Protein AF-A0A7C1HJD6-F1 (afdb_monomer)

Mean predicted aligned error: 21.08 Å

pLDDT: mean 79.39, std 14.2, range [34.56, 97.81]

Radius of gyration: 34.9 Å; Cα contacts (8 Å, |Δi|>4): 931; chains: 1; bounding box: 86×104×74 Å

Foldseek 3Di:
DDDPPPPDDDPVNVVVVVVVVVVVVVVVVVVVVVVVLVVQVVQLV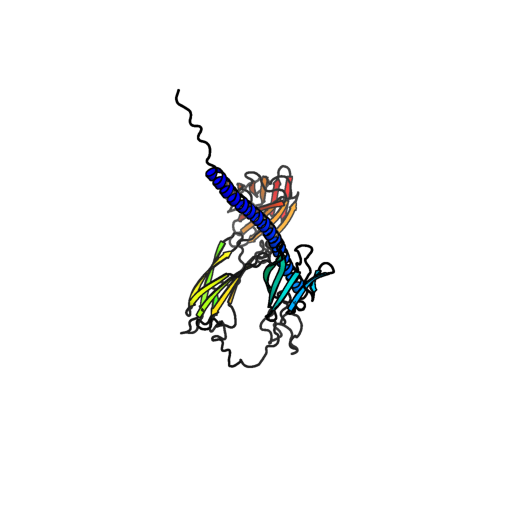VLQVVQQVVVVVLVVQVCLVPVVQLPFDKFAWDQDPNHIHTHPDWADPCVRANRKTKMWGWDDPDPFKIKIKIKMWHAGPVRDIDIDMDIDMGGNPPPFQAQQQPQDPPVPPPFGHPPRQPLDPHSRHNTSNRPDDDDDPPDPLVDADVVAWNKAKPDAAEEDLFQAKDKDKTKIWIAHPPPDKWWKKKWKWKCWAPVDIDDIDIDTPGIDDHGDMDIDTDIDHGDDPPHQKIKMKMWIFTARPVPRHTSYPDIDIYMHMHHCVRSPLAPQWDWDDFQQKTKIWGWDQDQWIKIKMKIWHQAPFFWFKKWKAFQPPWWFPPDDAQDWDDKPPFIWGWHIADCVVHGTIMTGTDDTHDHNGDMIMDMTITGHPRPPDFAWMWMWIDGDPGITIDTHTRD

Sequence (443 aa):
MAKKIKNGFSVIEILLVVFIFLIIFVGFSYLLADNVQSSFDNQERIKAEFLVQEGLEAVKAIGANNWQALAPGQYGLILADNKWQLAAEPENIEQFLKQGYRLITIEEIDDNLRQIKSEVVWQSLVNKNKISSALTYLSSWQHFVAQCSDGIDNDGDGLIDYPDDPGCESALDNNEAGAGLPPDPDDEYICDSLADCGIVFTDYDLPLCVYEPKIITVNGQVILPEEIQADLLLSYYIVYPEDKRTVIEYFNQGLVDNAAEFSLAVFWPGIRPADQKVEIHIGGRLLDPKTSRPLMSRETSLVYYWQPWVCLPPDNYAEDSDNGFDIIVIENESEVDELIVVVKNNNSKALSHVAISLPVGVAALSPQDKSTYLGNHNLFKVENPTNKPFYAIKFETIGEGIKNGESEVFKITLPAGSLADGQPIIVQAKGGTIEGQVIIDFQ

Structure (mmCIF, N/CA/C/O backbone):
data_AF-A0A7C1HJD6-F1
#
_entry.id   AF-A0A7C1HJD6-F1
#
loop_
_atom_site.group_PDB
_atom_site.id
_atom_site.type_symbol
_atom_site.label_atom_id
_atom_site.label_alt_id
_atom_site.label_comp_id
_atom_site.label_asym_id
_atom_site.label_entity_id
_atom_site.label_seq_id
_atom_site.pdbx_PDB_ins_code
_atom_site.Cartn_x
_atom_site.Cartn_y
_atom_site.Cartn_z
_atom_site.occupancy
_atom_site.B_iso_or_equiv
_atom_site.auth_seq_id
_atom_site.auth_comp_id
_atom_site.auth_asym_id
_atom_site.auth_atom_id
_atom_site.pdbx_PDB_model_num
ATOM 1 N N . MET A 1 1 ? 60.481 72.302 21.998 1.00 44.56 1 MET A N 1
ATOM 2 C CA . MET A 1 1 ? 59.234 72.156 21.213 1.00 44.56 1 MET A CA 1
ATOM 3 C C . MET A 1 1 ? 59.489 71.179 20.073 1.00 44.56 1 MET A C 1
ATOM 5 O O . MET A 1 1 ? 60.103 71.560 19.087 1.00 44.56 1 MET A O 1
ATOM 9 N N . ALA A 1 2 ? 59.101 69.911 20.225 1.00 49.47 2 ALA A N 1
ATOM 10 C CA . ALA A 1 2 ? 59.208 68.933 19.144 1.00 49.47 2 ALA A CA 1
ATOM 11 C C . ALA A 1 2 ? 58.106 69.208 18.107 1.00 49.47 2 ALA A C 1
ATOM 13 O O . ALA A 1 2 ? 56.920 69.242 18.435 1.00 49.47 2 ALA A O 1
ATOM 14 N N . LYS A 1 3 ? 58.516 69.471 16.865 1.00 53.28 3 LYS A N 1
ATOM 15 C CA . LYS A 1 3 ? 57.639 69.746 15.724 1.00 53.28 3 LYS A CA 1
ATOM 16 C C . LYS A 1 3 ? 56.819 68.484 15.432 1.00 53.28 3 LYS A C 1
ATOM 18 O O . LYS A 1 3 ? 57.372 67.504 14.945 1.00 53.28 3 LYS A O 1
ATOM 23 N N . LYS A 1 4 ? 55.515 68.494 15.742 1.00 56.19 4 LYS A N 1
ATOM 24 C CA . LYS A 1 4 ? 54.568 67.459 15.287 1.00 56.19 4 LYS A CA 1
ATOM 25 C C . LYS A 1 4 ? 54.606 67.431 13.756 1.00 56.19 4 LYS A C 1
ATOM 27 O O . LYS A 1 4 ? 54.055 68.324 13.114 1.00 56.19 4 LYS A O 1
ATOM 32 N N . ILE A 1 5 ? 55.266 66.432 13.177 1.00 60.53 5 ILE A N 1
ATOM 33 C CA . ILE A 1 5 ? 55.122 66.108 11.759 1.00 60.53 5 ILE A CA 1
ATOM 34 C C . ILE A 1 5 ? 53.698 65.573 11.621 1.00 60.53 5 ILE A C 1
ATOM 36 O O . ILE A 1 5 ? 53.373 64.502 12.126 1.00 60.53 5 ILE A O 1
ATOM 40 N N . LYS A 1 6 ? 52.805 66.373 11.033 1.00 61.44 6 LYS A N 1
ATOM 41 C CA . LYS A 1 6 ? 51.523 65.855 10.563 1.00 61.44 6 LYS A CA 1
ATOM 42 C C . LYS A 1 6 ? 51.863 64.957 9.377 1.00 61.44 6 LYS A C 1
ATOM 44 O O . LYS A 1 6 ? 52.272 65.475 8.342 1.00 61.44 6 LYS A O 1
ATOM 49 N N . ASN A 1 7 ? 51.757 63.643 9.551 1.00 64.75 7 ASN A N 1
ATOM 50 C CA . ASN A 1 7 ? 51.870 62.689 8.453 1.00 64.75 7 ASN A CA 1
ATOM 51 C C . ASN A 1 7 ? 50.698 62.964 7.500 1.00 64.75 7 ASN A C 1
ATOM 53 O O . ASN A 1 7 ? 49.564 62.588 7.782 1.00 64.75 7 ASN A O 1
ATOM 57 N N . GLY A 1 8 ? 50.948 63.741 6.448 1.00 65.56 8 GLY A N 1
ATOM 58 C CA . GLY A 1 8 ? 49.983 63.957 5.379 1.00 65.56 8 GLY A CA 1
ATOM 59 C C . GLY A 1 8 ? 49.924 62.706 4.514 1.00 65.56 8 GLY A C 1
ATOM 60 O O . GLY A 1 8 ? 50.971 62.167 4.162 1.00 65.56 8 GLY A O 1
ATOM 61 N N . PHE A 1 9 ? 48.716 62.247 4.196 1.00 64.19 9 PHE A N 1
ATOM 62 C CA . PHE A 1 9 ? 48.518 61.138 3.268 1.00 64.19 9 PHE A CA 1
ATOM 63 C C . PHE A 1 9 ? 49.156 61.468 1.915 1.00 64.19 9 PHE A C 1
ATOM 65 O O . PHE A 1 9 ? 48.961 62.563 1.378 1.00 64.19 9 PHE A O 1
ATOM 72 N N . SER A 1 10 ? 49.932 60.532 1.371 1.00 80.06 10 SER A N 1
ATOM 73 C CA . SER A 1 10 ? 50.479 60.674 0.022 1.00 80.06 10 SER A CA 1
ATOM 74 C C . SER A 1 10 ? 49.342 60.552 -0.993 1.00 80.06 10 SER A C 1
ATOM 76 O O . SER A 1 10 ? 48.457 59.714 -0.833 1.00 80.06 10 SER A O 1
ATOM 78 N N . VAL A 1 11 ? 49.363 61.350 -2.067 1.00 81.81 11 VAL A N 1
ATOM 79 C CA . VAL A 1 11 ? 48.353 61.290 -3.147 1.00 81.81 11 VAL A CA 1
ATOM 80 C C . VAL A 1 11 ? 48.198 59.862 -3.687 1.00 81.81 11 VAL A C 1
ATOM 82 O O . VAL A 1 11 ? 47.096 59.444 -4.031 1.00 81.81 11 VAL A O 1
ATOM 85 N N . ILE A 1 12 ? 49.283 59.083 -3.690 1.00 84.12 12 ILE A N 1
ATOM 86 C CA . ILE A 1 12 ? 49.274 57.693 -4.152 1.00 84.12 12 ILE A CA 1
ATOM 87 C C . ILE A 1 12 ? 48.464 56.759 -3.243 1.00 84.12 12 ILE A C 1
ATOM 89 O O . ILE A 1 12 ? 47.851 55.815 -3.726 1.00 84.12 12 ILE A O 1
ATOM 93 N N . GLU A 1 13 ? 48.417 57.041 -1.942 1.00 84.56 13 GLU A N 1
ATOM 94 C CA . GLU A 1 13 ? 47.672 56.255 -0.956 1.00 84.56 13 GLU A CA 1
ATOM 95 C C . GLU A 1 13 ? 46.168 56.495 -1.111 1.00 84.56 13 GLU A C 1
ATOM 97 O O . GLU A 1 13 ? 45.386 55.549 -1.114 1.00 84.56 13 GLU A O 1
ATOM 102 N N . ILE A 1 14 ? 45.769 57.747 -1.368 1.00 88.44 14 ILE A N 1
ATOM 103 C CA . ILE A 1 14 ? 44.377 58.098 -1.682 1.00 88.44 14 ILE A CA 1
ATOM 104 C C . ILE A 1 14 ? 43.935 57.413 -2.983 1.00 88.44 14 ILE A C 1
ATOM 106 O O . ILE A 1 14 ? 42.854 56.831 -3.030 1.00 88.44 14 ILE A O 1
ATOM 110 N N . LEU A 1 15 ? 44.775 57.428 -4.024 1.00 89.19 15 LEU A N 1
ATOM 111 C CA . LEU A 1 15 ? 44.471 56.757 -5.293 1.00 89.19 15 LEU A CA 1
ATOM 112 C C . LEU A 1 15 ? 44.355 55.236 -5.134 1.00 89.19 15 LEU A C 1
ATOM 114 O O . LEU A 1 15 ? 43.450 54.634 -5.708 1.00 89.19 15 LEU A O 1
ATOM 118 N N . LEU A 1 16 ? 45.226 54.623 -4.331 1.00 90.62 16 LEU A N 1
ATOM 119 C CA . LEU A 1 16 ? 45.185 53.189 -4.054 1.00 90.62 16 LEU A CA 1
ATOM 120 C C . LEU A 1 16 ? 43.921 52.802 -3.274 1.00 90.62 16 LEU A C 1
ATOM 122 O O . LEU A 1 16 ? 43.272 51.819 -3.622 1.00 90.62 16 LEU A O 1
ATOM 126 N N . VAL A 1 17 ? 43.517 53.596 -2.278 1.00 93.31 17 VAL A N 1
ATOM 127 C CA . VAL A 1 17 ? 42.272 53.367 -1.525 1.00 93.31 17 VAL A CA 1
ATOM 128 C C . VAL A 1 17 ? 41.044 53.510 -2.423 1.00 93.31 17 VAL A C 1
ATOM 130 O O . VAL A 1 17 ? 40.164 52.655 -2.380 1.00 93.31 17 VAL A O 1
ATOM 133 N N . VAL A 1 18 ? 40.990 54.539 -3.276 1.00 93.25 18 VAL A N 1
ATOM 134 C CA . VAL A 1 18 ? 39.884 54.718 -4.232 1.00 93.25 18 VAL A CA 1
ATOM 135 C C . VAL A 1 18 ? 39.827 53.556 -5.225 1.00 93.25 18 VAL A C 1
ATOM 137 O O . VAL A 1 18 ? 38.747 53.037 -5.491 1.00 93.25 18 VAL A O 1
ATOM 140 N N . PHE A 1 19 ? 40.972 53.098 -5.734 1.00 94.75 19 PHE A N 1
ATOM 141 C CA . PHE A 1 19 ? 41.038 51.961 -6.651 1.00 94.75 19 PHE A CA 1
ATOM 142 C C . PHE A 1 19 ? 40.541 50.660 -6.005 1.00 94.75 19 PHE A C 1
ATOM 144 O O . PHE A 1 19 ? 39.708 49.963 -6.583 1.00 94.75 19 PHE A O 1
ATOM 151 N N . ILE A 1 20 ? 40.986 50.362 -4.781 1.00 95.06 20 ILE A N 1
ATOM 152 C CA . ILE A 1 20 ? 40.513 49.194 -4.027 1.00 95.06 20 ILE A CA 1
ATOM 153 C C . ILE A 1 20 ? 39.011 49.310 -3.742 1.00 95.06 20 ILE A C 1
ATOM 155 O O . ILE A 1 20 ? 38.280 48.337 -3.918 1.00 95.06 20 ILE A O 1
ATOM 159 N N . PHE A 1 21 ? 38.528 50.496 -3.361 1.00 95.88 21 PHE A N 1
ATOM 160 C CA . PHE A 1 21 ? 37.108 50.722 -3.104 1.00 95.88 21 PHE A CA 1
ATOM 161 C C . PHE A 1 21 ? 36.254 50.510 -4.359 1.00 95.88 21 PHE A C 1
ATOM 163 O O . PHE A 1 21 ? 35.194 49.901 -4.269 1.00 95.88 21 PHE A O 1
ATOM 170 N N . LEU A 1 22 ? 36.725 50.936 -5.536 1.00 95.62 22 LEU A N 1
ATOM 171 C CA . LEU A 1 22 ? 36.041 50.687 -6.808 1.00 95.62 22 LEU A CA 1
ATOM 172 C C . LEU A 1 22 ? 35.957 49.192 -7.133 1.00 95.62 22 LEU A C 1
ATOM 174 O O . LEU A 1 22 ? 34.890 48.723 -7.524 1.00 95.62 22 LEU A O 1
ATOM 178 N N . ILE A 1 23 ? 37.037 48.431 -6.926 1.00 95.44 23 ILE A N 1
ATOM 179 C CA . ILE A 1 23 ? 37.026 46.973 -7.138 1.00 95.44 23 ILE A CA 1
ATOM 180 C C . ILE A 1 23 ? 36.024 46.301 -6.196 1.00 95.44 23 ILE A C 1
ATOM 182 O O . ILE A 1 23 ? 35.205 45.496 -6.641 1.00 95.44 23 ILE A O 1
ATOM 186 N N . ILE A 1 24 ? 36.058 46.653 -4.908 1.00 95.31 24 ILE A N 1
ATOM 187 C CA . ILE A 1 24 ? 35.140 46.096 -3.907 1.00 95.31 24 ILE A CA 1
ATOM 188 C C . ILE A 1 24 ? 33.695 46.469 -4.243 1.00 95.31 24 ILE A C 1
ATOM 190 O O . ILE A 1 24 ? 32.818 45.615 -4.172 1.00 95.31 24 ILE A O 1
ATOM 194 N N . PHE A 1 25 ? 33.439 47.714 -4.646 1.00 95.25 25 PHE A N 1
ATOM 195 C CA . PHE A 1 25 ? 32.100 48.187 -4.982 1.00 95.25 25 PHE A CA 1
ATOM 196 C C . PHE A 1 25 ? 31.520 47.469 -6.207 1.00 95.25 25 PHE A C 1
ATOM 198 O O . PHE A 1 25 ? 30.359 47.056 -6.179 1.00 95.25 25 PHE A O 1
ATOM 205 N N . VAL A 1 26 ? 32.321 47.269 -7.260 1.00 95.44 26 VAL A N 1
ATOM 206 C CA . VAL A 1 26 ? 31.906 46.510 -8.451 1.00 95.44 26 VAL A CA 1
ATOM 207 C C . VAL A 1 26 ? 31.656 45.046 -8.093 1.00 95.44 26 VAL A C 1
ATOM 209 O O . VAL A 1 26 ? 30.614 44.505 -8.457 1.00 95.44 26 VAL A O 1
ATOM 212 N N . GLY A 1 27 ? 32.562 44.422 -7.333 1.00 92.88 27 GLY A N 1
ATOM 213 C CA . GLY A 1 27 ? 32.403 43.039 -6.881 1.00 92.88 27 GLY A CA 1
ATOM 214 C C . GLY A 1 27 ? 31.156 42.843 -6.015 1.00 92.88 27 GLY A C 1
ATOM 215 O O . GLY A 1 27 ? 30.380 41.921 -6.247 1.00 92.88 27 GLY A O 1
ATOM 216 N N . PHE A 1 28 ? 30.908 43.746 -5.066 1.00 92.88 28 PHE A N 1
ATOM 217 C CA . PHE A 1 28 ? 29.726 43.706 -4.206 1.00 92.88 28 PHE A CA 1
ATOM 218 C C . PHE A 1 28 ? 28.427 43.927 -4.991 1.00 92.88 28 PHE A C 1
ATOM 220 O O . PHE A 1 28 ? 27.462 43.190 -4.802 1.00 92.88 28 PHE A O 1
ATOM 227 N N . SER A 1 29 ? 28.410 44.891 -5.918 1.00 89.25 29 SER A N 1
ATOM 228 C CA . SER A 1 29 ? 27.249 45.144 -6.784 1.00 89.25 29 SER A CA 1
ATOM 229 C C . SER A 1 29 ? 26.930 43.941 -7.676 1.00 89.25 29 SER A C 1
ATOM 231 O O . SER A 1 29 ? 25.761 43.601 -7.851 1.00 89.25 29 SER A O 1
ATOM 233 N N . TYR A 1 30 ? 27.960 43.266 -8.196 1.00 90.12 30 TYR A N 1
ATOM 234 C CA . TYR A 1 30 ? 27.800 42.038 -8.972 1.00 90.12 30 TYR A CA 1
ATOM 235 C C . TYR A 1 30 ? 27.191 40.908 -8.131 1.00 90.12 30 TYR A C 1
ATOM 237 O O . TYR A 1 30 ? 26.219 40.294 -8.558 1.00 90.12 30 TYR A O 1
ATOM 245 N N . LEU A 1 31 ? 27.701 40.674 -6.915 1.00 89.62 31 LEU A N 1
ATOM 246 C CA . LEU A 1 31 ? 27.171 39.640 -6.016 1.00 89.62 31 LEU A CA 1
ATOM 247 C C . LEU A 1 31 ? 25.709 39.892 -5.624 1.00 89.62 31 LEU A C 1
ATOM 249 O O . LEU A 1 31 ? 24.928 38.947 -5.539 1.00 89.62 31 LEU A O 1
ATOM 253 N N . LEU A 1 32 ? 25.321 41.152 -5.402 1.00 87.44 32 LEU A N 1
ATOM 254 C CA . LEU A 1 32 ? 23.925 41.502 -5.131 1.00 87.44 32 LEU A CA 1
ATOM 255 C C . LEU A 1 32 ? 23.021 41.222 -6.337 1.00 87.44 32 LEU A C 1
ATOM 257 O O . LEU A 1 32 ? 21.947 40.649 -6.168 1.00 87.44 32 LEU A O 1
ATOM 261 N N . ALA A 1 33 ? 23.455 41.601 -7.541 1.00 82.88 33 ALA A N 1
ATOM 262 C CA . ALA A 1 33 ? 22.707 41.331 -8.765 1.00 82.88 33 ALA A CA 1
ATOM 263 C C . ALA A 1 33 ? 22.546 39.820 -9.015 1.00 82.88 33 ALA A C 1
ATOM 265 O O . ALA A 1 33 ? 21.451 39.370 -9.349 1.00 82.88 33 ALA A O 1
ATOM 266 N N . ASP A 1 34 ? 23.605 39.039 -8.790 1.00 83.19 34 ASP A N 1
ATOM 267 C CA . ASP A 1 34 ? 23.595 37.580 -8.930 1.00 83.19 34 ASP A CA 1
ATOM 268 C C . ASP A 1 34 ? 22.674 36.905 -7.901 1.00 83.19 34 ASP A C 1
ATOM 270 O O . ASP A 1 34 ? 21.884 36.031 -8.249 1.00 83.19 34 ASP A O 1
ATOM 274 N N . ASN A 1 35 ? 22.687 37.368 -6.646 1.00 81.88 35 ASN A N 1
ATOM 275 C CA . ASN A 1 35 ? 21.812 36.844 -5.595 1.00 81.88 35 ASN A CA 1
ATOM 276 C C . ASN A 1 35 ? 20.326 37.080 -5.915 1.00 81.88 35 ASN A C 1
ATOM 278 O O . ASN A 1 35 ? 19.515 36.158 -5.827 1.00 81.88 35 ASN A O 1
ATOM 282 N N . VAL A 1 36 ? 19.977 38.294 -6.352 1.00 82.38 36 VAL A N 1
ATOM 283 C CA . VAL A 1 36 ? 18.605 38.626 -6.759 1.00 82.38 36 VAL A CA 1
ATOM 284 C C . VAL A 1 36 ? 18.180 37.784 -7.963 1.00 82.38 36 VAL A C 1
ATOM 286 O O . VAL A 1 36 ? 17.104 37.190 -7.931 1.00 82.38 36 VAL A O 1
ATOM 289 N N . GLN A 1 37 ? 19.030 37.665 -8.990 1.00 81.38 37 GLN A N 1
ATOM 290 C CA . GLN A 1 37 ? 18.744 36.830 -10.160 1.00 81.38 37 GLN A CA 1
ATOM 291 C C . GLN A 1 37 ? 18.546 35.359 -9.773 1.00 81.38 37 GLN A C 1
ATOM 293 O O . GLN A 1 37 ? 17.591 34.734 -10.220 1.00 81.38 37 GLN A O 1
ATOM 298 N N . SER A 1 38 ? 19.408 34.821 -8.909 1.00 80.81 38 SER A N 1
ATOM 299 C CA . SER A 1 38 ? 19.315 33.450 -8.399 1.00 80.81 38 SER A CA 1
ATOM 300 C C . SER A 1 38 ? 18.017 33.212 -7.619 1.00 80.81 38 SER A C 1
ATOM 302 O O . SER A 1 38 ? 17.372 32.175 -7.774 1.00 80.81 38 SER A O 1
ATOM 304 N N . SER A 1 39 ? 17.574 34.196 -6.830 1.00 80.88 39 SER A N 1
ATOM 305 C CA . SER A 1 39 ? 16.298 34.131 -6.110 1.00 80.88 39 SER A CA 1
ATOM 306 C C . SER A 1 39 ? 15.097 34.053 -7.063 1.00 80.88 39 SER A C 1
ATOM 308 O O . SER A 1 39 ? 14.219 33.211 -6.862 1.00 80.88 39 SER A O 1
ATOM 310 N N . PHE A 1 40 ? 15.084 34.861 -8.131 1.00 80.12 40 PHE A N 1
ATOM 311 C CA . PHE A 1 40 ? 14.044 34.806 -9.166 1.00 80.12 40 PHE A CA 1
ATOM 312 C C . PHE A 1 40 ? 14.080 33.495 -9.962 1.00 80.12 40 PHE A C 1
ATOM 314 O O . PHE A 1 40 ? 13.043 32.846 -10.094 1.00 80.12 40 PHE A O 1
ATOM 321 N N . ASP A 1 41 ? 15.263 33.056 -10.406 1.00 80.25 41 ASP A N 1
ATOM 322 C CA . ASP A 1 41 ? 15.454 31.769 -11.091 1.00 80.25 41 ASP A CA 1
ATOM 323 C C . ASP A 1 41 ? 14.938 30.599 -10.221 1.00 80.25 41 ASP A C 1
ATOM 325 O O . ASP A 1 41 ? 14.326 29.659 -10.731 1.00 80.25 41 ASP A O 1
ATOM 329 N N . ASN A 1 42 ? 15.137 30.657 -8.898 1.00 78.50 42 ASN A N 1
ATOM 330 C CA . ASN A 1 42 ? 14.645 29.633 -7.976 1.00 78.50 42 ASN A CA 1
ATOM 331 C C . ASN A 1 42 ? 13.113 29.639 -7.841 1.00 78.50 42 ASN A C 1
ATOM 333 O O . ASN A 1 42 ? 12.502 28.573 -7.791 1.00 78.50 42 ASN A O 1
ATOM 337 N N . GLN A 1 43 ? 12.479 30.815 -7.804 1.00 82.81 43 GLN A N 1
ATOM 338 C CA . GLN A 1 43 ? 11.016 30.911 -7.789 1.00 82.81 43 GLN A CA 1
ATOM 339 C C . GLN A 1 43 ? 10.390 30.395 -9.089 1.00 82.81 43 GLN A C 1
ATOM 341 O O . GLN A 1 43 ? 9.379 29.694 -9.042 1.00 82.81 43 GLN A O 1
ATOM 346 N N . GLU A 1 44 ? 10.982 30.719 -10.242 1.00 84.19 44 GLU A N 1
ATOM 347 C CA . GLU A 1 44 ? 10.542 30.200 -11.543 1.00 84.19 44 GLU A CA 1
ATOM 348 C C . GLU A 1 44 ? 10.665 28.673 -11.605 1.00 84.19 44 GLU A C 1
ATOM 350 O O . GLU A 1 44 ? 9.727 28.000 -12.031 1.00 84.19 44 GLU A O 1
ATOM 355 N N . ARG A 1 45 ? 11.773 28.116 -11.098 1.00 80.19 45 ARG A N 1
ATOM 356 C CA . ARG A 1 45 ? 11.984 26.664 -11.037 1.00 80.19 45 ARG A CA 1
ATOM 357 C C . ARG A 1 45 ? 10.917 25.946 -10.208 1.00 80.19 45 ARG A C 1
ATOM 359 O O . ARG A 1 45 ? 10.377 24.953 -10.678 1.00 80.19 45 ARG A O 1
ATOM 366 N N . ILE A 1 46 ? 10.575 26.459 -9.024 1.00 77.31 46 ILE A N 1
ATOM 367 C CA . ILE A 1 46 ? 9.547 25.845 -8.160 1.00 77.31 46 ILE A CA 1
ATOM 368 C C . ILE A 1 46 ? 8.176 25.832 -8.858 1.00 77.31 46 ILE A C 1
ATOM 370 O O . ILE A 1 46 ? 7.457 24.836 -8.803 1.00 77.31 46 ILE A O 1
ATOM 374 N N . LYS A 1 47 ? 7.814 26.917 -9.558 1.00 84.12 47 LYS A N 1
ATOM 375 C CA . LYS A 1 47 ? 6.570 26.967 -10.347 1.00 84.12 47 LYS A CA 1
ATOM 376 C C . LYS A 1 47 ? 6.584 25.953 -11.490 1.00 84.12 47 LYS A C 1
ATOM 378 O O . LYS A 1 47 ? 5.585 25.275 -11.709 1.00 84.12 47 LYS A O 1
ATOM 383 N N . ALA A 1 48 ? 7.709 25.840 -12.198 1.00 80.56 48 ALA A N 1
ATOM 384 C CA . ALA A 1 48 ? 7.869 24.873 -13.276 1.00 80.56 48 ALA A CA 1
ATOM 385 C C . ALA A 1 48 ? 7.747 23.427 -12.770 1.00 80.56 48 ALA A C 1
ATOM 387 O O . ALA A 1 48 ? 7.072 22.627 -13.402 1.00 80.56 48 ALA A O 1
ATOM 388 N N . GLU A 1 49 ? 8.335 23.096 -11.615 1.00 80.31 49 GLU A N 1
ATOM 389 C CA . GLU A 1 49 ? 8.202 21.771 -10.990 1.00 80.31 49 GLU A CA 1
ATOM 390 C C . GLU A 1 49 ? 6.745 21.433 -10.653 1.00 80.31 49 GLU A C 1
ATOM 392 O O . GLU A 1 49 ? 6.293 20.330 -10.954 1.00 80.31 49 GLU A O 1
ATOM 397 N N . PHE A 1 50 ? 5.983 22.382 -10.101 1.00 76.94 50 PHE A N 1
ATOM 398 C CA . PHE A 1 50 ? 4.564 22.163 -9.809 1.00 76.94 50 PHE A CA 1
ATOM 399 C C . PHE A 1 50 ? 3.745 21.905 -11.084 1.00 76.94 50 PHE A C 1
ATOM 401 O O . PHE A 1 50 ? 2.957 20.964 -11.129 1.00 76.94 50 PHE A O 1
ATOM 408 N N . LEU A 1 51 ? 3.981 22.684 -12.145 1.00 83.56 51 LEU A N 1
ATOM 409 C CA . LEU A 1 51 ? 3.320 22.507 -13.445 1.00 83.56 51 LEU A CA 1
ATOM 410 C C . LEU A 1 51 ? 3.708 21.188 -14.130 1.00 83.56 51 LEU A C 1
ATOM 412 O O . LEU A 1 51 ? 2.882 20.575 -14.806 1.00 83.56 51 LEU A O 1
ATOM 416 N N . VAL A 1 52 ? 4.950 20.732 -13.955 1.00 86.12 52 VAL A N 1
ATOM 417 C CA . VAL A 1 52 ? 5.402 19.427 -14.447 1.00 86.12 52 VAL A CA 1
ATOM 418 C C . VAL A 1 52 ? 4.629 18.300 -13.757 1.00 86.12 52 VAL A C 1
ATOM 420 O O . VAL A 1 52 ? 4.101 17.429 -14.450 1.00 86.12 52 VAL A O 1
ATOM 423 N N . GLN A 1 53 ? 4.518 18.340 -12.423 1.00 81.56 53 GLN A N 1
ATOM 424 C CA . GLN A 1 53 ? 3.790 17.334 -11.639 1.00 81.56 53 GLN A CA 1
ATOM 425 C C . GLN A 1 53 ? 2.290 17.342 -11.941 1.00 81.56 53 GLN A C 1
ATOM 427 O O . GLN A 1 53 ? 1.712 16.287 -12.180 1.00 81.56 53 GLN A O 1
ATOM 432 N N . GLU A 1 54 ? 1.674 18.523 -12.026 1.00 88.50 54 GLU A N 1
ATOM 433 C CA . GLU A 1 54 ? 0.281 18.664 -12.462 1.00 88.50 54 GLU A CA 1
ATOM 434 C C . GLU A 1 54 ? 0.063 18.036 -13.846 1.00 88.50 54 GLU A C 1
ATOM 436 O O . GLU A 1 54 ? -0.937 17.357 -14.057 1.00 88.50 54 GLU A O 1
ATOM 441 N N . GLY A 1 55 ? 1.019 18.194 -14.768 1.00 85.31 55 GLY A N 1
ATOM 442 C CA . GLY A 1 55 ? 0.950 17.565 -16.086 1.00 85.31 55 GLY A CA 1
ATOM 443 C C . GLY A 1 55 ? 0.940 16.035 -16.016 1.00 85.31 55 GLY A C 1
ATOM 444 O O . GLY A 1 55 ? 0.180 15.398 -16.737 1.00 85.31 55 GLY A O 1
ATOM 445 N N . LEU A 1 56 ? 1.728 15.433 -15.118 1.00 86.81 56 LEU A N 1
ATOM 446 C CA . LEU A 1 56 ? 1.713 13.980 -14.915 1.00 86.81 56 LEU A CA 1
ATOM 447 C C . LEU A 1 56 ? 0.398 13.498 -14.283 1.00 86.81 56 LEU A C 1
ATOM 449 O O . LEU A 1 56 ? -0.151 12.489 -14.721 1.00 86.81 56 LEU A O 1
ATOM 453 N N . GLU A 1 57 ? -0.138 14.226 -13.300 1.00 83.38 57 GLU A N 1
ATOM 454 C CA . GLU A 1 57 ? -1.430 13.907 -12.672 1.00 83.38 57 GLU A CA 1
ATOM 455 C C . GLU A 1 57 ? -2.614 14.081 -13.638 1.00 83.38 57 GLU A C 1
ATOM 457 O O . GLU A 1 57 ? -3.545 13.275 -13.640 1.00 83.38 57 GLU A O 1
ATOM 462 N N . ALA A 1 58 ? -2.561 15.076 -14.524 1.00 87.25 58 ALA A N 1
ATOM 463 C CA . ALA A 1 58 ? -3.545 15.253 -15.587 1.00 87.25 58 ALA A CA 1
ATOM 464 C C . ALA A 1 58 ? -3.570 14.046 -16.537 1.00 87.25 58 ALA A C 1
ATOM 466 O O . ALA A 1 58 ? -4.641 13.530 -16.856 1.00 87.25 58 ALA A O 1
ATOM 467 N N . VAL A 1 59 ? -2.398 13.550 -16.947 1.00 91.25 59 VAL A N 1
ATOM 468 C CA . VAL A 1 59 ? -2.292 12.382 -17.835 1.00 91.25 59 VAL A CA 1
ATOM 469 C C . VAL A 1 59 ? -2.727 11.096 -17.128 1.00 91.25 59 VAL A C 1
ATOM 471 O O . VAL A 1 59 ? -3.418 10.284 -17.741 1.00 91.25 59 VAL A O 1
ATOM 474 N N . LYS A 1 60 ? -2.429 10.942 -15.828 1.00 84.94 60 LYS A N 1
ATOM 475 C CA . LYS A 1 60 ? -2.991 9.863 -14.992 1.00 84.94 60 LYS A CA 1
ATOM 476 C C . LYS A 1 60 ? -4.517 9.875 -15.008 1.00 84.94 60 LYS A C 1
ATOM 478 O O . LYS A 1 60 ? -5.133 8.843 -15.257 1.00 84.94 60 LYS A O 1
ATOM 483 N N . ALA A 1 61 ? -5.129 11.040 -14.795 1.00 80.38 61 ALA A N 1
ATOM 484 C CA . ALA A 1 61 ? -6.581 11.182 -14.801 1.00 80.38 61 ALA A CA 1
ATOM 485 C C . ALA A 1 61 ? -7.196 10.892 -16.182 1.00 80.38 61 ALA A C 1
ATOM 487 O O . ALA A 1 61 ? -8.264 10.289 -16.260 1.00 80.38 61 ALA A O 1
ATOM 488 N N . ILE A 1 62 ? -6.535 11.288 -17.276 1.00 86.62 62 ILE A N 1
ATOM 489 C CA . ILE A 1 62 ? -6.972 10.949 -18.641 1.00 86.62 62 ILE A CA 1
ATOM 490 C C . ILE A 1 62 ? -6.916 9.430 -18.850 1.00 86.62 62 ILE A C 1
ATOM 492 O O . ILE A 1 62 ? -7.911 8.846 -19.277 1.00 86.62 62 ILE A O 1
ATOM 496 N N . GLY A 1 63 ? -5.799 8.792 -18.485 1.00 79.81 63 GLY A N 1
ATOM 497 C CA . GLY A 1 63 ? -5.603 7.346 -18.614 1.00 79.81 63 GLY A CA 1
ATOM 498 C C . GLY A 1 63 ? -6.599 6.513 -17.812 1.00 79.81 63 GLY A C 1
ATOM 499 O O . GLY A 1 63 ? -7.118 5.536 -18.338 1.00 79.81 63 GLY A O 1
ATOM 500 N N . ALA A 1 64 ? -6.925 6.938 -16.588 1.00 72.06 64 ALA A N 1
ATOM 501 C CA . ALA A 1 64 ? -7.927 6.281 -15.744 1.00 72.06 64 ALA A CA 1
ATOM 502 C C . ALA A 1 64 ? -9.352 6.349 -16.330 1.00 72.06 64 ALA A C 1
ATOM 504 O O . ALA A 1 64 ? -10.171 5.471 -16.093 1.00 72.06 64 ALA A O 1
ATOM 505 N N . ASN A 1 65 ? -9.671 7.392 -17.105 1.00 76.25 65 ASN A N 1
ATOM 506 C CA . ASN A 1 65 ? -10.982 7.511 -17.751 1.00 76.25 65 ASN A CA 1
ATOM 507 C C . ASN A 1 65 ? -11.042 6.796 -19.109 1.00 76.25 65 ASN A C 1
ATOM 509 O O . ASN A 1 65 ? -12.089 6.269 -19.476 1.00 76.25 65 ASN A O 1
ATOM 513 N N . ASN A 1 66 ? -9.964 6.852 -19.894 1.00 80.50 66 ASN A N 1
ATOM 514 C CA . ASN A 1 66 ? -9.883 6.224 -21.207 1.00 80.50 66 ASN A CA 1
ATOM 515 C C . ASN A 1 66 ? -8.419 5.947 -21.579 1.00 80.50 66 ASN A C 1
ATOM 517 O O . ASN A 1 66 ? -7.724 6.824 -22.095 1.00 80.50 66 ASN A O 1
ATOM 521 N N . TRP A 1 67 ? -7.970 4.707 -21.380 1.00 81.62 67 TRP A N 1
ATOM 522 C CA . TRP A 1 67 ? -6.606 4.288 -21.712 1.00 81.62 67 TRP A CA 1
ATOM 523 C C . TRP A 1 67 ? -6.254 4.482 -23.193 1.00 81.62 67 TRP A C 1
ATOM 525 O O . TRP A 1 67 ? -5.132 4.868 -23.524 1.00 81.62 67 TRP A O 1
ATOM 535 N N . GLN A 1 68 ? -7.222 4.275 -24.091 1.00 82.81 68 GLN A N 1
ATOM 536 C CA . GLN A 1 68 ? -7.031 4.427 -25.537 1.00 82.81 68 GLN A CA 1
ATOM 537 C C . GLN A 1 68 ? -6.805 5.890 -25.941 1.00 82.81 68 GLN A C 1
ATOM 539 O O . GLN A 1 68 ? -6.240 6.157 -26.999 1.00 82.81 68 GLN A O 1
ATOM 544 N N . ALA A 1 69 ? -7.205 6.852 -25.099 1.00 84.75 69 ALA A N 1
ATOM 545 C CA . ALA A 1 69 ? -6.932 8.265 -25.341 1.00 84.75 69 ALA A CA 1
ATOM 546 C C . ALA A 1 69 ? -5.440 8.609 -25.204 1.00 84.75 69 ALA A C 1
ATOM 548 O O . ALA A 1 69 ? -5.008 9.623 -25.746 1.00 84.75 69 ALA A O 1
ATOM 549 N N . LEU A 1 70 ? -4.642 7.782 -24.519 1.00 90.25 70 LEU A N 1
ATOM 550 C CA . LEU A 1 70 ? -3.208 8.001 -24.321 1.00 90.25 70 LEU A CA 1
ATOM 551 C C . LEU A 1 70 ? -2.356 7.483 -25.490 1.00 90.25 70 LEU A C 1
ATOM 553 O O . LEU A 1 70 ? -1.303 6.897 -25.267 1.00 90.25 70 LEU A O 1
ATOM 557 N N . ALA A 1 71 ? -2.783 7.684 -26.736 1.00 91.31 71 ALA A N 1
ATOM 558 C CA . ALA A 1 71 ? -2.023 7.229 -27.899 1.00 91.31 71 ALA A CA 1
ATOM 559 C C . ALA A 1 71 ? -0.599 7.835 -27.928 1.00 91.31 71 ALA A C 1
ATOM 561 O O . ALA A 1 71 ? -0.429 8.996 -27.539 1.00 91.31 71 ALA A O 1
ATOM 562 N N . PRO A 1 72 ? 0.425 7.107 -28.412 1.00 94.06 72 PRO A N 1
ATOM 563 C CA . PRO A 1 72 ? 1.796 7.613 -28.457 1.00 94.06 72 PRO A CA 1
ATOM 564 C C . PRO A 1 72 ? 1.898 8.903 -29.270 1.00 94.06 72 PRO A C 1
ATOM 566 O O . PRO A 1 72 ? 1.291 9.029 -30.335 1.00 94.06 72 PRO A O 1
ATOM 569 N N . GLY A 1 73 ? 2.656 9.877 -28.772 1.00 95.25 73 GLY A N 1
ATOM 570 C CA . GLY A 1 73 ? 2.760 11.183 -29.412 1.00 95.25 73 GLY A CA 1
ATOM 571 C C . GLY A 1 73 ? 3.084 12.325 -28.459 1.00 95.25 73 GLY A C 1
ATOM 572 O O . GLY A 1 73 ? 3.422 12.128 -27.291 1.00 95.25 73 GLY A O 1
ATOM 573 N N . GLN A 1 74 ? 2.992 13.541 -28.993 1.00 97.25 74 GLN A N 1
ATOM 574 C CA . GLN A 1 74 ? 3.222 14.780 -28.261 1.00 97.25 74 GLN A CA 1
ATOM 575 C C . GLN A 1 74 ? 1.941 15.598 -28.181 1.00 97.25 74 GLN A C 1
ATOM 577 O O . GLN A 1 74 ? 1.252 15.771 -29.184 1.00 97.25 74 GLN A O 1
ATOM 582 N N . TYR A 1 75 ? 1.653 16.112 -26.988 1.00 97.38 75 TYR A N 1
ATOM 583 C CA . TYR A 1 75 ? 0.389 16.765 -26.681 1.00 97.38 75 TYR A CA 1
ATOM 584 C C . TYR A 1 75 ? 0.580 17.955 -25.741 1.00 97.38 75 TYR A C 1
ATOM 586 O O . TYR A 1 75 ? 1.472 17.962 -24.892 1.00 97.38 75 TYR A O 1
ATOM 594 N N . GLY A 1 76 ? -0.296 18.948 -25.844 1.00 95.62 76 GLY A N 1
ATOM 595 C CA . GLY A 1 76 ? -0.597 19.850 -24.734 1.00 95.62 76 GLY A CA 1
ATOM 596 C C . GLY A 1 76 ? -1.733 19.313 -23.868 1.00 95.62 76 GLY A C 1
ATOM 597 O O . GLY A 1 76 ? -2.305 18.254 -24.135 1.00 95.62 76 GLY A O 1
ATOM 598 N N . LEU A 1 77 ? -2.082 20.071 -22.834 1.00 95.31 77 LEU A N 1
ATOM 599 C CA . LEU A 1 77 ? -3.207 19.786 -21.952 1.00 95.31 77 LEU A CA 1
ATOM 600 C C . LEU A 1 77 ? -4.223 20.923 -22.015 1.00 95.31 77 LEU A C 1
ATOM 602 O O . LEU A 1 77 ? -3.863 22.099 -22.057 1.00 95.31 77 LEU A O 1
ATOM 606 N N . ILE A 1 78 ? -5.502 20.562 -22.001 1.00 92.62 78 ILE A N 1
ATOM 607 C CA . ILE A 1 78 ? -6.614 21.498 -21.842 1.00 92.62 78 ILE A CA 1
ATOM 608 C C . ILE A 1 78 ? -7.555 20.999 -20.750 1.00 92.62 78 ILE A C 1
ATOM 610 O O . ILE A 1 78 ? -7.714 19.794 -20.548 1.00 92.62 78 ILE A O 1
ATOM 614 N N . LEU A 1 79 ? -8.199 21.937 -20.060 1.00 86.81 79 LEU A N 1
ATOM 615 C CA . LEU A 1 79 ? -9.248 21.645 -19.091 1.00 86.81 79 LEU A CA 1
ATOM 616 C C . LEU A 1 79 ? -10.602 22.013 -19.710 1.00 86.81 79 LEU A C 1
ATOM 618 O O . LEU A 1 79 ? -10.919 23.194 -19.861 1.00 86.81 79 LEU A O 1
ATOM 622 N N . ALA A 1 80 ? -11.392 21.006 -20.075 1.00 85.19 80 ALA A N 1
ATOM 623 C CA . ALA A 1 80 ? -12.730 21.162 -20.642 1.00 85.19 80 ALA A CA 1
ATOM 624 C C . ALA A 1 80 ? -13.731 20.370 -19.793 1.00 85.19 80 ALA A C 1
ATOM 626 O O . ALA A 1 80 ? -13.444 19.252 -19.375 1.00 85.19 80 ALA A O 1
ATOM 627 N N . ASP A 1 81 ? -14.885 20.966 -19.479 1.00 84.44 81 ASP A N 1
ATOM 628 C CA . ASP A 1 81 ? -15.925 20.344 -18.641 1.00 84.44 81 ASP A CA 1
ATOM 629 C C . ASP A 1 81 ? -15.402 19.795 -17.300 1.00 84.44 81 ASP A C 1
ATOM 631 O O . ASP A 1 81 ? -15.825 18.746 -16.814 1.00 84.44 81 ASP A O 1
ATOM 635 N N . ASN A 1 82 ? -14.458 20.525 -16.693 1.00 81.00 82 ASN A N 1
ATOM 636 C CA . ASN A 1 82 ? -13.796 20.161 -15.439 1.00 81.00 82 ASN A CA 1
ATOM 637 C C . ASN A 1 82 ? -13.005 18.834 -15.503 1.00 81.00 82 ASN A C 1
ATOM 639 O O . ASN A 1 82 ? -12.787 18.191 -14.476 1.00 81.00 82 ASN A O 1
ATOM 643 N N . LYS A 1 83 ? -12.574 18.423 -16.704 1.00 82.94 83 LYS A N 1
ATOM 644 C CA . LYS A 1 83 ? -11.727 17.250 -16.947 1.00 82.94 83 LYS A CA 1
ATOM 645 C C . LYS A 1 83 ? -10.528 17.617 -17.815 1.00 82.94 83 LYS A C 1
ATOM 647 O O . LYS A 1 83 ? -10.629 18.439 -18.726 1.00 82.94 83 LYS A O 1
ATOM 652 N N . TRP A 1 84 ? -9.392 16.992 -17.527 1.00 90.31 84 TRP A N 1
ATOM 653 C CA . TRP A 1 84 ? -8.201 17.105 -18.361 1.00 90.31 84 TRP A CA 1
ATOM 654 C C . TRP A 1 84 ? -8.394 16.346 -19.672 1.00 90.31 84 TRP A C 1
ATOM 656 O O . TRP A 1 84 ? -8.987 15.268 -19.686 1.00 90.31 84 TRP A O 1
ATOM 666 N N . GLN A 1 85 ? -7.899 16.916 -20.768 1.00 92.06 85 GLN A N 1
ATOM 667 C CA . GLN A 1 85 ? -7.875 16.297 -22.092 1.00 92.06 85 GLN A CA 1
ATOM 668 C C . GLN A 1 85 ? -6.549 16.619 -22.792 1.00 92.06 85 GLN A C 1
ATOM 670 O O . GLN A 1 85 ? -5.961 17.681 -22.562 1.00 92.06 85 GLN A O 1
ATOM 675 N N . LEU A 1 86 ? -6.093 15.710 -23.657 1.00 95.44 86 LEU A N 1
ATOM 676 C CA . LEU A 1 86 ? -4.944 15.952 -24.528 1.00 95.44 86 LEU A CA 1
ATOM 677 C C . LEU A 1 86 ? -5.334 16.904 -25.666 1.00 95.44 86 LEU A C 1
ATOM 679 O O . LEU A 1 86 ? -6.418 16.794 -26.241 1.00 95.44 86 LEU A O 1
ATOM 683 N N . ALA A 1 87 ? -4.432 17.816 -26.014 1.00 94.69 87 ALA A N 1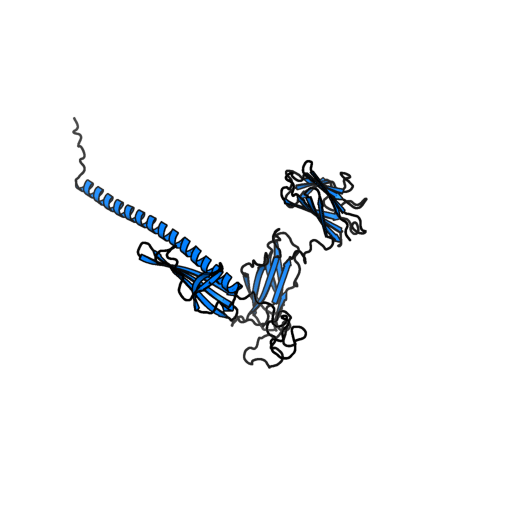
ATOM 684 C CA . ALA A 1 87 ? -4.566 18.734 -27.140 1.00 94.69 87 ALA A CA 1
ATOM 685 C C . ALA A 1 87 ? -3.387 18.584 -28.107 1.00 94.69 87 ALA A C 1
ATOM 687 O O . ALA A 1 87 ? -2.292 18.205 -27.705 1.00 94.69 87 ALA A O 1
ATOM 688 N N . ALA A 1 88 ? -3.602 18.896 -29.387 1.00 92.38 88 ALA A N 1
ATOM 689 C CA . ALA A 1 88 ? -2.569 18.756 -30.418 1.00 92.38 88 ALA A CA 1
ATOM 690 C C . ALA A 1 88 ? -1.430 19.784 -30.287 1.00 92.38 88 ALA A C 1
ATOM 692 O O . ALA A 1 88 ? -0.294 19.498 -30.649 1.00 92.38 88 ALA A O 1
ATOM 693 N N . GLU A 1 89 ? -1.731 20.974 -29.768 1.00 94.06 89 GLU A N 1
ATOM 694 C CA . GLU A 1 89 ? -0.748 22.041 -29.567 1.00 94.06 89 GLU A CA 1
ATOM 695 C C . GLU A 1 89 ? -0.254 22.055 -28.115 1.00 94.06 89 GLU A C 1
ATOM 697 O O . GLU A 1 89 ? -1.061 21.785 -27.219 1.00 94.06 89 GLU A O 1
ATOM 702 N N . PRO A 1 90 ? 1.020 22.414 -27.852 1.00 95.50 90 PRO A N 1
ATOM 703 C CA . PRO A 1 90 ? 1.533 22.587 -26.496 1.00 95.50 90 PRO A CA 1
ATOM 704 C C . PRO A 1 90 ? 0.685 23.576 -25.694 1.00 95.50 90 PRO A C 1
ATOM 706 O O . PRO A 1 90 ? 0.214 24.592 -26.210 1.00 95.50 90 PRO A O 1
ATOM 709 N N . GLU A 1 91 ? 0.524 23.313 -24.402 1.00 96.19 91 GLU A N 1
ATOM 710 C CA . GLU A 1 91 ? -0.258 24.193 -23.542 1.00 96.19 91 GLU A CA 1
ATOM 711 C C . GLU A 1 91 ? 0.505 25.487 -23.271 1.00 96.19 91 GLU A C 1
ATOM 713 O O . GLU A 1 91 ? 1.644 25.467 -22.799 1.00 96.19 91 GLU A O 1
ATOM 718 N N . ASN A 1 92 ? -0.136 26.626 -23.524 1.00 95.00 92 ASN A N 1
ATOM 719 C CA . ASN A 1 92 ? 0.416 27.927 -23.179 1.00 95.00 92 ASN A CA 1
ATOM 720 C C . ASN A 1 92 ? 0.274 28.183 -21.668 1.00 95.00 92 ASN A C 1
ATOM 722 O O . ASN A 1 92 ? -0.835 28.276 -21.146 1.00 95.00 92 ASN A O 1
ATOM 726 N N . ILE A 1 93 ? 1.405 28.360 -20.984 1.00 94.06 93 ILE A N 1
ATOM 727 C CA . ILE A 1 93 ? 1.482 28.641 -19.540 1.00 94.06 93 ILE A CA 1
ATOM 728 C C . ILE A 1 93 ? 2.124 30.010 -19.268 1.00 94.06 93 ILE A C 1
ATOM 730 O O . ILE A 1 93 ? 2.700 30.239 -18.199 1.00 94.06 93 ILE A O 1
ATOM 734 N N . GLU A 1 94 ? 2.022 30.945 -20.220 1.00 93.00 94 GLU A N 1
ATOM 735 C CA . GLU A 1 94 ? 2.660 32.266 -20.147 1.00 93.00 94 GLU A CA 1
ATOM 736 C C . GLU A 1 94 ? 2.188 33.095 -18.940 1.00 93.00 94 GLU A C 1
ATOM 738 O O . GLU A 1 94 ? 2.924 33.931 -18.414 1.00 93.00 94 GLU A O 1
ATOM 743 N N . GLN A 1 95 ? 0.988 32.798 -18.432 1.00 89.00 95 GLN A N 1
ATOM 744 C CA . GLN A 1 95 ? 0.455 33.371 -17.195 1.00 89.00 95 GLN A CA 1
ATOM 745 C C . GLN A 1 95 ? 1.289 33.039 -15.943 1.00 89.00 95 GLN A C 1
ATOM 747 O O . GLN A 1 95 ? 1.248 33.782 -14.961 1.00 89.00 95 GLN A O 1
ATOM 752 N N . PHE A 1 96 ? 2.047 31.938 -15.961 1.00 89.25 96 PHE A N 1
ATOM 753 C CA . PHE A 1 96 ? 2.868 31.484 -14.836 1.00 89.25 96 PHE A CA 1
ATOM 754 C C . PHE A 1 96 ? 4.357 31.743 -15.055 1.00 89.25 96 PHE A C 1
ATOM 756 O O . PHE A 1 96 ? 5.060 32.126 -14.112 1.00 89.25 96 PHE A O 1
ATOM 763 N N . LEU A 1 97 ? 4.830 31.521 -16.284 1.00 91.44 97 LEU A N 1
ATOM 764 C CA . LEU A 1 97 ? 6.233 31.600 -16.678 1.00 91.44 97 LEU A CA 1
ATOM 765 C C . LEU A 1 97 ? 6.352 32.308 -18.031 1.00 91.44 97 LEU A C 1
ATOM 767 O O . LEU A 1 97 ? 5.685 31.935 -18.987 1.00 91.44 97 LEU A O 1
ATOM 771 N N . LYS A 1 98 ? 7.225 33.313 -18.138 1.00 91.94 98 LYS A N 1
ATOM 772 C CA . LYS A 1 98 ? 7.400 34.120 -19.358 1.00 91.94 98 LYS A CA 1
ATOM 773 C C . LYS A 1 98 ? 7.739 33.239 -20.572 1.00 91.94 98 LYS A C 1
ATOM 775 O O . LYS A 1 98 ? 8.714 32.487 -20.527 1.00 91.94 98 LYS A O 1
ATOM 780 N N . GLN A 1 99 ? 6.971 33.388 -21.661 1.00 92.56 99 GLN A N 1
ATOM 781 C CA . GLN A 1 99 ? 7.070 32.558 -22.877 1.00 92.56 99 GLN A CA 1
ATOM 782 C C . GLN A 1 99 ? 7.053 31.048 -22.574 1.00 92.56 99 GLN A C 1
ATOM 784 O O . GLN A 1 99 ? 7.760 30.266 -23.210 1.00 92.56 99 GLN A O 1
ATOM 789 N N . GLY A 1 100 ? 6.301 30.654 -21.543 1.00 94.12 100 GLY A N 1
ATOM 790 C CA . GLY A 1 100 ? 6.244 29.283 -21.072 1.00 94.12 100 GLY A CA 1
ATOM 791 C C . GLY A 1 100 ? 5.250 28.427 -21.850 1.00 94.12 100 GLY A C 1
ATOM 792 O O . GLY A 1 100 ? 4.130 28.867 -22.120 1.00 94.12 100 GLY A O 1
ATOM 793 N N . TYR A 1 101 ? 5.622 27.180 -22.129 1.00 96.25 101 TYR A N 1
ATOM 794 C CA . TYR A 1 101 ? 4.695 26.144 -22.592 1.00 96.25 101 TYR A CA 1
ATOM 795 C C . TYR A 1 101 ? 4.952 24.804 -21.889 1.00 96.25 101 TYR A C 1
ATOM 797 O O . TYR A 1 101 ? 6.072 24.532 -21.441 1.00 96.25 101 TYR A O 1
ATOM 805 N N . ARG A 1 102 ? 3.903 23.979 -21.787 1.00 96.81 102 ARG A N 1
ATOM 806 C CA . ARG A 1 102 ? 3.956 22.600 -21.282 1.00 96.81 102 ARG A CA 1
ATOM 807 C C . ARG A 1 102 ? 3.700 21.615 -22.420 1.00 96.81 102 ARG A C 1
ATOM 809 O O . ARG A 1 102 ? 2.768 21.790 -23.205 1.00 96.81 102 ARG A O 1
ATOM 816 N N . LEU A 1 103 ? 4.537 20.588 -22.490 1.00 97.12 103 LEU A N 1
ATOM 817 C CA . LEU A 1 103 ? 4.483 19.515 -23.473 1.00 97.12 103 LEU A CA 1
ATOM 818 C C . LEU A 1 103 ? 4.464 18.166 -22.753 1.00 97.12 103 LEU A C 1
ATOM 820 O O . LEU A 1 103 ? 5.321 17.886 -21.916 1.00 97.12 103 LEU A O 1
ATOM 824 N N . ILE A 1 104 ? 3.505 17.323 -23.110 1.00 97.81 104 ILE A N 1
ATOM 825 C CA . ILE A 1 104 ? 3.418 15.931 -22.689 1.00 97.81 104 ILE A CA 1
ATOM 826 C C . ILE A 1 104 ? 3.910 15.063 -23.841 1.00 97.81 104 ILE A C 1
ATOM 828 O O . ILE A 1 104 ? 3.440 15.196 -24.966 1.00 97.81 104 ILE A O 1
ATOM 832 N N . THR A 1 105 ? 4.855 14.172 -23.567 1.00 96.94 105 THR A N 1
ATOM 833 C CA . THR A 1 105 ? 5.277 13.119 -24.495 1.00 96.94 105 THR A CA 1
ATOM 834 C C . THR A 1 105 ? 4.833 11.776 -23.941 1.00 96.94 105 THR A C 1
ATOM 836 O O . THR A 1 105 ? 5.102 11.472 -22.779 1.00 96.94 105 THR A O 1
ATOM 839 N N . ILE A 1 106 ? 4.146 11.002 -24.773 1.00 96.81 106 ILE A N 1
ATOM 840 C CA . ILE A 1 106 ? 3.671 9.657 -24.470 1.00 96.81 106 ILE A CA 1
ATOM 841 C C . ILE A 1 106 ? 4.402 8.690 -25.394 1.00 96.81 106 ILE A C 1
ATOM 843 O O . ILE A 1 106 ? 4.312 8.814 -26.616 1.00 96.81 106 ILE A O 1
ATOM 847 N N . GLU A 1 107 ? 5.113 7.737 -24.807 1.00 91.50 107 GLU A N 1
ATOM 848 C CA . GLU A 1 107 ? 5.789 6.649 -25.512 1.00 91.50 107 GLU A CA 1
ATOM 849 C C . GLU A 1 107 ? 5.144 5.319 -25.113 1.00 91.50 107 GLU A C 1
ATOM 851 O O . GLU A 1 107 ? 4.833 5.099 -23.941 1.00 91.50 107 GLU A O 1
ATOM 856 N N . GLU A 1 108 ? 4.920 4.445 -26.092 1.00 87.81 108 GLU A N 1
ATOM 857 C CA . GLU A 1 108 ? 4.473 3.073 -25.847 1.00 87.81 108 GLU A CA 1
ATOM 858 C C . GLU A 1 108 ? 5.682 2.214 -25.505 1.00 87.81 108 GLU A C 1
ATOM 860 O O . GLU A 1 108 ? 6.660 2.204 -26.255 1.00 87.81 108 GLU A O 1
ATOM 865 N N . ILE A 1 109 ? 5.620 1.535 -24.363 1.00 72.75 109 ILE A N 1
ATOM 866 C CA . ILE A 1 109 ? 6.615 0.531 -23.985 1.00 72.75 109 ILE A CA 1
ATOM 867 C C . ILE A 1 109 ? 6.072 -0.858 -24.328 1.00 72.75 109 ILE A C 1
ATOM 869 O O . ILE A 1 109 ? 6.788 -1.657 -24.927 1.00 72.75 109 ILE A O 1
ATOM 873 N N . ASP A 1 110 ? 4.800 -1.100 -24.005 1.00 63.16 110 ASP A N 1
ATOM 874 C CA . ASP A 1 110 ? 4.005 -2.259 -24.411 1.00 63.16 110 ASP A CA 1
ATOM 875 C C . ASP A 1 110 ? 2.507 -1.877 -24.469 1.00 63.16 110 ASP A C 1
ATOM 877 O O . ASP A 1 110 ? 2.141 -0.738 -24.155 1.00 63.16 110 ASP A O 1
ATOM 881 N N .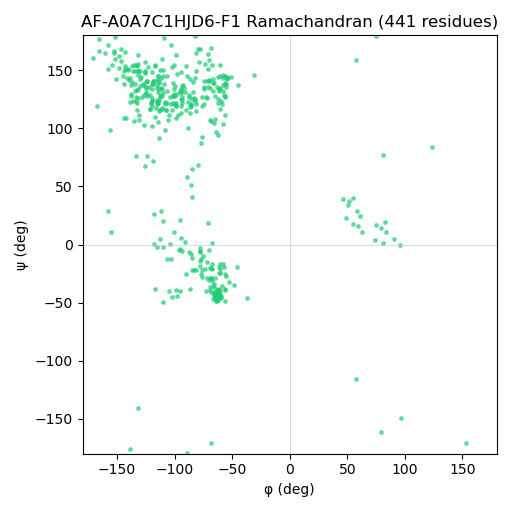 ASP A 1 111 ? 1.637 -2.818 -24.854 1.00 64.50 111 ASP A N 1
ATOM 882 C CA . ASP A 1 111 ? 0.188 -2.597 -25.021 1.00 64.50 111 ASP A CA 1
ATOM 883 C C . ASP A 1 111 ? -0.500 -2.024 -23.760 1.00 64.50 111 ASP A C 1
ATOM 885 O O . ASP A 1 111 ? -1.502 -1.298 -23.840 1.00 64.50 111 ASP A O 1
ATOM 889 N N . ASN A 1 112 ? 0.060 -2.298 -22.579 1.00 61.12 112 ASN A N 1
ATOM 890 C CA . ASN A 1 112 ? -0.501 -1.958 -21.276 1.00 61.12 112 ASN A CA 1
ATOM 891 C C . ASN A 1 112 ? 0.368 -0.993 -20.461 1.00 61.12 112 ASN A C 1
ATOM 893 O O . ASN A 1 112 ? -0.049 -0.609 -19.366 1.00 61.12 112 ASN A O 1
ATOM 897 N N . LEU A 1 113 ? 1.515 -0.551 -20.981 1.00 66.94 113 LEU A N 1
ATOM 898 C CA . LEU A 1 113 ? 2.487 0.307 -20.310 1.00 66.94 113 LEU A CA 1
ATOM 899 C C . LEU A 1 113 ? 2.907 1.465 -21.218 1.00 66.94 113 LEU A C 1
ATOM 901 O O . LEU A 1 113 ? 3.482 1.301 -22.296 1.00 66.94 113 LEU A O 1
ATOM 905 N N . ARG A 1 114 ? 2.689 2.682 -20.724 1.00 80.12 114 ARG A N 1
ATOM 906 C CA . ARG A 1 114 ? 3.077 3.924 -21.393 1.00 80.12 114 ARG A CA 1
ATOM 907 C C . ARG A 1 114 ? 4.048 4.706 -20.523 1.00 80.12 114 ARG A C 1
ATOM 909 O O . ARG A 1 114 ? 3.801 4.929 -19.337 1.00 80.12 114 ARG A O 1
ATOM 916 N N . GLN A 1 115 ? 5.129 5.189 -21.118 1.00 89.12 115 GLN A N 1
ATOM 917 C CA . GLN A 1 115 ? 6.020 6.153 -20.485 1.00 89.12 115 GLN A CA 1
ATOM 918 C C . GLN A 1 115 ? 5.508 7.565 -20.767 1.00 89.12 115 GLN A C 1
ATOM 920 O O . GLN A 1 115 ? 5.308 7.954 -21.916 1.00 89.12 115 GLN A O 1
ATOM 925 N N . ILE A 1 116 ? 5.320 8.350 -19.710 1.00 95.25 116 ILE A N 1
ATOM 926 C CA . ILE A 1 116 ? 4.817 9.719 -19.789 1.00 95.25 116 ILE A CA 1
ATOM 927 C C . ILE A 1 116 ? 5.900 10.674 -19.312 1.00 95.25 116 ILE A C 1
ATOM 929 O O . ILE A 1 116 ? 6.358 10.603 -18.170 1.00 95.25 116 ILE A O 1
ATOM 933 N N . LYS A 1 117 ? 6.273 11.615 -20.173 1.00 94.12 117 LYS A N 1
ATOM 934 C CA . LYS A 1 117 ? 7.174 12.715 -19.841 1.00 94.12 117 LYS A CA 1
ATOM 935 C C . LYS A 1 117 ? 6.420 14.037 -19.915 1.00 94.12 117 LYS A C 1
ATOM 937 O O . LYS A 1 117 ? 5.908 14.399 -20.969 1.00 94.12 117 LYS A O 1
ATOM 942 N N . SER A 1 118 ? 6.391 14.772 -18.808 1.00 96.75 118 SER A N 1
ATOM 943 C CA . SER A 1 118 ? 5.880 16.144 -18.738 1.00 96.75 118 SER A CA 1
ATOM 944 C C . SER A 1 118 ? 7.062 17.104 -18.738 1.00 96.75 118 SER A C 1
ATOM 946 O O . SER A 1 118 ? 7.948 16.993 -17.888 1.00 96.75 118 SER A O 1
ATOM 948 N N . GLU A 1 119 ? 7.107 18.015 -19.705 1.00 97.31 119 GLU A N 1
ATOM 949 C CA . GLU A 1 119 ? 8.186 18.983 -19.879 1.00 97.31 119 GLU A CA 1
ATOM 950 C C . GLU A 1 119 ? 7.629 20.408 -19.912 1.00 97.31 119 GLU A C 1
ATOM 952 O O . GLU A 1 119 ? 6.697 20.722 -20.650 1.00 97.31 119 GLU A O 1
ATOM 957 N N . VAL A 1 120 ? 8.215 21.281 -19.095 1.00 96.38 120 VAL A N 1
ATOM 958 C CA . VAL A 1 120 ? 7.897 22.705 -19.020 1.00 96.38 120 VAL A CA 1
ATOM 959 C C . VAL A 1 120 ? 9.116 23.492 -19.468 1.00 96.38 120 VAL A C 1
ATOM 961 O O . VAL A 1 120 ? 10.188 23.402 -18.864 1.00 96.38 120 VAL A O 1
ATOM 964 N N . VAL A 1 121 ? 8.938 24.291 -20.515 1.00 95.25 121 VAL A N 1
ATOM 965 C CA . VAL A 1 121 ? 9.975 25.155 -21.084 1.00 95.25 121 VAL A CA 1
ATOM 966 C C . VAL A 1 121 ? 9.569 26.601 -20.863 1.00 95.25 121 VAL A C 1
ATOM 968 O O . VAL A 1 121 ? 8.425 26.957 -21.123 1.00 95.25 121 VAL A O 1
ATOM 971 N N . TRP A 1 122 ? 10.488 27.445 -20.393 1.00 95.56 122 TRP A N 1
ATOM 972 C CA . TRP A 1 122 ? 10.246 28.881 -20.226 1.00 95.56 122 TRP A CA 1
ATOM 973 C C . TRP A 1 122 ? 11.502 29.710 -20.468 1.00 95.56 122 TRP A C 1
ATOM 975 O O . TRP A 1 122 ? 12.616 29.187 -20.536 1.00 95.56 122 TRP A O 1
ATOM 985 N N . GLN A 1 123 ? 11.332 31.025 -20.577 1.00 92.38 123 GLN A N 1
ATOM 986 C CA . GLN A 1 123 ? 12.435 31.960 -20.732 1.00 92.38 123 GLN A CA 1
ATOM 987 C C . GLN A 1 123 ? 12.663 32.754 -19.440 1.00 92.38 123 GLN A C 1
ATOM 989 O O . GLN A 1 123 ? 11.777 33.477 -18.985 1.00 92.38 123 GLN A O 1
ATOM 994 N N . SER A 1 124 ? 13.872 32.676 -18.877 1.00 84.56 124 SER A N 1
ATOM 995 C CA . SER A 1 124 ? 14.234 33.442 -17.680 1.00 84.56 124 SER A CA 1
ATOM 996 C C . SER A 1 124 ? 14.323 34.948 -17.959 1.00 84.56 124 SER A C 1
ATOM 998 O O . SER A 1 124 ? 14.362 35.403 -19.110 1.00 84.56 124 SER A O 1
ATOM 1000 N N . LEU A 1 125 ? 14.430 35.750 -16.897 1.00 77.69 125 LEU A N 1
ATOM 1001 C CA . LEU A 1 125 ? 14.533 37.215 -16.984 1.00 77.69 125 LEU A CA 1
ATOM 1002 C C . LEU A 1 125 ? 15.698 37.717 -17.859 1.00 77.69 125 LEU A C 1
ATOM 1004 O O . LEU A 1 125 ? 15.606 38.796 -18.443 1.00 77.69 125 LEU A O 1
ATOM 1008 N N . VAL A 1 126 ? 16.758 36.919 -18.014 1.00 82.69 126 VAL A N 1
ATOM 1009 C CA . VAL A 1 126 ? 17.919 37.211 -18.878 1.00 82.69 126 VAL A CA 1
ATOM 1010 C C . VAL A 1 126 ? 17.811 36.587 -20.277 1.00 82.69 126 VAL A C 1
ATOM 1012 O O . VAL A 1 126 ? 18.817 36.400 -20.958 1.00 82.69 126 VAL A O 1
ATOM 1015 N N . ASN A 1 127 ? 16.594 36.258 -20.714 1.00 83.94 127 ASN A N 1
ATOM 1016 C CA . ASN A 1 127 ? 16.275 35.664 -22.015 1.00 83.94 127 ASN A CA 1
ATOM 1017 C C . ASN A 1 127 ? 16.978 34.321 -22.294 1.00 83.94 127 ASN A C 1
ATOM 1019 O O . ASN A 1 127 ? 17.239 33.978 -23.446 1.00 83.94 127 ASN A O 1
ATOM 1023 N N . LYS A 1 128 ? 17.290 33.552 -21.242 1.00 85.75 128 LYS A N 1
ATOM 1024 C CA . LYS A 1 128 ? 17.810 32.185 -21.370 1.00 85.75 128 LYS A CA 1
ATOM 1025 C C . LYS A 1 128 ? 16.664 31.191 -21.257 1.00 85.75 128 LYS A C 1
ATOM 1027 O O . LYS A 1 128 ? 15.883 31.275 -20.314 1.00 85.75 128 LYS A O 1
ATOM 1032 N N . ASN A 1 129 ? 16.606 30.232 -22.171 1.00 89.06 129 ASN A N 1
ATOM 1033 C CA . ASN A 1 129 ? 15.633 29.150 -22.081 1.00 89.06 129 ASN A CA 1
ATOM 1034 C C . ASN A 1 129 ? 16.014 28.207 -20.932 1.00 89.06 129 ASN A C 1
ATOM 1036 O O . ASN A 1 129 ? 17.187 27.866 -20.752 1.00 89.06 129 ASN A O 1
ATOM 1040 N N . LYS A 1 130 ? 15.018 27.818 -20.146 1.00 90.50 130 LYS A N 1
ATOM 1041 C CA . LYS A 1 130 ? 15.098 26.895 -19.017 1.00 90.50 130 LYS A CA 1
ATOM 1042 C C . LYS A 1 130 ? 14.079 25.786 -19.246 1.00 90.50 130 LYS A C 1
ATOM 1044 O O . LYS A 1 130 ? 13.050 26.013 -19.880 1.00 90.50 130 LYS A O 1
ATOM 1049 N N . ILE A 1 131 ? 14.397 24.596 -18.752 1.00 93.00 131 ILE A N 1
ATOM 1050 C CA . ILE A 1 131 ? 13.571 23.402 -18.911 1.00 93.00 131 ILE A CA 1
ATOM 1051 C C . ILE A 1 131 ? 13.490 22.703 -17.559 1.00 93.00 131 ILE A C 1
ATOM 1053 O O . ILE A 1 131 ? 14.492 22.607 -16.847 1.00 93.00 131 ILE A O 1
ATOM 1057 N N . SER A 1 132 ? 12.298 22.230 -17.219 1.00 89.19 132 SER A N 1
ATOM 1058 C CA . SER A 1 132 ? 12.047 21.298 -16.126 1.00 89.19 132 SER A CA 1
ATOM 1059 C C . SER A 1 132 ? 11.243 20.135 -16.685 1.00 89.19 132 SER A C 1
ATOM 1061 O O . SER A 1 132 ? 10.336 20.348 -17.486 1.00 89.19 132 SER A O 1
ATOM 1063 N N . SER A 1 133 ? 11.576 18.910 -16.295 1.00 89.38 133 SER A N 1
ATOM 1064 C CA . SER A 1 133 ? 10.889 17.721 -16.792 1.00 89.38 133 SER A CA 1
ATOM 1065 C C . SER A 1 133 ? 10.785 16.659 -15.714 1.00 89.38 133 SER A C 1
ATOM 1067 O O . SER A 1 133 ? 11.730 16.474 -14.946 1.00 89.38 133 SER A O 1
ATOM 1069 N N . ALA A 1 134 ? 9.687 15.914 -15.718 1.00 73.81 134 ALA A N 1
ATOM 1070 C CA . ALA A 1 134 ? 9.532 14.701 -14.931 1.00 73.81 134 ALA A CA 1
ATOM 1071 C C . ALA A 1 134 ? 8.975 13.580 -15.803 1.00 73.81 134 ALA A C 1
ATOM 1073 O O . ALA A 1 134 ? 8.293 13.821 -16.801 1.00 73.81 134 ALA A O 1
ATOM 1074 N N . LEU A 1 135 ? 9.296 12.357 -15.402 1.00 90.19 135 LEU A N 1
ATOM 1075 C CA . LEU A 1 135 ? 8.932 11.133 -16.090 1.00 90.19 135 LEU A CA 1
ATOM 1076 C C . LEU A 1 135 ? 8.179 10.228 -15.119 1.00 90.19 135 LEU A C 1
ATOM 1078 O O . LEU A 1 135 ? 8.527 10.143 -13.940 1.00 90.19 135 LEU A O 1
ATOM 1082 N N . THR A 1 136 ? 7.156 9.554 -15.621 1.00 65.25 136 THR A N 1
ATOM 1083 C CA . THR A 1 136 ? 6.446 8.491 -14.915 1.00 65.25 136 THR A CA 1
ATOM 1084 C C . THR A 1 136 ? 6.046 7.399 -15.900 1.00 65.25 136 THR A C 1
ATOM 1086 O O . THR A 1 136 ? 6.079 7.608 -17.111 1.00 65.25 136 THR A O 1
ATOM 1089 N N . TYR A 1 137 ? 5.668 6.241 -15.377 1.00 76.31 137 TYR A N 1
ATOM 1090 C CA . TYR A 1 137 ? 5.114 5.147 -16.161 1.00 76.31 137 TYR A CA 1
ATOM 1091 C C . TYR A 1 137 ? 3.670 4.956 -15.724 1.00 76.31 137 TYR A C 1
ATOM 1093 O O . TYR A 1 137 ? 3.385 4.924 -14.525 1.00 76.31 137 TYR A O 1
ATOM 1101 N N . LEU A 1 138 ? 2.767 4.880 -16.693 1.00 73.75 138 LEU A N 1
ATOM 1102 C CA . LEU A 1 138 ? 1.370 4.545 -16.474 1.00 73.75 138 LEU A CA 1
ATOM 1103 C C . LEU A 1 138 ? 1.114 3.173 -17.046 1.00 73.75 138 LEU A C 1
ATOM 1105 O O . LEU A 1 138 ? 1.644 2.845 -18.103 1.00 73.75 138 LEU A O 1
ATOM 1109 N N . SER A 1 139 ? 0.251 2.419 -16.387 1.00 71.69 139 SER A N 1
ATOM 1110 C CA . SER A 1 139 ? -0.236 1.157 -16.915 1.00 71.69 139 SER A CA 1
ATOM 1111 C C . SER A 1 139 ? -1.735 1.014 -16.707 1.00 71.69 139 SER A C 1
ATOM 1113 O O . SER A 1 139 ? -2.305 1.572 -15.764 1.00 71.69 139 SER A O 1
ATOM 1115 N N . SER A 1 140 ? -2.374 0.299 -17.629 1.00 60.78 140 SER A N 1
ATOM 1116 C CA . SER A 1 140 ? -3.828 0.132 -17.697 1.00 60.78 140 SER A CA 1
ATOM 1117 C C . SER A 1 140 ? -4.339 -0.912 -16.699 1.00 60.78 140 SER A C 1
ATOM 1119 O O . SER A 1 140 ? -4.807 -1.973 -17.091 1.00 60.78 140 SER A O 1
ATOM 1121 N N . TRP A 1 141 ? -4.274 -0.637 -15.394 1.00 48.88 141 TRP A N 1
ATOM 1122 C CA . TRP A 1 141 ? -4.760 -1.580 -14.366 1.00 48.88 141 TRP A CA 1
ATOM 1123 C C . TRP A 1 141 ? -6.293 -1.597 -14.187 1.00 48.88 141 TRP A C 1
ATOM 1125 O O . TRP A 1 141 ? -6.799 -2.350 -13.365 1.00 48.88 141 TRP A O 1
ATOM 1135 N N . GLN A 1 142 ? -7.045 -0.751 -14.905 1.00 41.91 142 GLN A N 1
ATOM 1136 C CA . GLN A 1 142 ? -8.489 -0.535 -14.688 1.00 41.91 142 GLN A CA 1
ATOM 1137 C C . GLN A 1 142 ? -9.418 -1.268 -15.673 1.00 41.91 142 GLN A C 1
ATOM 1139 O O . GLN A 1 142 ? -10.623 -1.030 -15.668 1.00 41.91 142 GLN A O 1
ATOM 1144 N N . HIS A 1 143 ? -8.890 -2.187 -16.481 1.00 46.38 143 HIS A N 1
ATOM 1145 C CA . HIS A 1 143 ? -9.689 -3.139 -17.255 1.00 46.38 143 HIS A CA 1
ATOM 1146 C C . HIS A 1 143 ? -9.220 -4.548 -16.886 1.00 46.38 143 HIS A C 1
ATOM 1148 O O . HIS A 1 143 ? -8.425 -5.158 -17.589 1.00 46.38 143 HIS A O 1
ATOM 1154 N N . PHE A 1 144 ? -9.632 -5.001 -15.703 1.00 47.31 144 PHE A N 1
ATOM 1155 C CA . PHE A 1 144 ? -9.341 -6.342 -15.203 1.00 47.31 144 PHE A CA 1
ATOM 1156 C C . PHE A 1 144 ? -10.663 -7.016 -14.822 1.00 47.31 144 PHE A C 1
ATOM 1158 O O . PHE A 1 144 ? -10.975 -7.210 -13.652 1.00 47.31 144 PHE A O 1
ATOM 1165 N N . VAL A 1 145 ? -11.486 -7.295 -15.830 1.00 51.19 145 VAL A N 1
ATOM 1166 C CA . VAL A 1 145 ? -12.193 -8.575 -15.839 1.00 51.19 145 VAL A CA 1
ATOM 1167 C C . VAL A 1 145 ? -11.434 -9.353 -16.892 1.00 51.19 145 VAL A C 1
ATOM 1169 O O . VAL A 1 145 ? -11.332 -8.891 -18.028 1.00 51.19 145 VAL A O 1
ATOM 1172 N N . ALA A 1 146 ? -10.718 -10.377 -16.450 1.00 66.75 146 ALA A N 1
ATOM 1173 C CA . ALA A 1 146 ? -9.889 -11.146 -17.353 1.00 66.75 146 ALA A CA 1
ATOM 1174 C C . ALA A 1 146 ? -10.827 -11.872 -18.322 1.00 66.75 146 ALA A C 1
ATOM 1176 O O . ALA A 1 146 ? -11.877 -12.311 -17.855 1.00 66.75 146 ALA A O 1
ATOM 1177 N N . GLN A 1 147 ? -10.486 -11.934 -19.615 1.00 74.62 147 GLN A N 1
ATOM 1178 C CA . GLN A 1 147 ? -11.307 -12.561 -20.668 1.00 74.62 147 GLN A CA 1
ATOM 1179 C C . GLN A 1 147 ? -12.019 -13.825 -20.175 1.00 74.62 147 GLN A C 1
ATOM 1181 O O . GLN A 1 147 ? -13.232 -13.899 -20.222 1.00 74.62 147 GLN A O 1
ATOM 1186 N N . CYS A 1 148 ? -11.282 -14.690 -19.483 1.00 80.31 148 CYS A N 1
ATOM 1187 C CA . CYS A 1 148 ? -11.758 -15.936 -18.892 1.00 80.31 148 CYS A CA 1
ATOM 1188 C C . CYS A 1 148 ? -12.687 -15.821 -17.668 1.00 80.31 148 CYS A C 1
ATOM 1190 O O . CYS A 1 148 ? -12.787 -16.759 -16.868 1.00 80.31 148 CYS A O 1
ATOM 1192 N N . SER A 1 149 ? -13.294 -14.664 -17.439 1.00 79.88 149 SER A N 1
ATOM 1193 C CA . SER A 1 149 ? -14.207 -14.378 -16.327 1.00 79.88 149 SER A CA 1
ATOM 1194 C C . SER A 1 149 ? -15.187 -13.244 -16.624 1.00 79.88 149 SER A C 1
ATOM 1196 O O . SER A 1 149 ? -15.819 -12.718 -15.696 1.00 79.88 149 SER A O 1
ATOM 1198 N N . ASP A 1 150 ? -15.270 -12.807 -17.881 1.00 70.88 150 ASP A N 1
ATOM 1199 C CA . ASP A 1 150 ? -16.011 -11.614 -18.276 1.00 70.88 150 ASP A CA 1
ATOM 1200 C C . ASP A 1 150 ? -17.430 -11.899 -18.793 1.00 70.88 150 ASP A C 1
ATOM 1202 O O . ASP A 1 150 ? -18.232 -10.967 -18.953 1.00 70.88 150 ASP A O 1
ATOM 1206 N N . GLY A 1 151 ? -17.799 -13.178 -18.922 1.00 69.25 151 GLY A N 1
ATOM 1207 C CA . GLY A 1 151 ? -19.126 -13.620 -19.339 1.00 69.25 151 GLY A CA 1
ATOM 1208 C C . GLY A 1 151 ? -19.319 -13.648 -20.852 1.00 69.25 151 GLY A C 1
ATOM 1209 O O . GLY A 1 151 ? -20.471 -13.747 -21.301 1.00 69.25 151 GLY A O 1
ATOM 1210 N N . ILE A 1 152 ? -18.251 -13.494 -21.640 1.00 70.00 152 ILE A N 1
ATOM 1211 C CA . ILE A 1 152 ? -18.284 -13.339 -23.095 1.00 70.00 152 ILE A CA 1
ATOM 1212 C C . ILE A 1 152 ? -17.269 -14.296 -23.732 1.00 70.00 152 ILE A C 1
ATOM 1214 O O . ILE A 1 152 ? -16.091 -14.181 -23.469 1.00 70.00 152 ILE A O 1
ATOM 1218 N N . ASP A 1 153 ? -17.712 -15.123 -24.683 1.00 69.00 153 ASP A N 1
ATOM 1219 C CA . ASP A 1 153 ? -16.844 -15.905 -25.586 1.00 69.00 153 ASP A CA 1
ATOM 1220 C C . ASP A 1 153 ? -15.993 -14.951 -26.457 1.00 69.00 153 ASP A C 1
ATOM 1222 O O . ASP A 1 153 ? -16.467 -14.389 -27.457 1.00 69.00 153 ASP A O 1
ATOM 1226 N N . ASN A 1 154 ? -14.778 -14.655 -26.001 1.00 68.69 154 ASN A N 1
ATOM 1227 C CA . ASN A 1 154 ? -13.847 -13.685 -26.565 1.00 68.69 154 ASN A CA 1
ATOM 1228 C C . ASN A 1 154 ? -13.054 -14.247 -27.753 1.00 68.69 154 ASN A C 1
ATOM 1230 O O . ASN A 1 154 ? -12.585 -13.453 -28.582 1.00 68.69 154 ASN A O 1
ATOM 1234 N N . ASP A 1 155 ? -12.927 -15.570 -27.878 1.00 71.88 155 ASP A N 1
ATOM 1235 C CA . ASP A 1 155 ? -12.214 -16.230 -28.980 1.00 71.88 155 ASP A CA 1
ATOM 1236 C C . ASP A 1 155 ? -13.147 -16.845 -30.054 1.00 71.88 155 ASP A C 1
ATOM 1238 O O . ASP A 1 155 ? -12.733 -17.081 -31.198 1.00 71.88 155 ASP A O 1
ATOM 1242 N N . GLY A 1 156 ? -14.442 -16.942 -29.748 1.00 69.44 156 GLY A N 1
ATOM 1243 C CA . GLY A 1 156 ? -15.528 -17.318 -30.645 1.00 69.44 156 GLY A CA 1
ATOM 1244 C C . GLY A 1 156 ? -15.704 -18.825 -30.835 1.00 69.44 156 GLY A C 1
ATOM 1245 O O . GLY A 1 156 ? -16.279 -19.226 -31.861 1.00 69.44 156 GLY A O 1
ATOM 1246 N N . ASP A 1 157 ? -15.184 -19.659 -29.933 1.00 66.75 157 ASP A N 1
ATOM 1247 C CA . ASP A 1 157 ? -15.222 -21.118 -30.045 1.00 66.75 157 ASP A CA 1
ATOM 1248 C C . ASP A 1 157 ? -16.519 -21.762 -29.494 1.00 66.75 157 ASP A C 1
ATOM 1250 O O . ASP A 1 157 ? -16.819 -22.934 -29.772 1.00 66.75 157 ASP A O 1
ATOM 1254 N N . GLY A 1 158 ? -17.368 -20.958 -28.845 1.00 67.81 158 GLY A N 1
ATOM 1255 C CA . GLY A 1 158 ? -18.650 -21.346 -28.265 1.00 67.81 158 GLY A CA 1
ATOM 1256 C C . GLY A 1 158 ? -18.578 -21.799 -26.806 1.00 67.81 158 GLY A C 1
ATOM 1257 O O . GLY A 1 158 ? -19.609 -22.239 -26.276 1.00 67.81 158 GLY A O 1
ATOM 1258 N N . LEU A 1 159 ? -17.407 -21.715 -26.180 1.00 68.81 159 LEU A N 1
ATOM 1259 C CA . LEU A 1 159 ? -17.161 -21.883 -24.753 1.00 68.81 159 LEU A CA 1
ATOM 1260 C C . LEU A 1 159 ? -16.976 -20.487 -24.129 1.00 68.81 159 LEU A C 1
ATOM 1262 O O . LEU A 1 159 ? -16.752 -19.511 -24.832 1.00 68.81 159 LEU A O 1
ATOM 1266 N N . ILE A 1 160 ? -17.286 -20.348 -22.840 1.00 70.31 160 ILE A N 1
ATOM 1267 C CA . ILE A 1 160 ? -17.317 -19.043 -22.160 1.00 70.31 160 ILE A CA 1
ATOM 1268 C C . ILE A 1 160 ? -16.699 -19.228 -20.785 1.00 70.31 160 ILE A C 1
ATOM 1270 O O . ILE A 1 160 ? -17.257 -20.001 -20.000 1.00 70.31 160 ILE A O 1
ATOM 1274 N N . ASP A 1 161 ? -15.646 -18.462 -20.496 1.00 70.12 161 ASP A N 1
ATOM 1275 C CA . ASP A 1 161 ? -14.989 -18.317 -19.199 1.00 70.12 161 ASP A CA 1
ATOM 1276 C C . ASP A 1 161 ? -14.450 -19.608 -18.551 1.00 70.12 161 ASP A C 1
ATOM 1278 O O . ASP A 1 161 ? -14.921 -20.733 -18.727 1.00 70.12 161 ASP A O 1
ATOM 1282 N N . TYR A 1 162 ? -13.504 -19.448 -17.631 1.00 57.16 162 TYR A N 1
ATOM 1283 C CA . TYR A 1 162 ? -13.114 -20.525 -16.728 1.00 57.16 162 TYR A CA 1
ATOM 1284 C C . TYR A 1 162 ? -14.265 -20.899 -15.764 1.00 57.16 162 TYR A C 1
ATOM 1286 O O . TYR A 1 162 ? -14.881 -20.012 -15.162 1.00 57.16 162 TYR A O 1
ATOM 1294 N N . PRO A 1 163 ? -14.508 -22.194 -15.472 1.00 60.53 163 PRO A N 1
ATOM 1295 C CA . PRO A 1 163 ? -13.758 -23.380 -15.906 1.00 60.53 163 PRO A CA 1
ATOM 1296 C C . PRO A 1 163 ? -14.321 -24.064 -17.161 1.00 60.53 163 PRO A C 1
ATOM 1298 O O . PRO A 1 163 ? -13.887 -25.173 -17.483 1.00 60.53 163 PRO A O 1
ATOM 1301 N N . ASP A 1 164 ? -15.332 -23.478 -17.797 1.00 67.06 164 ASP A N 1
ATOM 1302 C CA . ASP A 1 164 ? -16.071 -24.116 -18.885 1.00 67.06 164 ASP A CA 1
ATOM 1303 C C . ASP A 1 164 ? -15.355 -23.957 -20.243 1.00 67.06 164 ASP A C 1
ATOM 1305 O O . ASP A 1 164 ? -15.543 -24.803 -21.122 1.00 67.06 164 ASP A O 1
ATOM 1309 N N . ASP A 1 165 ? -14.484 -22.951 -20.374 1.00 65.31 165 ASP A N 1
ATOM 1310 C CA . ASP A 1 165 ? -13.560 -22.720 -21.485 1.00 65.31 165 ASP A CA 1
ATOM 1311 C C . ASP A 1 165 ? -12.153 -23.321 -21.210 1.00 65.31 165 ASP A C 1
ATOM 1313 O O . ASP A 1 165 ? -11.435 -22.864 -20.316 1.00 65.31 165 ASP A O 1
ATOM 1317 N N . PRO A 1 166 ? -11.725 -24.364 -21.955 1.00 67.56 166 PRO A N 1
ATOM 1318 C CA . PRO A 1 166 ? -10.393 -24.966 -21.866 1.00 67.56 166 PRO A CA 1
ATOM 1319 C C . PRO A 1 166 ? -9.246 -24.070 -22.343 1.00 67.56 166 PRO A C 1
ATOM 1321 O O . PRO A 1 166 ? -8.092 -24.402 -22.065 1.00 67.56 166 PRO A O 1
ATOM 1324 N N . GLY A 1 167 ? -9.541 -23.010 -23.096 1.00 71.69 167 GLY A N 1
ATOM 1325 C CA . GLY A 1 167 ? -8.595 -21.974 -23.485 1.00 71.69 167 GLY A CA 1
ATOM 1326 C C . GLY A 1 167 ? -8.199 -21.054 -22.334 1.00 71.69 167 GLY A C 1
ATOM 1327 O O . GLY A 1 167 ? -7.161 -20.403 -22.413 1.00 71.69 167 GLY A O 1
ATOM 1328 N N . CYS A 1 168 ? -8.956 -21.099 -21.235 1.00 74.12 168 CYS A N 1
ATOM 1329 C CA . CYS A 1 168 ? -8.683 -20.391 -19.998 1.00 74.12 168 CYS A CA 1
ATOM 1330 C C . CYS A 1 168 ? -7.923 -21.229 -18.977 1.00 74.12 168 CYS A C 1
ATOM 1332 O O . CYS A 1 168 ? -8.438 -22.211 -18.434 1.00 74.12 168 CYS A O 1
ATOM 1334 N N . GLU A 1 169 ? -6.731 -20.780 -18.588 1.00 66.19 169 GLU A N 1
ATOM 1335 C CA . GLU A 1 169 ? -5.976 -21.434 -17.516 1.00 66.19 169 GLU A CA 1
ATOM 1336 C C . GLU A 1 169 ? -6.527 -21.099 -16.116 1.00 66.19 169 GLU A C 1
ATOM 1338 O O . GLU A 1 169 ? -6.292 -21.840 -15.155 1.00 66.19 169 GLU A O 1
ATOM 1343 N N . SER A 1 170 ? -7.252 -19.979 -15.974 1.00 65.56 170 SER A N 1
ATOM 1344 C CA . SER A 1 170 ? -7.907 -19.553 -14.729 1.00 65.56 170 SER A CA 1
ATOM 1345 C C . SER A 1 170 ? -8.942 -18.443 -14.961 1.00 65.56 170 SER A C 1
ATOM 1347 O O . SER A 1 170 ? -8.899 -17.761 -15.975 1.00 65.56 170 SER A O 1
ATOM 1349 N N . ALA A 1 171 ? -9.794 -18.157 -13.970 1.00 61.53 171 ALA A N 1
ATOM 1350 C CA . ALA A 1 171 ? -10.713 -17.006 -13.998 1.00 61.53 171 ALA A CA 1
ATOM 1351 C C . ALA A 1 171 ? -10.014 -15.627 -13.921 1.00 61.53 171 ALA A C 1
ATOM 1353 O O . ALA A 1 171 ? -10.671 -14.600 -13.842 1.00 61.53 171 ALA A O 1
ATOM 1354 N N . LEU A 1 172 ? -8.682 -15.573 -13.863 1.00 60.81 172 LEU A N 1
ATOM 1355 C CA . LEU A 1 172 ? -7.912 -14.328 -13.977 1.00 60.81 172 LEU A CA 1
ATOM 1356 C C . LEU A 1 172 ? -7.079 -14.304 -15.267 1.00 60.81 172 LEU A C 1
ATOM 1358 O O . LEU A 1 172 ? -6.292 -13.378 -15.465 1.00 60.81 172 LEU A O 1
ATOM 1362 N N . ASP A 1 173 ? -7.236 -15.321 -16.117 1.00 62.41 173 ASP A N 1
ATOM 1363 C CA . ASP A 1 173 ? -6.592 -15.403 -17.418 1.00 62.41 173 ASP A CA 1
ATOM 1364 C C . ASP A 1 173 ? -7.276 -14.452 -18.406 1.00 62.41 173 ASP A C 1
ATOM 1366 O O . ASP A 1 173 ? -8.496 -14.314 -18.442 1.00 62.41 173 ASP A O 1
ATOM 1370 N N . ASN A 1 174 ? -6.472 -13.722 -19.168 1.00 67.19 174 ASN A N 1
ATOM 1371 C CA . ASN A 1 174 ? -6.949 -12.663 -20.050 1.00 67.19 174 ASN A CA 1
ATOM 1372 C C . ASN A 1 174 ? -6.822 -13.042 -21.528 1.00 67.19 174 ASN A C 1
ATOM 1374 O O . ASN A 1 174 ? -6.772 -12.157 -22.384 1.00 67.19 174 ASN A O 1
ATOM 1378 N N . ASN A 1 175 ? -6.712 -14.338 -21.810 1.00 64.62 175 ASN A N 1
ATOM 1379 C CA . ASN A 1 175 ? -6.665 -14.883 -23.150 1.00 64.62 175 ASN A CA 1
ATOM 1380 C C . ASN A 1 175 ? -7.433 -16.207 -23.210 1.00 64.62 175 ASN A C 1
ATOM 1382 O O . ASN A 1 175 ? -6.943 -17.214 -22.719 1.00 64.62 175 ASN A O 1
ATOM 1386 N N . GLU A 1 176 ? -8.587 -16.199 -23.871 1.00 68.25 176 GLU A N 1
ATOM 1387 C CA . GLU A 1 176 ? -9.363 -17.414 -24.168 1.00 68.25 176 GLU A CA 1
ATOM 1388 C C . GLU A 1 176 ? -8.773 -18.225 -25.336 1.00 68.25 176 GLU A C 1
ATOM 1390 O O . GLU A 1 176 ? -9.082 -19.397 -25.517 1.00 68.25 176 GLU A O 1
ATOM 1395 N N . ALA A 1 177 ? -7.833 -17.662 -26.108 1.00 63.31 177 ALA A N 1
ATOM 1396 C CA . ALA A 1 177 ? -7.248 -18.364 -27.248 1.00 63.31 177 ALA A CA 1
ATOM 1397 C C . ALA A 1 177 ? -6.215 -19.410 -26.787 1.00 63.31 177 ALA A C 1
ATOM 1399 O O . ALA A 1 177 ? -5.014 -19.114 -26.709 1.00 63.31 177 ALA A O 1
ATOM 1400 N N . GLY A 1 178 ? -6.667 -20.637 -26.493 1.00 54.31 178 GLY A N 1
ATOM 1401 C CA . GLY A 1 178 ? -5.826 -21.566 -25.732 1.00 54.31 178 GLY A CA 1
ATOM 1402 C C . GLY A 1 178 ? -6.084 -23.072 -25.812 1.00 54.31 178 GLY A C 1
ATOM 1403 O O . GLY A 1 178 ? -5.709 -23.764 -24.875 1.00 54.31 178 GLY A O 1
ATOM 1404 N N . ALA A 1 179 ? -6.617 -23.650 -26.896 1.00 42.41 179 ALA A N 1
ATOM 1405 C CA . ALA A 1 179 ? -6.581 -25.116 -27.052 1.00 42.41 179 ALA A CA 1
ATOM 1406 C C . ALA A 1 179 ? -6.125 -25.599 -28.440 1.00 42.41 179 ALA A C 1
ATOM 1408 O O . ALA A 1 179 ? -6.891 -26.133 -29.242 1.00 42.41 179 ALA A O 1
ATOM 1409 N N . GLY A 1 180 ? -4.808 -25.521 -28.668 1.00 45.53 180 GLY A N 1
ATOM 1410 C CA . GLY A 1 180 ? -4.094 -26.518 -29.471 1.00 45.53 180 GLY A CA 1
ATOM 1411 C C . GLY A 1 180 ? -3.308 -26.002 -30.672 1.00 45.53 180 GLY A C 1
ATOM 1412 O O . GLY A 1 180 ? -3.749 -26.178 -31.803 1.00 45.53 180 GLY A O 1
ATOM 1413 N N . LEU A 1 181 ? -2.072 -25.540 -30.451 1.00 34.56 181 LEU A N 1
ATOM 1414 C CA . LEU A 1 181 ? -0.966 -25.692 -31.407 1.00 34.56 181 LEU A CA 1
ATOM 1415 C C . LEU A 1 181 ? 0.370 -25.929 -30.663 1.00 34.56 181 LEU A C 1
ATOM 1417 O O . LEU A 1 181 ? 0.509 -25.500 -29.521 1.00 34.56 181 LEU A O 1
ATOM 1421 N N . PRO A 1 182 ? 1.313 -26.686 -31.266 1.00 39.91 182 PRO A N 1
ATOM 1422 C CA . PRO A 1 182 ? 2.534 -27.175 -30.615 1.00 39.91 182 PRO A CA 1
ATOM 1423 C C . PRO A 1 182 ? 3.549 -26.053 -30.322 1.00 39.91 182 PRO A C 1
ATOM 1425 O O . PRO A 1 182 ? 3.493 -25.019 -30.990 1.00 39.91 182 PRO A O 1
ATOM 1428 N N . PRO A 1 183 ? 4.488 -26.271 -29.375 1.00 39.81 183 PRO A N 1
ATOM 1429 C CA . PRO A 1 183 ? 5.444 -25.256 -28.935 1.00 39.81 183 PRO A CA 1
ATOM 1430 C C . PRO A 1 183 ? 6.307 -24.713 -30.081 1.00 39.81 183 PRO A C 1
ATOM 1432 O O . PRO A 1 183 ? 6.706 -25.451 -30.989 1.00 39.81 183 PRO A O 1
ATOM 1435 N N . ASP A 1 184 ? 6.587 -23.410 -30.002 1.00 38.62 184 ASP A N 1
ATOM 1436 C CA . ASP A 1 184 ? 7.607 -22.718 -30.789 1.00 38.62 184 ASP A CA 1
ATOM 1437 C C . ASP A 1 184 ? 8.972 -23.405 -30.567 1.00 38.62 184 ASP A C 1
ATOM 1439 O O . ASP A 1 184 ? 9.356 -23.624 -29.416 1.00 38.62 184 ASP A O 1
ATOM 1443 N N . PRO A 1 185 ? 9.701 -23.800 -31.626 1.00 43.66 185 PRO A N 1
ATOM 1444 C CA . PRO A 1 185 ? 10.971 -24.507 -31.492 1.00 43.66 185 PRO A CA 1
ATOM 1445 C C . PRO A 1 185 ? 12.143 -23.665 -30.953 1.00 43.66 185 PRO A C 1
ATOM 1447 O O . PRO A 1 185 ? 13.207 -24.251 -30.754 1.00 43.66 185 PRO A O 1
ATOM 1450 N N . ASP A 1 186 ? 11.990 -22.352 -30.721 1.00 43.56 186 ASP A N 1
ATOM 1451 C CA . ASP A 1 186 ? 13.113 -21.478 -30.335 1.00 43.56 186 ASP A CA 1
ATOM 1452 C C . ASP A 1 186 ? 13.040 -20.850 -28.917 1.00 43.56 186 ASP A C 1
ATOM 1454 O O . ASP A 1 186 ? 14.013 -20.213 -28.508 1.00 43.56 186 ASP A O 1
ATOM 1458 N N . ASP A 1 187 ? 11.979 -21.072 -28.126 1.00 45.59 187 ASP A N 1
ATOM 1459 C CA . ASP A 1 187 ? 11.908 -20.680 -26.699 1.00 45.59 187 ASP A CA 1
ATOM 1460 C C . ASP A 1 187 ? 11.714 -21.921 -25.805 1.00 45.59 187 ASP A C 1
ATOM 1462 O O . ASP A 1 187 ? 10.654 -22.181 -25.237 1.00 45.59 187 ASP A O 1
ATOM 1466 N N . GLU A 1 188 ? 12.775 -22.720 -25.682 1.00 48.66 188 GLU A N 1
ATOM 1467 C CA . GLU A 1 188 ? 12.841 -23.823 -24.722 1.00 48.66 188 GLU A CA 1
ATOM 1468 C C . GLU A 1 188 ? 13.098 -23.233 -23.324 1.00 48.66 188 GLU A C 1
ATOM 1470 O O . GLU A 1 188 ? 14.240 -22.973 -22.927 1.00 48.66 188 GLU A O 1
ATOM 1475 N N . TYR A 1 189 ? 12.026 -22.961 -22.572 1.00 51.72 189 TYR A N 1
ATOM 1476 C CA . TYR A 1 189 ? 12.146 -22.810 -21.125 1.00 51.72 189 TYR A CA 1
ATOM 1477 C C . TYR A 1 189 ? 12.763 -24.102 -20.584 1.00 51.72 189 TYR A C 1
ATOM 1479 O O . TYR A 1 189 ? 12.308 -25.197 -20.893 1.00 51.72 189 TYR A O 1
ATOM 1487 N N . ILE A 1 190 ? 13.826 -23.984 -19.785 1.00 56.25 190 ILE A N 1
ATOM 1488 C CA . ILE A 1 190 ? 14.554 -25.152 -19.257 1.00 56.25 190 ILE A CA 1
ATOM 1489 C C . ILE A 1 190 ? 13.633 -26.039 -18.396 1.00 56.25 190 ILE A C 1
ATOM 1491 O O . ILE A 1 190 ? 13.911 -27.223 -18.206 1.00 56.25 190 ILE A O 1
ATOM 1495 N N . CYS A 1 191 ? 12.534 -25.471 -17.891 1.00 55.31 191 CYS A N 1
ATOM 1496 C CA . CYS A 1 191 ? 11.538 -26.160 -17.090 1.00 55.31 191 CYS A CA 1
ATOM 1497 C C . CYS A 1 191 ? 10.127 -25.777 -17.536 1.00 55.31 191 CYS A C 1
ATOM 1499 O O . CYS A 1 191 ? 9.743 -24.606 -17.472 1.00 55.31 191 CYS A O 1
ATOM 1501 N N . ASP A 1 192 ? 9.340 -26.785 -17.896 1.00 56.00 192 ASP A N 1
ATOM 1502 C CA . ASP A 1 192 ? 7.947 -26.619 -18.319 1.00 56.00 192 ASP A CA 1
ATOM 1503 C C . ASP A 1 192 ? 6.971 -26.582 -17.128 1.00 56.00 192 ASP A C 1
ATOM 1505 O O . ASP A 1 192 ? 5.799 -26.234 -17.284 1.00 56.00 192 ASP A O 1
ATOM 1509 N N . SER A 1 193 ? 7.424 -26.939 -15.918 1.00 56.97 193 SER A N 1
ATOM 1510 C CA . SER A 1 193 ? 6.570 -26.999 -14.730 1.00 56.97 193 SER A CA 1
ATOM 1511 C C . SER A 1 193 ? 7.314 -26.759 -13.409 1.00 56.97 193 SER A C 1
ATOM 1513 O O . SER A 1 193 ? 8.521 -26.983 -13.301 1.00 56.97 193 SER A O 1
ATOM 1515 N N . LEU A 1 194 ? 6.557 -26.392 -12.361 1.00 53.25 194 LEU A N 1
ATOM 1516 C CA . LEU A 1 194 ? 7.047 -26.281 -10.974 1.00 53.25 194 LEU A CA 1
ATOM 1517 C C . LEU A 1 194 ? 7.596 -27.606 -10.411 1.00 53.25 194 LEU A C 1
ATOM 1519 O O . LEU A 1 194 ? 8.288 -27.596 -9.394 1.00 53.25 194 LEU A O 1
ATOM 1523 N N . ALA A 1 195 ? 7.273 -28.742 -11.041 1.00 59.66 195 ALA A N 1
ATOM 1524 C CA . ALA A 1 195 ? 7.823 -30.042 -10.675 1.00 59.66 195 ALA A CA 1
ATOM 1525 C C . ALA A 1 195 ? 9.255 -30.251 -11.207 1.00 59.66 195 ALA A C 1
ATOM 1527 O O . ALA A 1 195 ? 9.966 -31.101 -10.672 1.00 59.66 195 ALA A O 1
ATOM 1528 N N . ASP A 1 196 ? 9.678 -29.466 -12.207 1.00 66.75 196 ASP A N 1
ATOM 1529 C CA . ASP A 1 196 ? 10.973 -29.594 -12.888 1.00 66.75 196 ASP A CA 1
ATOM 1530 C C . ASP A 1 196 ? 11.981 -28.538 -12.408 1.00 66.75 196 ASP A C 1
ATOM 1532 O O . ASP A 1 196 ? 13.117 -28.867 -12.064 1.00 66.75 196 ASP A O 1
ATOM 1536 N N . CYS A 1 197 ? 11.556 -27.276 -12.299 1.00 70.69 197 CYS A N 1
ATOM 1537 C CA . CYS A 1 197 ? 12.212 -26.289 -11.450 1.00 70.69 197 CYS A CA 1
ATOM 1538 C C . CYS A 1 197 ? 11.224 -25.273 -10.897 1.00 70.69 197 CYS A C 1
ATOM 1540 O O . CYS A 1 197 ? 10.178 -25.011 -11.483 1.00 70.69 197 CYS A O 1
ATOM 1542 N N . GLY A 1 198 ? 11.545 -24.727 -9.730 1.00 76.75 198 GLY A N 1
ATOM 1543 C CA . GLY A 1 198 ? 10.591 -23.986 -8.927 1.00 76.75 198 GLY A CA 1
ATOM 1544 C C . GLY A 1 198 ? 11.237 -23.279 -7.755 1.00 76.75 198 GLY A C 1
ATOM 1545 O O . GLY A 1 198 ? 12.321 -23.633 -7.293 1.00 76.75 198 GLY A O 1
ATOM 1546 N N . ILE A 1 199 ? 10.527 -22.293 -7.232 1.00 82.94 199 ILE A N 1
ATOM 1547 C CA . ILE A 1 199 ? 10.724 -21.826 -5.868 1.00 82.94 199 ILE A CA 1
ATOM 1548 C C . ILE A 1 199 ? 9.526 -22.336 -5.079 1.00 82.94 199 ILE A C 1
ATOM 1550 O O . ILE A 1 199 ? 8.389 -22.208 -5.517 1.00 82.94 199 ILE A O 1
ATOM 1554 N N . VAL A 1 200 ? 9.775 -22.942 -3.927 1.00 84.88 200 VAL A N 1
ATOM 1555 C CA . VAL A 1 200 ? 8.723 -23.394 -3.021 1.00 84.88 200 VAL A CA 1
ATOM 1556 C C . VAL A 1 200 ? 8.883 -22.625 -1.729 1.00 84.88 200 VAL A C 1
ATOM 1558 O O . VAL A 1 200 ? 9.844 -22.829 -0.987 1.00 84.88 200 VAL A O 1
ATOM 1561 N N . PHE A 1 201 ? 7.953 -21.714 -1.465 1.00 83.50 201 PHE A N 1
ATOM 1562 C CA . PHE A 1 201 ? 7.859 -21.101 -0.149 1.00 83.50 201 PHE A CA 1
ATOM 1563 C C . PHE A 1 201 ? 7.446 -22.161 0.874 1.00 83.50 201 PHE A C 1
ATOM 1565 O O . PHE A 1 201 ? 6.669 -23.067 0.581 1.00 83.50 201 PHE A O 1
ATOM 1572 N N . THR A 1 202 ? 8.012 -22.079 2.077 1.00 85.56 202 THR A N 1
ATOM 1573 C CA . THR A 1 202 ? 7.639 -22.974 3.182 1.00 85.56 202 THR A CA 1
ATOM 1574 C C . THR A 1 202 ? 6.216 -22.694 3.668 1.00 85.56 202 THR A C 1
ATOM 1576 O O . THR A 1 202 ? 5.538 -23.599 4.152 1.00 85.56 202 THR A O 1
ATOM 1579 N N . ASP A 1 203 ? 5.781 -21.446 3.509 1.00 73.94 203 ASP A N 1
ATOM 1580 C CA . ASP A 1 203 ? 4.440 -20.970 3.823 1.00 73.94 203 ASP A CA 1
ATOM 1581 C C . ASP A 1 203 ? 3.570 -20.904 2.555 1.00 73.94 203 ASP A C 1
ATOM 1583 O O . ASP A 1 203 ? 4.076 -20.903 1.432 1.00 73.94 203 ASP A O 1
ATOM 1587 N N . TYR A 1 204 ? 2.254 -20.820 2.751 1.00 76.00 204 TYR A N 1
ATOM 1588 C CA . TYR A 1 204 ? 1.252 -20.604 1.701 1.00 76.00 204 TYR A CA 1
ATOM 1589 C C . TYR A 1 204 ? 0.665 -19.195 1.820 1.00 76.00 204 TYR A C 1
ATOM 1591 O O . TYR A 1 204 ? 0.982 -18.473 2.765 1.00 76.00 204 TYR A O 1
ATOM 1599 N N . ASP A 1 205 ? -0.227 -18.810 0.910 1.00 74.69 205 ASP A N 1
ATOM 1600 C CA . ASP A 1 205 ? -0.996 -17.578 1.079 1.00 74.69 205 ASP A CA 1
ATOM 1601 C C . ASP A 1 205 ? -1.830 -17.669 2.358 1.00 74.69 205 ASP A C 1
ATOM 1603 O O . ASP A 1 205 ? -2.675 -18.556 2.516 1.00 74.69 205 ASP A O 1
ATOM 1607 N N . LEU A 1 206 ? -1.536 -16.788 3.313 1.00 75.94 206 LEU A N 1
ATOM 1608 C CA . LEU A 1 206 ? -2.028 -16.915 4.680 1.00 75.94 206 LEU A CA 1
ATOM 1609 C C . LEU A 1 206 ? -2.438 -15.554 5.250 1.00 75.94 206 LEU A C 1
ATOM 1611 O O . LEU A 1 206 ? -1.732 -14.553 5.062 1.00 75.94 206 LEU A O 1
ATOM 1615 N N . PRO A 1 207 ? -3.535 -15.511 6.025 1.00 75.31 207 PRO A N 1
ATOM 1616 C CA . PRO A 1 207 ? -3.897 -14.320 6.764 1.00 75.31 207 PRO A CA 1
ATOM 1617 C C . PRO A 1 207 ? -2.871 -14.040 7.865 1.00 75.31 207 PRO A C 1
ATOM 1619 O O . PRO A 1 207 ? -2.524 -14.914 8.662 1.00 75.31 207 PRO A O 1
ATOM 1622 N N . LEU A 1 208 ? -2.424 -12.793 7.954 1.00 81.19 208 LEU A N 1
ATOM 1623 C CA . LEU A 1 208 ? -1.523 -12.321 8.989 1.00 81.19 208 LEU A CA 1
ATOM 1624 C C . LEU A 1 208 ? -2.225 -11.305 9.891 1.00 81.19 208 LEU A C 1
ATOM 1626 O O . LEU A 1 208 ? -2.190 -10.094 9.677 1.00 81.19 208 LEU A O 1
ATOM 1630 N N . CYS A 1 209 ? -2.822 -11.809 10.967 1.00 74.31 209 CYS A N 1
ATOM 1631 C CA . CYS A 1 209 ? -3.581 -11.005 11.923 1.00 74.31 209 CYS A CA 1
ATOM 1632 C C . CYS A 1 209 ? -2.688 -10.369 13.006 1.00 74.31 209 CYS A C 1
ATOM 1634 O O . CYS A 1 209 ? -2.930 -10.500 14.205 1.00 74.31 209 CYS A O 1
ATOM 1636 N N . VAL A 1 210 ? -1.616 -9.691 12.577 1.00 74.25 210 VAL A N 1
ATOM 1637 C CA . VAL A 1 210 ? -0.661 -8.994 13.452 1.00 74.25 210 VAL A CA 1
ATOM 1638 C C . VAL A 1 210 ? -0.871 -7.488 13.325 1.00 74.25 210 VAL A C 1
ATOM 1640 O O . VAL A 1 210 ? -0.644 -6.908 12.270 1.00 74.25 210 VAL A O 1
ATOM 1643 N N . TYR A 1 211 ? -1.281 -6.829 14.406 1.00 73.50 211 TYR A N 1
ATOM 1644 C CA . TYR A 1 211 ? -1.616 -5.399 14.376 1.00 73.50 211 TYR A CA 1
ATOM 1645 C C . TYR A 1 211 ? -0.397 -4.479 14.543 1.00 73.50 211 TYR A C 1
ATOM 1647 O O . TYR A 1 211 ? -0.427 -3.330 14.110 1.00 73.50 211 TYR A O 1
ATOM 1655 N N . GLU A 1 212 ? 0.696 -4.979 15.121 1.00 71.12 212 GLU A N 1
ATOM 1656 C CA . GLU A 1 212 ? 1.920 -4.206 15.356 1.00 71.12 212 GLU A CA 1
ATOM 1657 C C . GLU A 1 212 ? 2.948 -4.378 14.222 1.00 71.12 212 GLU A C 1
ATOM 1659 O O . GLU A 1 212 ? 3.039 -5.464 13.641 1.00 71.12 212 GLU A O 1
ATOM 1664 N N . PRO A 1 213 ? 3.771 -3.355 13.915 1.00 75.19 213 PRO A N 1
ATOM 1665 C CA . PRO A 1 213 ? 4.848 -3.495 12.944 1.00 75.19 213 PRO A CA 1
ATOM 1666 C C . PRO A 1 213 ? 5.892 -4.520 13.400 1.00 75.19 213 PRO A C 1
ATOM 1668 O O . PRO A 1 213 ? 6.339 -4.497 14.549 1.00 75.19 213 PRO A O 1
ATOM 1671 N N . LYS A 1 214 ? 6.334 -5.401 12.499 1.00 81.25 214 LYS A N 1
ATOM 1672 C CA . LYS A 1 214 ? 7.305 -6.458 12.821 1.00 81.25 214 LYS A CA 1
ATOM 1673 C C . LYS A 1 214 ? 8.091 -6.891 11.586 1.00 81.25 214 LYS A C 1
ATOM 1675 O O . LYS A 1 214 ? 7.608 -6.794 10.471 1.00 81.25 214 LYS A O 1
ATOM 1680 N N . ILE A 1 215 ? 9.303 -7.408 11.779 1.00 85.25 215 ILE A N 1
ATOM 1681 C CA . ILE A 1 215 ? 10.018 -8.130 10.720 1.00 85.25 215 ILE A CA 1
ATOM 1682 C C . ILE A 1 215 ? 9.534 -9.584 10.696 1.00 85.25 215 ILE A C 1
ATOM 1684 O O . ILE A 1 215 ? 9.573 -10.274 11.720 1.00 85.25 215 ILE A O 1
ATOM 1688 N N . ILE A 1 216 ? 9.090 -10.036 9.531 1.00 84.56 216 ILE A N 1
ATOM 1689 C CA . ILE A 1 216 ? 8.708 -11.418 9.244 1.00 84.56 216 ILE A CA 1
ATOM 1690 C C . ILE A 1 216 ? 9.856 -12.064 8.483 1.00 84.56 216 ILE A C 1
ATOM 1692 O O . ILE A 1 216 ? 10.449 -11.441 7.605 1.00 84.56 216 ILE A O 1
ATOM 1696 N N . THR A 1 217 ? 10.171 -13.309 8.819 1.00 90.94 217 THR A N 1
ATOM 1697 C CA . THR A 1 217 ? 11.138 -14.099 8.060 1.00 90.94 217 THR A CA 1
ATOM 1698 C C . THR A 1 217 ? 10.379 -15.081 7.191 1.00 90.94 217 THR A C 1
ATOM 1700 O O . THR A 1 217 ? 9.712 -15.968 7.714 1.00 90.94 217 THR A O 1
ATOM 1703 N N . VAL A 1 218 ? 10.511 -14.918 5.882 1.00 89.62 218 VAL A N 1
ATOM 1704 C CA . VAL A 1 218 ? 9.944 -15.804 4.868 1.00 89.62 218 VAL A CA 1
ATOM 1705 C C . VAL A 1 218 ? 11.004 -16.811 4.478 1.00 89.62 218 VAL A C 1
ATOM 1707 O O . VAL A 1 218 ? 12.128 -16.414 4.178 1.00 89.62 218 VAL A O 1
ATOM 1710 N N . ASN A 1 219 ? 10.660 -18.093 4.477 1.00 92.56 219 ASN A N 1
ATOM 1711 C CA . ASN A 1 219 ? 11.579 -19.155 4.088 1.00 92.56 219 ASN A CA 1
ATOM 1712 C C . ASN A 1 219 ? 11.067 -19.875 2.848 1.00 92.56 219 ASN A C 1
ATOM 1714 O O . ASN A 1 219 ? 9.864 -19.914 2.577 1.00 92.56 219 ASN A O 1
ATOM 1718 N N . GLY A 1 220 ? 11.993 -20.460 2.108 1.00 90.00 220 GLY A N 1
ATOM 1719 C CA . GLY A 1 220 ? 11.664 -21.320 0.991 1.00 90.00 220 GLY A CA 1
ATOM 1720 C C . GLY A 1 220 ? 12.859 -22.129 0.534 1.00 90.00 220 GLY A C 1
ATOM 1721 O O . GLY A 1 220 ? 13.971 -21.998 1.050 1.00 90.00 220 GLY A O 1
ATOM 1722 N N . GLN A 1 221 ? 12.601 -22.979 -0.445 1.00 91.50 221 GLN A N 1
ATOM 1723 C CA . GLN A 1 221 ? 13.577 -23.860 -1.049 1.00 91.50 221 GLN A CA 1
ATOM 1724 C C . GLN A 1 221 ? 13.492 -23.775 -2.571 1.00 91.50 221 GLN A C 1
ATOM 1726 O O . GLN A 1 221 ? 12.420 -23.586 -3.144 1.00 91.50 221 GLN A O 1
ATOM 1731 N N . VAL A 1 222 ? 14.639 -23.910 -3.223 1.00 90.00 222 VAL A N 1
ATOM 1732 C CA . VAL A 1 222 ? 14.762 -23.953 -4.678 1.00 90.00 222 VAL A CA 1
ATOM 1733 C C . VAL A 1 222 ? 14.693 -25.399 -5.157 1.00 90.00 222 VAL A C 1
ATOM 1735 O O . VAL A 1 222 ? 15.355 -26.276 -4.605 1.00 90.00 222 VAL A O 1
ATOM 1738 N N . 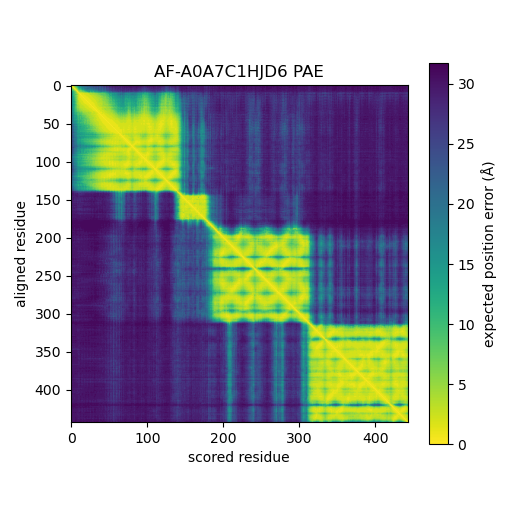ILE A 1 223 ? 13.919 -25.637 -6.209 1.00 85.56 223 ILE A N 1
ATOM 1739 C CA . ILE A 1 223 ? 13.871 -26.889 -6.959 1.00 85.56 223 ILE A CA 1
ATOM 1740 C C . ILE A 1 223 ? 14.540 -26.622 -8.303 1.00 85.56 223 ILE A C 1
ATOM 1742 O O . ILE A 1 223 ? 14.125 -25.723 -9.029 1.00 85.56 223 ILE A O 1
ATOM 1746 N N . LEU A 1 224 ? 15.580 -27.383 -8.627 1.00 84.31 224 LEU A N 1
ATOM 1747 C CA . LEU A 1 224 ? 16.280 -27.332 -9.911 1.00 84.31 224 LEU A CA 1
ATOM 1748 C C . LEU A 1 224 ? 16.655 -28.759 -10.348 1.00 84.31 224 LEU A C 1
ATOM 1750 O O . LEU A 1 224 ? 16.912 -29.607 -9.490 1.00 84.31 224 LEU A O 1
ATOM 1754 N N . PRO A 1 225 ? 16.757 -29.045 -11.656 1.00 80.38 225 PRO A N 1
ATOM 1755 C CA . PRO A 1 225 ? 17.326 -30.296 -12.130 1.00 80.38 225 PRO A CA 1
ATOM 1756 C C . PRO A 1 225 ? 18.778 -30.451 -11.668 1.00 80.38 225 PRO A C 1
ATOM 1758 O O . PRO A 1 225 ? 19.484 -29.468 -11.420 1.00 80.38 225 PRO A O 1
ATOM 1761 N N . GLU A 1 226 ? 19.246 -31.697 -11.569 1.00 74.94 226 GLU A N 1
ATOM 1762 C CA . GLU A 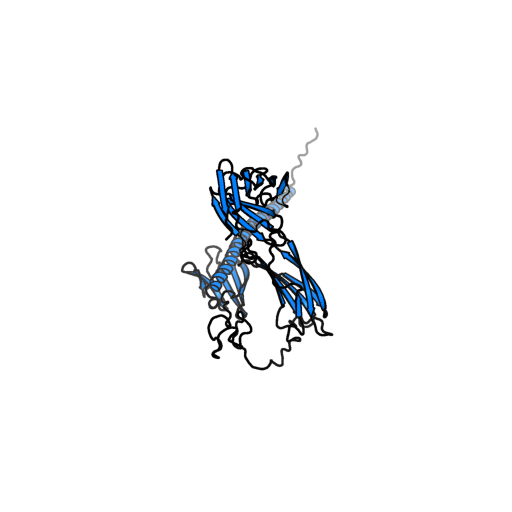1 226 ? 20.655 -31.965 -11.271 1.00 74.94 226 GLU A CA 1
ATOM 1763 C C . GLU A 1 226 ? 21.561 -31.267 -12.307 1.00 74.94 226 GLU A C 1
ATOM 1765 O O . GLU A 1 226 ? 21.274 -31.274 -13.501 1.00 74.94 226 GLU A O 1
ATOM 1770 N N . GLU A 1 227 ? 22.658 -30.659 -11.837 1.00 74.25 227 GLU A N 1
ATOM 1771 C CA . GLU A 1 227 ? 23.667 -29.939 -12.644 1.00 74.25 227 GLU A CA 1
ATOM 1772 C C . GLU A 1 227 ? 23.268 -28.554 -13.200 1.00 74.25 227 GLU A C 1
ATOM 1774 O O . GLU A 1 227 ? 24.084 -27.918 -13.874 1.00 74.25 227 GLU A O 1
ATOM 1779 N N . ILE A 1 228 ? 22.078 -28.032 -12.879 1.00 79.06 228 ILE A N 1
ATOM 1780 C CA . ILE A 1 228 ? 21.655 -26.673 -13.264 1.00 79.06 228 ILE A CA 1
ATOM 1781 C C . ILE A 1 228 ? 21.814 -25.701 -12.089 1.00 79.06 228 ILE A C 1
ATOM 1783 O O . ILE A 1 228 ? 21.397 -25.989 -10.970 1.00 79.06 228 ILE A O 1
ATOM 1787 N N . GLN A 1 229 ? 22.398 -24.530 -12.364 1.00 83.25 229 GLN A N 1
ATOM 1788 C CA . GLN A 1 229 ? 22.486 -23.407 -11.425 1.00 83.25 229 GLN A CA 1
ATOM 1789 C C . GLN A 1 229 ? 21.675 -22.226 -11.946 1.00 83.25 229 GLN A C 1
ATOM 1791 O O . GLN A 1 229 ? 21.656 -21.969 -13.153 1.00 83.25 229 GLN A O 1
ATOM 1796 N N . ALA A 1 230 ? 21.064 -21.480 -11.034 1.00 79.62 230 ALA A N 1
ATOM 1797 C CA . ALA A 1 230 ? 20.268 -20.303 -11.356 1.00 79.62 230 ALA A CA 1
ATOM 1798 C C . ALA A 1 230 ? 20.620 -19.135 -10.436 1.00 79.62 230 ALA A C 1
ATOM 1800 O O . ALA A 1 230 ? 21.042 -19.354 -9.306 1.00 79.62 230 ALA A O 1
ATOM 1801 N N . ASP A 1 231 ? 20.413 -17.901 -10.885 1.00 80.25 231 ASP A N 1
ATOM 1802 C CA . ASP A 1 231 ? 20.397 -16.745 -9.990 1.00 80.25 231 ASP A CA 1
ATOM 1803 C C . ASP A 1 231 ? 19.013 -16.630 -9.337 1.00 80.25 231 ASP A C 1
ATOM 1805 O O . ASP A 1 231 ? 17.995 -16.532 -10.029 1.00 80.25 231 ASP A O 1
ATOM 1809 N N . LEU A 1 232 ? 18.971 -16.630 -8.003 1.00 83.75 232 LEU A N 1
ATOM 1810 C CA . LEU A 1 232 ? 17.737 -16.446 -7.242 1.00 83.75 232 LEU A CA 1
ATOM 1811 C C . LEU A 1 232 ? 17.466 -14.956 -7.021 1.00 83.75 232 LEU A C 1
ATOM 1813 O O . LEU A 1 232 ? 18.171 -14.276 -6.270 1.00 83.75 232 LEU A O 1
ATOM 1817 N N . LEU A 1 233 ? 16.394 -14.463 -7.636 1.00 83.56 233 LEU A N 1
ATOM 1818 C CA . LEU A 1 233 ? 15.879 -13.119 -7.424 1.00 83.56 233 LEU A CA 1
ATOM 1819 C C . LEU A 1 233 ? 14.585 -13.189 -6.617 1.00 83.56 233 LEU A C 1
ATOM 1821 O O . LEU A 1 233 ? 13.576 -13.713 -7.083 1.00 83.56 233 LEU A O 1
ATOM 1825 N N . LEU A 1 234 ? 14.609 -12.624 -5.415 1.00 83.69 234 LEU A N 1
ATOM 1826 C CA . LEU A 1 234 ? 13.417 -12.427 -4.601 1.00 83.69 234 LEU A CA 1
ATOM 1827 C C . LEU A 1 234 ? 12.945 -10.983 -4.723 1.00 83.69 234 LEU A C 1
ATOM 1829 O O . LEU A 1 234 ? 13.732 -10.070 -4.982 1.00 83.69 234 LEU A O 1
ATOM 1833 N N . SER A 1 235 ? 11.662 -10.762 -4.497 1.00 80.75 235 SER A N 1
ATOM 1834 C CA . SER A 1 235 ? 11.088 -9.429 -4.435 1.00 80.75 235 SER A CA 1
ATOM 1835 C C . SER A 1 235 ? 10.002 -9.361 -3.378 1.00 80.75 235 SER A C 1
ATOM 1837 O O . SER A 1 235 ? 9.382 -10.377 -3.069 1.00 80.75 235 SER A O 1
ATOM 1839 N N . TYR A 1 236 ? 9.758 -8.178 -2.820 1.00 83.25 236 TYR A N 1
ATOM 1840 C CA . TYR A 1 236 ? 8.507 -7.946 -2.111 1.00 83.25 236 TYR A CA 1
ATOM 1841 C C . TYR A 1 236 ? 8.023 -6.506 -2.250 1.00 83.25 236 TYR A C 1
ATOM 1843 O O . TYR A 1 236 ? 8.789 -5.582 -2.533 1.00 83.25 236 TYR A O 1
ATOM 1851 N N . TYR A 1 237 ? 6.727 -6.319 -2.038 1.00 80.62 237 TYR A N 1
ATOM 1852 C CA . TYR A 1 237 ? 6.103 -5.013 -1.882 1.00 80.62 237 TYR A CA 1
ATOM 1853 C C . TYR A 1 237 ? 4.909 -5.111 -0.935 1.00 80.62 237 TYR A C 1
ATOM 1855 O O . TYR A 1 237 ? 4.388 -6.196 -0.680 1.00 80.62 237 TYR A O 1
ATOM 1863 N N . ILE A 1 238 ? 4.474 -3.964 -0.423 1.00 80.75 238 ILE A N 1
ATOM 1864 C CA . ILE A 1 238 ? 3.386 -3.863 0.544 1.00 80.75 238 ILE A CA 1
ATOM 1865 C C . ILE A 1 238 ? 2.256 -3.030 -0.065 1.00 80.75 238 ILE A C 1
ATOM 1867 O O . ILE A 1 238 ? 2.511 -2.001 -0.692 1.00 80.75 238 ILE A O 1
ATOM 1871 N N . VAL A 1 239 ? 1.010 -3.444 0.132 1.00 79.31 239 VAL A N 1
ATOM 1872 C CA . VAL A 1 239 ? -0.204 -2.723 -0.271 1.00 79.31 239 VAL A CA 1
ATOM 1873 C C . VAL A 1 239 ? -0.951 -2.297 0.988 1.00 79.31 239 VAL A C 1
ATOM 1875 O O . VAL A 1 239 ? -1.365 -3.169 1.741 1.00 79.31 239 VAL A O 1
ATOM 1878 N N . TYR A 1 240 ? -1.084 -0.987 1.250 1.00 73.12 240 TYR A N 1
ATOM 1879 C CA . TYR A 1 240 ? -1.829 -0.448 2.400 1.00 73.12 240 TYR A CA 1
ATOM 1880 C C . TYR A 1 240 ? -2.112 1.078 2.342 1.00 73.12 240 TYR A C 1
ATOM 1882 O O . TYR A 1 240 ? -1.177 1.895 2.438 1.00 73.12 240 TYR A O 1
ATOM 1890 N N . PRO A 1 241 ? -3.392 1.530 2.329 1.00 60.72 241 PRO A N 1
ATOM 1891 C CA . PRO A 1 241 ? -4.632 0.809 1.980 1.00 60.72 241 PRO A CA 1
ATOM 1892 C C . PRO A 1 241 ? -4.680 0.470 0.476 1.00 60.72 241 PRO A C 1
ATOM 1894 O O . PRO A 1 241 ? -3.682 0.649 -0.211 1.00 60.72 241 PRO A O 1
ATOM 1897 N N . GLU A 1 242 ? -5.814 -0.021 -0.031 1.00 49.97 242 GLU A N 1
ATOM 1898 C CA . GLU A 1 242 ? -5.941 -0.701 -1.331 1.00 49.97 242 GLU A CA 1
ATOM 1899 C C . GLU A 1 242 ? -5.293 -0.005 -2.542 1.00 49.97 242 GLU A C 1
ATOM 1901 O O . GLU A 1 242 ? -4.667 -0.678 -3.357 1.00 49.97 242 GLU A O 1
ATOM 1906 N N . ASP A 1 243 ? -5.306 1.329 -2.583 1.00 47.44 243 ASP A N 1
ATOM 1907 C CA . ASP A 1 243 ? -4.728 2.128 -3.675 1.00 47.44 243 ASP A CA 1
ATOM 1908 C C . ASP A 1 243 ? -3.256 2.541 -3.467 1.00 47.44 243 ASP A C 1
ATOM 1910 O O . ASP A 1 243 ? -2.688 3.304 -4.254 1.00 47.44 243 ASP A O 1
ATOM 1914 N N . LYS A 1 244 ? -2.618 2.113 -2.371 1.00 57.16 244 LYS A N 1
ATOM 1915 C CA . LYS A 1 244 ? -1.250 2.512 -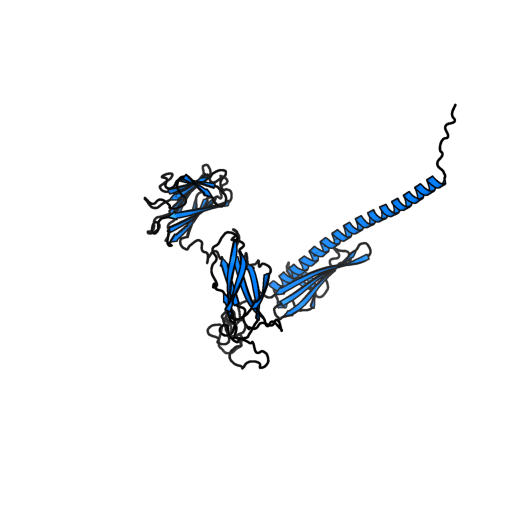2.012 1.00 57.16 244 LYS A CA 1
ATOM 1916 C C . LYS A 1 244 ? -0.332 1.305 -1.945 1.00 57.16 244 LYS A C 1
ATOM 1918 O O . LYS A 1 244 ? -0.288 0.591 -0.950 1.00 57.16 244 LYS A O 1
ATOM 1923 N N . ARG A 1 245 ? 0.466 1.145 -2.997 1.00 72.06 245 ARG A N 1
ATOM 1924 C CA . ARG A 1 245 ? 1.539 0.155 -3.099 1.00 72.06 245 ARG A CA 1
ATOM 1925 C C . ARG A 1 245 ? 2.892 0.806 -2.805 1.00 72.06 245 ARG A C 1
ATOM 1927 O O . ARG A 1 245 ? 3.173 1.897 -3.304 1.00 72.06 245 ARG A O 1
ATOM 1934 N N . THR A 1 246 ? 3.743 0.152 -2.020 1.00 71.44 246 THR A N 1
ATOM 1935 C CA . THR A 1 246 ? 5.152 0.548 -1.891 1.00 71.44 246 THR A CA 1
ATOM 1936 C C . THR A 1 246 ? 5.918 0.235 -3.175 1.00 71.44 246 THR A C 1
ATOM 1938 O O . THR A 1 246 ? 5.478 -0.547 -4.016 1.00 71.44 246 THR A O 1
ATOM 1941 N N . VAL A 1 247 ? 7.099 0.831 -3.334 1.00 73.94 247 VAL A N 1
ATOM 1942 C CA . VAL A 1 247 ? 8.034 0.410 -4.386 1.00 73.94 247 VAL A CA 1
ATOM 1943 C C . VAL A 1 247 ? 8.407 -1.061 -4.159 1.00 73.94 247 VAL A C 1
ATOM 1945 O O . VAL A 1 247 ? 8.490 -1.500 -3.012 1.00 73.94 247 VAL A O 1
ATOM 1948 N N . ILE A 1 248 ? 8.598 -1.814 -5.246 1.00 74.69 248 ILE A N 1
ATOM 1949 C CA . ILE A 1 248 ? 9.074 -3.200 -5.185 1.00 74.69 248 ILE A CA 1
ATOM 1950 C C . ILE A 1 248 ? 10.548 -3.193 -4.791 1.00 74.69 248 ILE A C 1
ATOM 1952 O O . ILE A 1 248 ? 11.370 -2.549 -5.447 1.00 74.69 248 ILE A O 1
ATOM 1956 N N . GLU A 1 249 ? 10.879 -3.927 -3.738 1.00 73.44 249 GLU A N 1
ATOM 1957 C CA . GLU A 1 249 ? 12.257 -4.179 -3.341 1.00 73.44 249 GLU A CA 1
ATOM 1958 C C . GLU A 1 249 ? 12.721 -5.505 -3.943 1.00 73.44 249 GLU A C 1
ATOM 1960 O O . GLU A 1 249 ? 12.014 -6.505 -3.849 1.00 73.44 249 GLU A O 1
ATOM 1965 N N . TYR A 1 250 ? 13.904 -5.510 -4.559 1.00 76.94 250 TYR A N 1
ATOM 1966 C CA . TYR A 1 250 ? 14.504 -6.692 -5.180 1.00 76.94 250 TYR A CA 1
ATOM 1967 C C . TYR A 1 250 ? 15.738 -7.142 -4.398 1.00 76.94 250 TYR A C 1
ATOM 1969 O O . TYR A 1 250 ? 16.608 -6.335 -4.068 1.00 76.94 250 TYR A O 1
ATOM 1977 N N . PHE A 1 251 ? 15.839 -8.446 -4.162 1.00 79.56 251 PHE A N 1
ATOM 1978 C CA . PHE A 1 251 ? 16.905 -9.088 -3.405 1.00 79.56 251 PHE A CA 1
ATOM 1979 C C . PHE A 1 251 ? 17.515 -10.196 -4.252 1.00 79.56 251 PHE A C 1
ATOM 1981 O O . PHE A 1 251 ? 16.944 -11.276 -4.393 1.00 79.56 251 PHE A O 1
ATOM 1988 N N . ASN A 1 252 ? 18.686 -9.923 -4.819 1.00 82.50 252 ASN A N 1
ATOM 1989 C CA . ASN A 1 252 ? 19.460 -10.939 -5.516 1.00 82.50 252 ASN A CA 1
ATOM 1990 C C . ASN A 1 252 ? 20.244 -11.764 -4.482 1.00 82.50 252 ASN A C 1
ATOM 1992 O O . ASN A 1 252 ? 21.115 -11.225 -3.796 1.00 82.50 252 ASN A O 1
ATOM 1996 N N . GLN A 1 253 ? 19.911 -13.048 -4.363 1.00 80.50 253 GLN A N 1
ATOM 1997 C CA . GLN A 1 253 ? 20.577 -14.004 -3.472 1.00 80.50 253 GLN A CA 1
ATOM 1998 C C . GLN A 1 253 ? 21.800 -14.666 -4.135 1.00 80.50 253 GLN A C 1
ATOM 2000 O O . GLN A 1 253 ? 22.570 -15.351 -3.465 1.00 80.50 253 GLN A O 1
ATOM 2005 N N . GLY A 1 254 ? 22.023 -14.407 -5.426 1.00 79.38 254 GLY A N 1
ATOM 2006 C CA . GLY A 1 254 ? 23.098 -14.974 -6.229 1.00 79.38 254 GLY A CA 1
ATOM 2007 C C . GLY A 1 254 ? 22.797 -16.392 -6.708 1.00 79.38 254 GLY A C 1
ATOM 2008 O O . GLY A 1 254 ? 21.645 -16.831 -6.721 1.00 79.38 254 GLY A O 1
ATOM 2009 N N . LEU A 1 255 ? 23.862 -17.091 -7.100 1.00 87.56 255 LEU A N 1
ATOM 2010 C CA . LEU A 1 255 ? 23.807 -18.450 -7.631 1.00 87.56 255 LEU A CA 1
ATOM 2011 C C . LEU A 1 255 ? 23.314 -19.451 -6.583 1.00 87.56 255 LEU A C 1
ATOM 2013 O O . LEU A 1 255 ? 23.888 -19.556 -5.497 1.00 87.56 255 LEU A O 1
ATOM 2017 N N . VAL A 1 256 ? 22.298 -20.225 -6.953 1.00 88.38 256 VAL A N 1
ATOM 2018 C CA . VAL A 1 256 ? 21.695 -21.290 -6.152 1.00 88.38 256 VAL A CA 1
ATOM 2019 C C . VAL A 1 256 ? 21.682 -22.616 -6.913 1.00 88.38 256 VAL A C 1
ATOM 2021 O O . VAL A 1 256 ? 21.559 -22.649 -8.140 1.00 88.38 256 VAL A O 1
ATOM 2024 N N . ASP A 1 257 ? 21.799 -23.702 -6.149 1.00 89.81 257 ASP A N 1
ATOM 2025 C CA . ASP A 1 257 ? 21.693 -25.087 -6.611 1.00 89.81 257 ASP A CA 1
ATOM 2026 C C . ASP A 1 257 ? 20.328 -25.684 -6.222 1.00 89.81 257 ASP A C 1
ATOM 2028 O O . ASP A 1 257 ? 19.569 -25.103 -5.438 1.00 89.81 257 ASP A O 1
ATOM 2032 N N . ASN A 1 258 ? 20.025 -26.884 -6.725 1.00 89.06 258 ASN A N 1
ATOM 2033 C CA . ASN A 1 258 ? 18.860 -27.644 -6.274 1.00 89.06 258 ASN A CA 1
ATOM 2034 C C . ASN A 1 258 ? 18.861 -27.837 -4.745 1.00 89.06 258 ASN A C 1
ATOM 2036 O O . ASN A 1 258 ? 19.905 -28.078 -4.136 1.00 89.06 258 ASN A O 1
ATOM 2040 N N . ALA A 1 259 ? 17.677 -27.776 -4.140 1.00 86.31 259 ALA A N 1
ATOM 2041 C CA . ALA A 1 259 ? 17.430 -27.863 -2.705 1.00 86.31 259 ALA A CA 1
ATOM 2042 C C . ALA A 1 259 ? 18.058 -26.738 -1.857 1.00 86.31 259 ALA A C 1
ATOM 2044 O O . ALA A 1 259 ? 18.037 -26.835 -0.626 1.00 86.31 259 ALA A O 1
ATOM 2045 N N . ALA A 1 260 ? 18.575 -25.665 -2.470 1.00 90.56 260 ALA A N 1
ATOM 2046 C CA . ALA A 1 260 ? 19.068 -24.503 -1.738 1.00 90.56 260 ALA A CA 1
ATOM 2047 C C . ALA A 1 260 ? 17.934 -23.837 -0.944 1.00 90.56 260 ALA A C 1
ATOM 2049 O O . ALA A 1 260 ? 16.897 -23.474 -1.502 1.00 90.56 260 ALA A O 1
ATOM 2050 N N . GLU A 1 261 ? 18.139 -23.669 0.360 1.00 93.19 261 GLU A N 1
ATOM 2051 C CA . GLU A 1 261 ? 17.225 -22.939 1.237 1.00 93.19 261 GLU A CA 1
ATOM 2052 C C . GLU A 1 261 ? 17.554 -21.443 1.222 1.00 93.19 261 GLU A C 1
ATOM 2054 O O . GLU A 1 261 ? 18.723 -21.048 1.201 1.00 93.19 261 GLU A O 1
ATOM 2059 N N . PHE A 1 262 ? 16.524 -20.603 1.276 1.00 92.50 262 PHE A N 1
ATOM 2060 C CA . PHE A 1 262 ? 16.670 -19.157 1.401 1.00 92.50 262 PHE A CA 1
ATOM 2061 C C . PHE A 1 262 ? 15.764 -18.601 2.497 1.00 92.50 262 PHE A C 1
ATOM 2063 O O . PHE A 1 262 ? 14.710 -19.156 2.812 1.00 92.50 262 PHE A O 1
ATOM 2070 N N . SER A 1 263 ? 16.169 -17.450 3.034 1.00 91.69 263 SER A N 1
ATOM 2071 C CA . SER A 1 263 ? 15.376 -16.669 3.977 1.00 91.69 263 SER A CA 1
ATOM 2072 C C . SER A 1 263 ? 15.355 -15.204 3.556 1.00 91.69 263 SER A C 1
ATOM 2074 O O . SER A 1 263 ? 16.400 -14.615 3.274 1.00 91.69 263 SER A O 1
ATOM 2076 N N . LEU A 1 264 ? 14.175 -14.594 3.567 1.00 91.25 264 LEU A N 1
ATOM 2077 C CA . LEU A 1 264 ? 13.966 -13.181 3.283 1.00 91.25 264 LEU A CA 1
ATOM 2078 C C . LEU A 1 264 ? 13.340 -12.502 4.502 1.00 91.25 264 LEU A C 1
ATOM 2080 O O . LEU A 1 264 ? 12.279 -12.903 4.973 1.00 91.25 264 LEU A O 1
ATOM 2084 N N . ALA A 1 265 ? 13.997 -11.463 5.013 1.00 89.00 265 ALA A N 1
ATOM 2085 C CA . ALA A 1 265 ? 13.437 -10.618 6.060 1.00 89.00 265 ALA A CA 1
ATOM 2086 C C . ALA A 1 265 ? 12.573 -9.528 5.420 1.00 89.00 265 ALA A C 1
ATOM 2088 O O . ALA A 1 265 ? 13.079 -8.705 4.660 1.00 89.00 265 ALA A O 1
ATOM 2089 N N . VAL A 1 266 ? 11.285 -9.517 5.748 1.00 86.12 266 VAL A N 1
ATOM 2090 C CA . VAL A 1 266 ? 10.291 -8.614 5.172 1.00 86.12 266 VAL A CA 1
ATOM 2091 C C . VAL A 1 266 ? 9.665 -7.763 6.271 1.00 86.12 266 VAL A C 1
ATOM 2093 O O . VAL A 1 266 ? 9.380 -8.252 7.365 1.00 86.12 266 VAL A O 1
ATOM 2096 N N . PHE A 1 267 ? 9.467 -6.472 6.013 1.00 84.56 267 PHE A N 1
ATOM 2097 C CA . PHE A 1 267 ? 8.868 -5.564 6.987 1.00 84.56 267 PHE A CA 1
ATOM 2098 C C . PHE A 1 267 ? 7.338 -5.572 6.900 1.00 84.56 267 PHE A C 1
ATOM 2100 O O . PHE A 1 267 ? 6.763 -5.164 5.896 1.00 84.56 267 PHE A O 1
ATOM 2107 N N . TRP A 1 268 ? 6.680 -5.975 7.986 1.00 82.81 268 TRP A N 1
ATOM 2108 C CA . TRP A 1 268 ? 5.248 -5.799 8.194 1.00 82.81 268 TRP A CA 1
ATOM 2109 C C . TRP A 1 268 ? 4.962 -4.449 8.842 1.00 82.81 268 TRP A C 1
ATOM 2111 O O . TRP A 1 268 ? 5.484 -4.182 9.929 1.00 82.81 268 TRP A O 1
ATOM 2121 N N . PRO A 1 269 ? 4.132 -3.593 8.218 1.00 77.31 269 PRO A N 1
ATOM 2122 C CA . PRO A 1 269 ? 3.914 -2.229 8.685 1.00 77.31 269 PRO A CA 1
ATOM 2123 C C . PRO A 1 269 ? 2.961 -2.136 9.884 1.00 77.31 269 PRO A C 1
ATOM 2125 O O . PRO A 1 269 ? 2.811 -1.046 10.435 1.00 77.31 269 PRO A O 1
ATOM 2128 N N . GLY A 1 270 ? 2.328 -3.242 10.292 1.00 75.81 270 GLY A N 1
ATOM 2129 C CA . GLY A 1 270 ? 1.211 -3.223 11.234 1.00 75.81 270 GLY A CA 1
ATOM 2130 C C . GLY A 1 270 ? -0.080 -2.721 10.584 1.00 75.81 270 GLY A C 1
ATOM 2131 O O . GLY A 1 270 ? -0.106 -2.374 9.403 1.00 75.81 270 GLY A O 1
ATOM 2132 N N . ILE A 1 271 ? -1.152 -2.676 11.372 1.00 81.50 271 ILE A N 1
ATOM 2133 C CA . ILE A 1 271 ? -2.481 -2.260 10.919 1.00 81.50 271 ILE A CA 1
ATOM 2134 C C . ILE A 1 271 ? -2.812 -0.896 11.512 1.00 81.50 271 ILE A C 1
ATOM 2136 O O . ILE A 1 271 ? -2.853 -0.723 12.732 1.00 81.50 271 ILE A O 1
ATOM 2140 N N . ARG A 1 272 ? -3.066 0.094 10.654 1.00 69.81 272 ARG A N 1
ATOM 2141 C CA . ARG A 1 272 ? -3.521 1.424 11.072 1.00 69.81 272 ARG A CA 1
ATOM 2142 C C . ARG A 1 272 ? -5.051 1.456 11.112 1.00 69.81 272 ARG A C 1
ATOM 2144 O O . ARG A 1 272 ? -5.691 0.792 10.304 1.00 69.81 272 ARG A O 1
ATOM 2151 N N . PRO A 1 273 ? -5.665 2.318 11.942 1.00 59.09 273 PRO A N 1
ATOM 2152 C CA . PRO A 1 273 ? -7.127 2.422 12.042 1.00 59.09 273 PRO A CA 1
ATOM 2153 C C . PRO A 1 273 ? -7.876 2.755 10.739 1.00 59.09 273 PRO A C 1
ATOM 2155 O O . PRO A 1 273 ? -9.089 2.610 10.686 1.00 59.09 273 PRO A O 1
ATOM 2158 N N . ALA A 1 274 ? -7.177 3.248 9.712 1.00 67.88 274 ALA A N 1
ATOM 2159 C CA . ALA A 1 274 ? -7.755 3.599 8.415 1.00 67.88 274 ALA A CA 1
ATOM 2160 C C . ALA A 1 274 ? -7.452 2.568 7.311 1.00 67.88 274 ALA A C 1
ATOM 2162 O O . ALA A 1 274 ? -7.820 2.796 6.159 1.00 67.88 274 ALA A O 1
ATOM 2163 N N . ASP A 1 275 ? -6.737 1.484 7.623 1.00 71.12 275 ASP A N 1
ATOM 2164 C CA . ASP A 1 275 ? -6.379 0.485 6.621 1.00 71.12 275 ASP A CA 1
ATOM 2165 C C . ASP A 1 275 ? -7.594 -0.400 6.300 1.00 71.12 275 ASP A C 1
ATOM 2167 O O . ASP A 1 275 ? -8.225 -0.966 7.188 1.00 71.12 275 ASP A O 1
ATOM 2171 N N . GLN A 1 276 ? -7.929 -0.503 5.011 1.00 74.06 276 GLN A N 1
ATOM 2172 C CA . GLN A 1 276 ? -8.981 -1.397 4.500 1.00 74.06 276 GLN A CA 1
ATOM 2173 C C . GLN A 1 276 ? -8.435 -2.779 4.133 1.00 74.06 276 GLN A C 1
ATOM 2175 O O . GLN A 1 276 ? -9.171 -3.758 4.139 1.00 74.06 276 GLN A O 1
ATOM 2180 N N . LYS A 1 277 ? -7.139 -2.843 3.818 1.00 79.56 277 LYS A N 1
ATOM 2181 C CA . LYS A 1 277 ? -6.355 -4.060 3.635 1.00 79.56 277 LYS A CA 1
ATOM 2182 C C . LYS A 1 277 ? -4.878 -3.743 3.829 1.00 79.56 277 LYS A C 1
ATOM 2184 O O . LYS A 1 277 ? -4.455 -2.611 3.570 1.00 79.56 277 LYS A O 1
ATOM 2189 N N . VAL A 1 278 ? -4.118 -4.733 4.276 1.00 83.38 278 VAL A N 1
ATOM 2190 C CA . VAL A 1 278 ? -2.655 -4.702 4.312 1.00 83.38 278 VAL A CA 1
ATOM 2191 C C . VAL A 1 278 ? -2.156 -6.010 3.728 1.00 83.38 278 VAL A C 1
ATOM 2193 O O . VAL A 1 278 ? -2.407 -7.063 4.295 1.00 83.38 278 VAL A O 1
ATOM 2196 N N . GLU A 1 279 ? -1.464 -5.964 2.600 1.00 83.88 279 GLU A N 1
ATOM 2197 C CA . GLU A 1 279 ? -0.927 -7.160 1.946 1.00 83.88 279 GLU A CA 1
ATOM 2198 C C . GLU A 1 279 ? 0.572 -7.007 1.745 1.00 83.88 279 GLU A C 1
ATOM 2200 O O . GLU A 1 279 ? 1.047 -5.939 1.366 1.00 83.88 279 GLU A O 1
ATOM 2205 N N . ILE A 1 280 ? 1.316 -8.079 1.970 1.00 84.62 280 ILE A N 1
ATOM 2206 C CA . ILE A 1 280 ? 2.698 -8.225 1.546 1.00 84.62 280 ILE A CA 1
ATOM 2207 C C . ILE A 1 280 ? 2.716 -9.281 0.466 1.00 84.62 280 ILE A C 1
ATOM 2209 O O . ILE A 1 280 ? 2.436 -10.447 0.725 1.00 84.62 280 ILE A O 1
ATOM 2213 N N . HIS A 1 281 ? 3.102 -8.856 -0.723 1.00 83.81 281 HIS A N 1
ATOM 2214 C CA . HIS A 1 281 ? 3.314 -9.732 -1.858 1.00 83.81 281 HIS A CA 1
ATOM 2215 C C . HIS A 1 281 ? 4.803 -10.010 -1.957 1.00 83.81 281 HIS A C 1
ATOM 2217 O O . HIS A 1 281 ? 5.591 -9.076 -2.117 1.00 83.81 281 HIS A O 1
ATOM 2223 N N . ILE A 1 282 ? 5.181 -11.276 -1.848 1.00 85.50 282 ILE A N 1
ATOM 2224 C CA . ILE A 1 282 ? 6.547 -11.760 -2.018 1.00 85.50 282 ILE A CA 1
ATOM 2225 C C . ILE A 1 282 ? 6.597 -12.570 -3.304 1.00 85.50 282 ILE A C 1
ATOM 2227 O O . ILE A 1 282 ? 5.770 -13.448 -3.519 1.00 85.50 282 ILE A O 1
ATOM 2231 N N . GLY A 1 283 ? 7.568 -12.275 -4.159 1.00 81.69 283 GLY A N 1
ATOM 2232 C CA . GLY A 1 283 ? 7.803 -12.993 -5.405 1.00 81.69 283 GLY A CA 1
ATOM 2233 C C . GLY A 1 283 ? 9.185 -13.627 -5.425 1.00 81.69 283 GLY A C 1
ATOM 2234 O O . GLY A 1 283 ? 10.138 -13.081 -4.865 1.00 81.69 283 GLY A O 1
ATOM 2235 N N . GLY A 1 284 ? 9.304 -14.763 -6.099 1.00 78.19 284 GLY A N 1
ATOM 2236 C CA . GLY A 1 284 ? 10.563 -15.436 -6.373 1.00 78.19 284 GLY A CA 1
ATOM 2237 C C . GLY A 1 284 ? 10.681 -15.793 -7.850 1.00 78.19 284 GLY A C 1
ATOM 2238 O O . GLY A 1 284 ? 9.734 -16.297 -8.458 1.00 78.19 284 GLY A O 1
ATOM 2239 N N . ARG A 1 285 ? 11.866 -15.561 -8.418 1.00 80.50 285 ARG A N 1
ATOM 2240 C CA . ARG A 1 285 ? 12.203 -15.923 -9.795 1.00 80.50 285 ARG A CA 1
ATOM 2241 C C . ARG A 1 285 ? 13.607 -16.527 -9.865 1.00 80.50 285 ARG A C 1
ATOM 2243 O O . ARG A 1 285 ? 14.533 -16.042 -9.217 1.00 80.50 285 ARG A O 1
ATOM 2250 N N . LEU A 1 286 ? 13.753 -17.567 -10.685 1.00 77.12 286 LEU A N 1
ATOM 2251 C CA . LEU A 1 286 ? 15.040 -18.159 -11.050 1.00 77.12 286 LEU A CA 1
ATOM 2252 C C . LEU A 1 286 ? 15.452 -17.638 -12.424 1.00 77.12 286 LEU A C 1
ATOM 2254 O O . LEU A 1 286 ? 14.663 -17.693 -13.371 1.00 77.12 286 LEU A O 1
ATOM 2258 N N . LEU A 1 287 ? 16.668 -17.113 -12.527 1.00 73.62 287 LEU A N 1
ATOM 2259 C CA . LEU A 1 287 ? 17.217 -16.555 -13.757 1.00 73.62 287 LEU A CA 1
ATOM 2260 C C . LEU A 1 287 ? 18.398 -17.392 -14.247 1.00 73.62 287 LEU A C 1
ATOM 2262 O O . LEU A 1 287 ? 19.195 -17.886 -13.452 1.00 73.62 287 LEU A O 1
ATOM 2266 N N . ASP A 1 288 ? 18.543 -17.507 -15.562 1.00 69.19 288 ASP A N 1
ATOM 2267 C CA . ASP A 1 288 ? 19.753 -18.032 -16.183 1.00 69.19 288 ASP A CA 1
ATOM 2268 C C . ASP A 1 288 ? 20.930 -17.098 -15.836 1.00 69.19 288 ASP A C 1
ATOM 2270 O O . ASP A 1 288 ? 20.893 -15.916 -16.202 1.00 69.19 288 ASP A O 1
ATOM 2274 N N . PRO A 1 289 ? 22.006 -17.595 -15.201 1.00 65.38 289 PRO A N 1
ATOM 2275 C CA . PRO A 1 289 ? 23.151 -16.769 -14.816 1.00 65.38 289 PRO A CA 1
ATOM 2276 C C . PRO A 1 289 ? 23.892 -16.103 -15.985 1.00 65.38 289 PRO A C 1
ATOM 2278 O O . PRO A 1 289 ? 24.671 -15.169 -15.792 1.00 65.38 289 PRO A O 1
ATOM 2281 N N . LYS A 1 290 ? 23.716 -16.605 -17.214 1.00 64.44 290 LYS A N 1
ATOM 2282 C CA . LYS A 1 290 ? 24.386 -16.097 -18.420 1.00 64.44 290 LYS A CA 1
ATOM 2283 C C . LYS A 1 290 ? 23.539 -15.089 -19.177 1.00 64.44 290 LYS A C 1
ATOM 2285 O O . LYS A 1 290 ? 24.088 -14.135 -19.727 1.00 64.44 290 LYS A O 1
ATOM 2290 N N . THR A 1 291 ? 22.235 -15.331 -19.267 1.00 55.28 291 THR A N 1
ATOM 2291 C CA . THR A 1 291 ? 21.323 -14.526 -20.095 1.00 55.28 291 THR A CA 1
ATOM 2292 C C . THR A 1 291 ? 20.419 -13.611 -19.273 1.00 55.28 291 THR A C 1
ATOM 2294 O O . THR A 1 291 ? 19.785 -12.724 -19.842 1.00 55.28 291 THR A O 1
ATOM 2297 N N . SER A 1 292 ? 20.363 -13.809 -17.950 1.00 59.47 292 SER A N 1
ATOM 2298 C CA . SER A 1 292 ? 19.438 -13.148 -17.018 1.00 59.47 292 SER A CA 1
ATOM 2299 C C . SER A 1 292 ? 17.965 -13.301 -17.409 1.00 59.47 292 SER A C 1
ATOM 2301 O O . SER A 1 292 ? 17.111 -12.547 -16.941 1.00 59.47 292 SER A O 1
ATOM 2303 N N . ARG A 1 293 ? 17.659 -14.276 -18.273 1.00 59.38 293 ARG A N 1
ATOM 2304 C CA . ARG A 1 293 ? 16.295 -14.635 -18.647 1.00 59.38 293 ARG A CA 1
ATOM 2305 C C . ARG A 1 293 ? 15.691 -15.549 -17.583 1.00 59.38 293 ARG A C 1
ATOM 2307 O O . ARG A 1 293 ? 16.433 -16.301 -16.955 1.00 59.38 293 ARG A O 1
ATOM 2314 N N . PRO A 1 294 ? 14.371 -15.509 -17.369 1.00 60.94 294 PRO A N 1
ATOM 2315 C CA . PRO A 1 294 ? 13.709 -16.434 -16.457 1.00 60.94 294 PRO A CA 1
ATOM 2316 C C . PRO A 1 294 ? 13.882 -17.878 -16.929 1.00 60.94 294 PRO A C 1
ATOM 2318 O O . PRO A 1 294 ? 13.677 -18.162 -18.104 1.00 60.94 294 PRO A O 1
ATOM 2321 N N . LEU A 1 295 ? 14.236 -18.781 -16.014 1.00 64.44 295 LEU A N 1
ATOM 2322 C CA . LEU A 1 295 ? 14.283 -20.224 -16.287 1.00 64.44 295 LEU A CA 1
ATOM 2323 C C . LEU A 1 295 ? 12.898 -20.875 -16.287 1.00 64.44 295 LEU A C 1
ATOM 2325 O O . LEU A 1 295 ? 12.748 -22.000 -16.751 1.00 64.44 295 LEU A O 1
ATOM 2329 N N . MET A 1 296 ? 11.902 -20.159 -15.768 1.00 57.72 296 MET A N 1
ATOM 2330 C CA . MET A 1 296 ? 10.517 -20.593 -15.645 1.00 57.72 296 MET A CA 1
ATOM 2331 C C . MET A 1 296 ? 9.603 -19.564 -16.301 1.00 57.72 296 MET A C 1
ATOM 2333 O O . MET A 1 296 ? 9.870 -18.359 -16.240 1.00 57.72 296 MET A O 1
ATOM 2337 N N . SER A 1 297 ? 8.500 -20.038 -16.870 1.00 47.66 297 SER A N 1
ATOM 2338 C CA . SER A 1 297 ? 7.444 -19.198 -17.444 1.00 47.66 297 SER A CA 1
ATOM 2339 C C . SER A 1 297 ? 6.588 -18.496 -16.381 1.00 47.66 297 SER A C 1
ATOM 2341 O O . SER A 1 297 ? 5.970 -17.474 -16.668 1.00 47.66 297 SER A O 1
ATOM 2343 N N . ARG A 1 298 ? 6.575 -19.010 -15.141 1.00 49.75 298 ARG A N 1
ATOM 2344 C CA . ARG A 1 298 ? 5.771 -18.502 -14.019 1.00 49.75 298 ARG A CA 1
ATOM 2345 C C . ARG A 1 298 ? 6.656 -18.023 -12.868 1.00 49.75 298 ARG A C 1
ATOM 2347 O O . ARG A 1 298 ? 7.656 -18.654 -12.528 1.00 49.75 298 ARG A O 1
ATOM 2354 N N . GLU A 1 299 ? 6.268 -16.915 -12.244 1.00 53.38 299 GLU A N 1
ATOM 2355 C CA . GLU A 1 299 ? 6.821 -16.502 -10.953 1.00 53.38 299 GLU A CA 1
ATOM 2356 C C . GLU A 1 299 ? 6.116 -17.251 -9.827 1.00 53.38 299 GLU A C 1
ATOM 2358 O O . GLU A 1 299 ? 4.910 -17.484 -9.884 1.00 53.38 299 GLU A O 1
ATOM 2363 N N . THR A 1 300 ? 6.858 -17.620 -8.785 1.00 65.06 300 THR A N 1
ATOM 2364 C CA . THR A 1 300 ? 6.240 -18.104 -7.549 1.00 65.06 300 THR A CA 1
ATOM 2365 C C . THR A 1 300 ? 5.945 -16.903 -6.670 1.00 65.06 300 THR A C 1
ATOM 2367 O O . THR A 1 300 ? 6.844 -16.103 -6.404 1.00 65.06 300 THR A O 1
ATOM 2370 N N . SER A 1 301 ? 4.712 -16.791 -6.192 1.00 78.06 301 SER A N 1
ATOM 2371 C CA . SER A 1 301 ? 4.313 -15.762 -5.241 1.00 78.06 301 SER A CA 1
ATOM 2372 C C . SER A 1 301 ? 3.854 -16.359 -3.920 1.00 78.06 301 SER A C 1
ATOM 2374 O O . SER A 1 301 ? 3.373 -17.487 -3.864 1.00 78.06 301 SER A O 1
ATOM 2376 N N . LEU A 1 302 ? 4.008 -15.563 -2.872 1.00 77.12 302 LEU A N 1
ATOM 2377 C CA . LEU A 1 302 ? 3.472 -15.782 -1.543 1.00 77.12 302 LEU A CA 1
ATOM 2378 C C . LEU A 1 302 ? 2.869 -14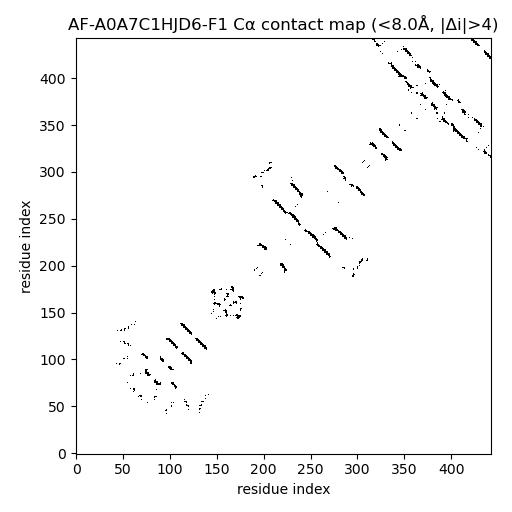.466 -1.063 1.00 77.12 302 LEU A C 1
ATOM 2380 O O . LEU A 1 302 ? 3.523 -13.421 -1.134 1.00 77.12 302 LEU A O 1
ATOM 2384 N N . VAL A 1 303 ? 1.652 -14.516 -0.539 1.00 81.62 303 VAL A N 1
ATOM 2385 C CA . VAL A 1 303 ? 0.957 -13.347 -0.011 1.00 81.62 303 VAL A CA 1
ATOM 2386 C C . VAL A 1 303 ? 0.648 -13.538 1.469 1.00 81.62 303 VAL A C 1
ATOM 2388 O O . VAL A 1 303 ? -0.117 -14.421 1.857 1.00 81.62 303 VAL A O 1
ATOM 2391 N N . TYR A 1 304 ? 1.186 -12.649 2.306 1.00 83.25 304 TYR A N 1
ATOM 2392 C CA . TYR A 1 304 ? 0.639 -12.440 3.648 1.00 83.25 304 TYR A CA 1
ATOM 2393 C C . TYR A 1 304 ? -0.345 -11.292 3.591 1.00 83.25 304 TYR A C 1
ATOM 2395 O O . TYR A 1 304 ? 0.008 -10.200 3.146 1.00 83.25 304 TYR A O 1
ATOM 2403 N N . TYR A 1 305 ? -1.562 -11.502 4.067 1.00 82.56 305 TYR A N 1
ATOM 2404 C CA . TYR A 1 305 ? -2.603 -10.494 3.934 1.00 82.56 305 TYR A CA 1
ATOM 2405 C C . TYR A 1 305 ? -3.388 -10.284 5.219 1.00 82.56 305 TYR A C 1
ATOM 2407 O O . TYR A 1 305 ? -3.586 -11.182 6.027 1.00 82.56 305 TYR A O 1
ATOM 2415 N N . TRP A 1 306 ? -3.861 -9.064 5.399 1.00 83.31 306 TRP A N 1
ATOM 2416 C CA . TRP A 1 306 ? -4.789 -8.670 6.435 1.00 83.31 306 TRP A CA 1
ATOM 2417 C C . TRP A 1 306 ? -5.940 -7.927 5.779 1.00 83.31 306 TRP A C 1
ATOM 2419 O O . TRP A 1 306 ? -5.739 -6.960 5.042 1.00 83.31 306 TRP A O 1
ATOM 2429 N N . GLN A 1 307 ? -7.151 -8.381 6.067 1.00 73.62 307 GLN A N 1
ATOM 2430 C CA . GLN A 1 307 ? -8.390 -7.735 5.662 1.00 73.62 307 GLN A CA 1
ATOM 2431 C C . GLN A 1 307 ? -9.364 -7.801 6.841 1.00 73.62 307 GLN A C 1
ATOM 2433 O O . GLN A 1 307 ? -9.394 -8.837 7.511 1.00 73.62 307 GLN A O 1
ATOM 2438 N N . PRO A 1 308 ? -10.191 -6.768 7.073 1.00 62.06 308 PRO A N 1
ATOM 2439 C CA . PRO A 1 308 ? -11.155 -6.737 8.173 1.00 62.06 308 PRO A CA 1
ATOM 2440 C C . PRO A 1 308 ? -12.156 -7.897 8.190 1.00 62.06 308 PRO A C 1
ATOM 2442 O O . PRO A 1 308 ? -12.778 -8.121 9.214 1.00 62.06 308 PRO A O 1
ATOM 2445 N N . TRP A 1 309 ? -12.347 -8.598 7.069 1.00 57.56 309 TRP A N 1
ATOM 2446 C CA . TRP A 1 309 ? -13.275 -9.727 6.917 1.00 57.56 309 TRP A CA 1
ATOM 2447 C C . TRP A 1 309 ? -12.580 -11.089 6.756 1.00 57.56 309 TRP A C 1
ATOM 2449 O O . TRP A 1 309 ? -13.254 -12.105 6.637 1.00 57.56 309 TRP A O 1
ATOM 2459 N N . VAL A 1 310 ? -11.243 -11.124 6.725 1.00 59.66 310 VAL A N 1
ATOM 2460 C CA . VAL A 1 310 ? -10.451 -12.372 6.703 1.00 59.66 310 VAL A CA 1
ATOM 2461 C C . VAL A 1 310 ? -9.730 -12.535 8.032 1.00 59.66 310 VAL A C 1
ATOM 2463 O O . VAL A 1 310 ? -9.852 -13.552 8.703 1.00 59.66 310 VAL A O 1
ATOM 2466 N N . CYS A 1 311 ? -9.051 -11.474 8.455 1.00 58.47 311 CYS A N 1
ATOM 2467 C CA . CYS A 1 311 ? -8.804 -11.208 9.859 1.00 58.47 311 CYS A CA 1
ATOM 2468 C C . CYS A 1 311 ? -10.027 -10.463 10.394 1.00 58.47 311 CYS A C 1
ATOM 2470 O O . CYS A 1 311 ? -9.939 -9.279 10.734 1.00 58.47 311 CYS A O 1
ATOM 2472 N N . LEU A 1 312 ? -11.169 -11.163 10.399 1.00 48.66 312 LEU A N 1
ATOM 2473 C CA . LEU A 1 312 ? -12.356 -10.731 11.125 1.00 48.66 312 LEU A CA 1
ATOM 2474 C C . LEU A 1 312 ? -11.915 -10.276 12.520 1.00 48.66 312 LEU A C 1
ATOM 2476 O O . LEU A 1 312 ? -11.113 -10.976 13.148 1.00 48.66 312 LEU A O 1
ATOM 2480 N N . PRO A 1 313 ? -12.425 -9.159 13.066 1.00 48.66 313 PRO A N 1
ATOM 2481 C CA . PRO A 1 313 ? -12.748 -9.227 14.479 1.00 48.66 313 PRO A CA 1
ATOM 2482 C C . PRO A 1 313 ? -13.722 -10.421 14.591 1.00 48.66 313 PRO A C 1
ATOM 2484 O O . PRO A 1 313 ? -14.757 -10.340 13.944 1.00 48.66 313 PRO A O 1
ATOM 2487 N N . PRO A 1 314 ? -13.348 -11.552 15.225 1.00 40.16 314 PRO A N 1
ATOM 2488 C CA . PRO A 1 314 ? -14.007 -12.864 15.134 1.00 40.16 314 PRO A CA 1
ATOM 2489 C C . PRO A 1 314 ? -15.532 -12.875 14.902 1.00 40.16 314 PRO A C 1
ATOM 2491 O O . PRO A 1 314 ? -16.224 -12.034 15.464 1.00 40.16 314 PRO A O 1
ATOM 2494 N N . ASP A 1 315 ? -16.051 -13.874 14.160 1.00 43.47 315 ASP A N 1
ATOM 2495 C CA . ASP A 1 315 ? -17.486 -14.104 13.834 1.00 43.47 315 ASP A CA 1
ATOM 2496 C C . ASP A 1 315 ? -18.458 -13.984 15.024 1.00 43.47 315 ASP A C 1
ATOM 2498 O O . ASP A 1 315 ? -19.648 -13.737 14.839 1.00 43.47 315 ASP A O 1
ATOM 2502 N N . ASN A 1 316 ? -17.962 -14.085 16.253 1.00 54.72 316 ASN A N 1
ATOM 2503 C CA . ASN A 1 316 ? -18.712 -13.758 17.452 1.00 54.72 316 ASN A CA 1
ATOM 2504 C C . ASN A 1 316 ? -18.525 -12.279 17.794 1.00 54.72 316 ASN A C 1
ATOM 2506 O O . ASN A 1 316 ? -18.030 -11.972 18.877 1.00 54.72 316 ASN A O 1
ATOM 2510 N N . TYR A 1 317 ? -18.869 -11.353 16.895 1.00 59.31 317 TYR A N 1
ATOM 2511 C CA . TYR A 1 317 ? -18.885 -9.938 17.248 1.00 59.31 317 TYR A CA 1
ATOM 2512 C C . TYR A 1 317 ? -20.276 -9.329 17.186 1.00 59.31 317 TYR A C 1
ATOM 2514 O O . TYR A 1 317 ? -21.080 -9.615 16.303 1.00 59.31 317 TYR A O 1
ATOM 2522 N N . ALA A 1 318 ? -20.555 -8.458 18.144 1.00 60.97 318 ALA A N 1
ATOM 2523 C CA . ALA A 1 318 ? -21.791 -7.709 18.210 1.00 60.97 318 ALA A CA 1
ATOM 2524 C C . ALA A 1 318 ? -21.505 -6.289 18.690 1.00 60.97 318 ALA A C 1
ATOM 2526 O O . ALA A 1 318 ? -20.617 -6.047 19.514 1.00 60.97 318 ALA A O 1
ATOM 2527 N N . GLU A 1 319 ? -22.246 -5.343 18.122 1.00 76.94 319 GLU A N 1
ATOM 2528 C CA . GLU A 1 319 ? -22.086 -3.920 18.374 1.00 76.94 319 GLU A CA 1
ATOM 2529 C C . GLU A 1 319 ? -23.396 -3.296 18.844 1.00 76.94 319 GLU A C 1
ATOM 2531 O O . GLU A 1 319 ? -24.477 -3.628 18.359 1.00 76.94 319 GLU A O 1
ATOM 2536 N N . ASP A 1 320 ? -23.292 -2.385 19.803 1.00 81.88 320 ASP A N 1
ATOM 2537 C CA . ASP A 1 320 ? -24.406 -1.580 20.286 1.00 81.88 320 ASP A CA 1
ATOM 2538 C C . ASP A 1 320 ? -23.860 -0.253 20.834 1.00 81.88 320 ASP A C 1
ATOM 2540 O O . ASP A 1 320 ? -22.655 -0.088 21.056 1.00 81.88 320 ASP A O 1
ATOM 2544 N N . SER A 1 321 ? -24.734 0.727 21.034 1.00 86.00 321 SER A N 1
ATOM 2545 C CA . SER A 1 321 ? -24.341 2.039 21.536 1.00 86.00 321 SER A CA 1
ATOM 2546 C C . SER A 1 321 ? -25.321 2.570 22.570 1.00 86.00 321 SER A C 1
ATOM 2548 O O . SER A 1 321 ? -26.536 2.523 22.387 1.00 86.00 321 SER A O 1
ATOM 2550 N N . ASP A 1 322 ? -24.790 3.146 23.646 1.00 90.56 322 ASP A N 1
ATOM 2551 C CA . ASP A 1 322 ? -25.600 3.822 24.657 1.00 90.56 322 ASP A CA 1
ATOM 2552 C C . ASP A 1 322 ? -24.878 5.056 25.204 1.00 90.56 322 ASP A C 1
ATOM 2554 O O . ASP A 1 322 ? -23.670 5.054 25.447 1.00 90.56 322 ASP A O 1
ATOM 2558 N N . ASN A 1 323 ? -25.629 6.145 25.386 1.00 89.69 323 ASN A N 1
ATOM 2559 C CA . ASN A 1 323 ? -25.159 7.422 25.933 1.00 89.69 323 ASN A CA 1
ATOM 2560 C C . ASN A 1 323 ? -23.827 7.928 25.340 1.00 89.69 323 ASN A C 1
ATOM 2562 O O . ASN A 1 323 ? -22.992 8.499 26.045 1.00 89.69 323 ASN A O 1
ATOM 2566 N N . GLY A 1 324 ? -23.635 7.748 24.028 1.00 81.00 324 GLY A N 1
ATOM 2567 C CA . GLY A 1 324 ? -22.453 8.214 23.295 1.00 81.00 324 GLY A CA 1
ATOM 2568 C C . GLY A 1 324 ? -21.216 7.324 23.441 1.00 81.00 324 GLY A C 1
ATOM 2569 O O . GLY A 1 324 ? -20.117 7.770 23.103 1.00 81.00 324 GLY A O 1
ATOM 2570 N N . PHE A 1 325 ? -21.377 6.102 23.947 1.00 89.62 325 PHE A N 1
ATOM 2571 C CA . PHE A 1 325 ? -20.371 5.051 23.868 1.00 89.62 325 PHE A CA 1
ATOM 2572 C C . PHE A 1 325 ? -20.773 4.054 22.785 1.00 89.62 325 PHE A C 1
ATOM 2574 O O . PHE A 1 325 ? -21.841 3.461 22.900 1.00 89.62 325 PHE A O 1
ATOM 2581 N N . ASP A 1 326 ? -19.925 3.873 21.772 1.00 81.06 326 ASP A N 1
ATOM 2582 C CA . ASP A 1 326 ? -20.090 2.800 20.785 1.00 81.06 326 ASP A CA 1
ATOM 2583 C C . ASP A 1 326 ? -19.240 1.617 21.262 1.00 81.06 326 ASP A C 1
ATOM 2585 O O . ASP A 1 326 ? -18.050 1.792 21.553 1.00 81.06 326 ASP A O 1
ATOM 2589 N N . ILE A 1 327 ? -19.844 0.440 21.409 1.00 84.94 327 ILE A N 1
ATOM 2590 C CA . ILE A 1 327 ? -19.200 -0.735 21.994 1.00 84.94 327 ILE A CA 1
ATOM 2591 C C . ILE A 1 327 ? -19.286 -1.893 21.012 1.00 84.94 327 ILE A C 1
ATOM 2593 O O . ILE A 1 327 ? -20.362 -2.205 20.516 1.00 84.94 327 ILE A O 1
ATOM 2597 N N . ILE A 1 328 ? -18.148 -2.542 20.781 1.00 77.75 328 ILE A N 1
ATOM 2598 C CA . ILE A 1 328 ? -18.038 -3.762 19.982 1.00 77.75 328 ILE A CA 1
ATOM 2599 C C . ILE A 1 328 ? -17.471 -4.838 20.898 1.00 77.75 328 ILE A C 1
ATOM 2601 O O . ILE A 1 328 ? -16.430 -4.629 21.523 1.00 77.75 328 ILE A O 1
ATOM 2605 N N . VAL A 1 329 ? -18.142 -5.976 21.000 1.00 80.75 329 VAL A N 1
ATOM 2606 C CA . VAL A 1 329 ? -17.656 -7.145 21.738 1.00 80.75 329 VAL A CA 1
ATOM 2607 C C . VAL A 1 329 ? -17.400 -8.249 20.745 1.00 80.75 329 VAL A C 1
ATOM 2609 O O . VAL A 1 329 ? -18.182 -8.407 19.822 1.00 80.75 329 VAL A O 1
ATOM 2612 N N . ILE A 1 330 ? -16.303 -8.966 20.937 1.00 75.00 330 ILE A N 1
ATOM 2613 C CA . ILE A 1 330 ? -15.812 -10.014 20.062 1.00 75.00 330 ILE A CA 1
ATOM 2614 C C . ILE A 1 330 ? -15.428 -11.214 20.935 1.00 75.00 330 ILE A C 1
ATOM 2616 O O . ILE A 1 330 ? -14.612 -11.061 21.848 1.00 75.00 330 ILE A O 1
ATOM 2620 N N . GLU A 1 331 ? -15.941 -12.399 20.640 1.00 75.19 331 GLU A N 1
ATOM 2621 C CA . GLU A 1 331 ? -15.559 -13.649 21.298 1.00 75.19 331 GLU A CA 1
ATOM 2622 C C . GLU A 1 331 ? -14.697 -14.512 20.372 1.00 75.19 331 GLU A C 1
ATOM 2624 O O . GLU A 1 331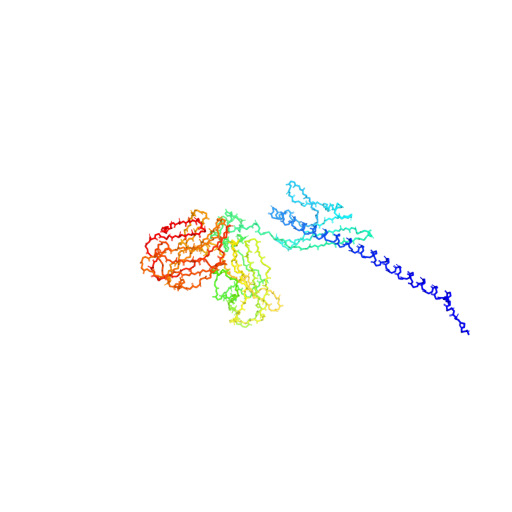 ? -14.872 -14.539 19.157 1.00 75.19 331 GLU A O 1
ATOM 2629 N N . ASN A 1 332 ? -13.737 -15.231 20.936 1.00 68.44 332 ASN A N 1
ATOM 2630 C CA . ASN A 1 332 ? -12.949 -16.212 20.207 1.00 68.44 332 ASN A CA 1
ATOM 2631 C C . ASN A 1 332 ? -12.933 -17.510 21.007 1.00 68.44 332 ASN A C 1
ATOM 2633 O O . ASN A 1 332 ? -12.287 -17.600 22.055 1.00 68.44 332 ASN A O 1
ATOM 2637 N N . GLU A 1 333 ? -13.671 -18.497 20.511 1.00 63.88 333 GLU A N 1
ATOM 2638 C CA . GLU A 1 333 ? -13.726 -19.838 21.079 1.00 63.88 333 GLU A CA 1
ATOM 2639 C C . GLU A 1 333 ? -12.608 -20.691 20.464 1.00 63.88 333 GLU A C 1
ATOM 2641 O O . GLU A 1 333 ? -12.700 -21.170 19.333 1.00 63.88 333 GLU A O 1
ATOM 2646 N N . SER A 1 334 ? -11.509 -20.853 21.204 1.00 58.28 334 SER A N 1
ATOM 2647 C CA . SER A 1 334 ? -10.346 -21.638 20.772 1.00 58.28 334 SER A CA 1
ATOM 2648 C C . SER A 1 334 ? -9.902 -22.606 21.887 1.00 58.28 334 SER A C 1
ATOM 2650 O O . SER A 1 334 ? -10.746 -23.196 22.556 1.00 58.28 334 SER A O 1
ATOM 2652 N N . GLU A 1 335 ? -8.600 -22.820 22.126 1.00 59.72 335 GLU A N 1
ATOM 2653 C CA . GLU A 1 335 ? -8.126 -23.625 23.281 1.00 59.72 335 GLU A CA 1
ATOM 2654 C C . GLU A 1 335 ? -8.404 -22.967 24.652 1.00 59.72 335 GLU A C 1
ATOM 2656 O O . GLU A 1 335 ? -8.422 -23.639 25.685 1.00 59.72 335 GLU A O 1
ATOM 2661 N N . VAL A 1 336 ? -8.610 -21.649 24.655 1.00 63.81 336 VAL A N 1
ATOM 2662 C CA . VAL A 1 336 ? -9.120 -20.817 25.752 1.00 63.81 336 VAL A CA 1
ATOM 2663 C C . VAL A 1 336 ? -10.163 -19.871 25.169 1.00 63.81 336 VAL A C 1
ATOM 2665 O O . VAL A 1 336 ? -10.086 -19.532 23.987 1.00 63.81 336 VAL A O 1
ATOM 2668 N N . ASP A 1 337 ? -11.098 -19.421 25.997 1.00 79.12 337 ASP A N 1
ATOM 2669 C CA . ASP A 1 337 ? -12.118 -18.472 25.564 1.00 79.12 337 ASP A CA 1
ATOM 2670 C C . ASP A 1 337 ? -11.550 -17.058 25.700 1.00 79.12 337 ASP A C 1
ATOM 2672 O O . ASP A 1 337 ? -11.163 -16.635 26.794 1.00 79.12 337 ASP A O 1
ATOM 2676 N N . GLU A 1 338 ? -11.463 -16.313 24.603 1.00 82.25 338 GLU A N 1
ATOM 2677 C CA . GLU A 1 338 ? -11.025 -14.917 24.635 1.00 82.25 338 GLU A CA 1
ATOM 2678 C C . GLU A 1 338 ? -12.183 -13.968 24.345 1.00 82.25 338 GLU A C 1
ATOM 2680 O O . GLU A 1 338 ? -12.979 -14.194 23.442 1.00 82.25 338 GLU A O 1
ATOM 2685 N N . LEU A 1 339 ? -12.235 -12.871 25.099 1.00 83.44 339 LEU A N 1
ATOM 2686 C CA . LEU A 1 339 ? -13.199 -11.795 24.932 1.00 83.44 339 LEU A CA 1
ATOM 2687 C C . LEU A 1 339 ? -12.451 -10.490 24.656 1.00 83.44 339 LEU A C 1
ATOM 2689 O O . LEU A 1 339 ? -11.628 -10.049 25.463 1.00 83.44 339 LEU A O 1
ATOM 2693 N N . ILE A 1 340 ? -12.736 -9.860 23.523 1.00 82.25 340 ILE A N 1
ATOM 2694 C CA . ILE A 1 340 ? -12.172 -8.571 23.127 1.00 82.25 340 ILE A CA 1
ATOM 2695 C C . ILE A 1 340 ? -13.302 -7.546 23.096 1.00 82.25 340 ILE A C 1
ATOM 2697 O O . ILE A 1 340 ? -14.299 -7.725 22.409 1.00 82.25 340 ILE A O 1
ATOM 2701 N N . VAL A 1 341 ? -13.143 -6.451 23.834 1.00 84.06 341 VAL A N 1
ATOM 2702 C CA . VAL A 1 341 ? -14.127 -5.369 23.914 1.00 84.06 341 VAL A CA 1
ATOM 2703 C C . VAL A 1 341 ? -13.492 -4.071 23.447 1.00 84.06 341 VAL A C 1
ATOM 2705 O O . VAL A 1 341 ? -12.507 -3.608 24.024 1.00 84.06 341 VAL A O 1
ATOM 2708 N N . VAL A 1 342 ? -14.069 -3.462 22.419 1.00 84.38 342 VAL A N 1
ATOM 2709 C CA . VAL A 1 342 ? -13.699 -2.138 21.921 1.00 84.38 342 VAL A CA 1
ATOM 2710 C C . VAL A 1 342 ? -14.712 -1.130 22.440 1.00 84.38 342 VAL A C 1
ATOM 2712 O O . VAL A 1 342 ? -15.914 -1.310 22.270 1.00 84.38 342 VAL A O 1
ATOM 2715 N N . VAL A 1 343 ? -14.234 -0.056 23.066 1.00 83.81 343 VAL A N 1
ATOM 2716 C CA . VAL A 1 343 ? -15.079 1.035 23.562 1.00 83.81 343 VAL A CA 1
ATOM 2717 C C . VAL A 1 343 ? -14.642 2.335 22.914 1.00 83.81 343 VAL A C 1
ATOM 2719 O O . VAL A 1 343 ? -13.536 2.815 23.163 1.00 83.81 343 VAL A O 1
ATOM 2722 N N . LYS A 1 344 ? -15.529 2.946 22.132 1.00 83.62 344 LYS A N 1
ATOM 2723 C CA . LYS A 1 344 ? -15.358 4.292 21.590 1.00 83.62 344 LYS A CA 1
ATOM 2724 C C . LYS A 1 344 ? -16.158 5.290 22.407 1.00 83.62 344 LYS A C 1
ATOM 2726 O O . LYS A 1 344 ? -17.347 5.102 22.637 1.00 83.62 344 LYS A O 1
ATOM 2731 N N . ASN A 1 345 ? -15.521 6.376 22.834 1.00 90.44 345 ASN A N 1
ATOM 2732 C CA . ASN A 1 345 ? -16.172 7.408 23.633 1.00 90.44 345 ASN A CA 1
ATOM 2733 C C . ASN A 1 345 ? -16.389 8.687 22.819 1.00 90.44 345 ASN A C 1
ATOM 2735 O O . ASN A 1 345 ? -15.494 9.528 22.721 1.00 90.44 345 ASN A O 1
ATOM 2739 N N . ASN A 1 346 ? -17.600 8.884 22.298 1.00 86.06 346 ASN A N 1
ATOM 2740 C CA . ASN A 1 346 ? -17.979 10.096 21.565 1.00 86.06 346 ASN A CA 1
ATOM 2741 C C . ASN A 1 346 ? -18.285 11.291 22.488 1.00 86.06 346 ASN A C 1
ATOM 2743 O O . ASN A 1 346 ? -18.492 12.409 22.013 1.00 86.06 346 ASN A O 1
ATOM 2747 N N . ASN A 1 347 ? -18.297 11.093 23.809 1.00 90.81 347 ASN A N 1
ATOM 2748 C CA . ASN A 1 347 ? -18.578 12.158 24.764 1.00 90.81 347 ASN A CA 1
ATOM 2749 C C . ASN A 1 347 ? -17.368 13.066 25.002 1.00 90.81 347 ASN A C 1
ATOM 2751 O O . ASN A 1 347 ? -16.211 12.663 24.913 1.00 90.81 347 ASN A O 1
ATOM 2755 N N . SER A 1 348 ? -17.645 14.294 25.448 1.00 91.44 348 SER A N 1
ATOM 2756 C CA . SER A 1 348 ? -16.613 15.251 25.882 1.00 91.44 348 SER A CA 1
ATOM 2757 C C . SER A 1 348 ? -16.001 14.941 27.253 1.00 91.44 348 SER A C 1
ATOM 2759 O O . SER A 1 348 ? -15.024 15.575 27.663 1.00 91.44 348 SER A O 1
ATOM 2761 N N . LYS A 1 349 ? -16.586 13.995 27.998 1.00 95.75 349 LYS A N 1
ATOM 2762 C CA . LYS A 1 349 ? -16.092 13.550 29.304 1.00 95.75 349 LYS A CA 1
ATOM 2763 C C . LYS A 1 349 ? -15.195 12.332 29.121 1.00 95.75 349 LYS A C 1
ATOM 2765 O O . LYS A 1 349 ? -15.637 11.336 28.563 1.00 95.75 349 LYS A O 1
ATOM 2770 N N . ALA A 1 350 ? -13.968 12.429 29.629 1.00 95.25 350 ALA A N 1
ATOM 2771 C CA . ALA A 1 350 ? -12.979 11.356 29.615 1.00 95.25 350 ALA A CA 1
ATOM 2772 C C . ALA A 1 350 ? -13.505 10.075 30.276 1.00 95.25 350 ALA A C 1
ATOM 2774 O O . ALA A 1 350 ? -14.155 10.139 31.327 1.00 95.25 350 ALA A O 1
ATOM 2775 N N . LEU A 1 351 ? -13.190 8.932 29.667 1.00 96.50 351 LEU A N 1
ATOM 2776 C CA . LEU A 1 351 ? -13.514 7.605 30.179 1.00 96.50 351 LEU A CA 1
ATOM 2777 C C . LEU A 1 351 ? -12.860 7.392 31.552 1.00 96.50 351 LEU A C 1
ATOM 2779 O O . LEU A 1 351 ? -11.648 7.511 31.716 1.00 96.50 351 LEU A O 1
ATOM 2783 N N . SER A 1 352 ? -13.675 7.075 32.550 1.00 96.38 352 SER A N 1
ATOM 2784 C CA . SER A 1 352 ? -13.253 6.838 33.933 1.00 96.38 352 SER A CA 1
ATOM 2785 C C . SER A 1 352 ? -13.114 5.353 34.254 1.00 96.38 352 SER A C 1
ATOM 2787 O O . SER A 1 352 ? -12.175 4.980 34.952 1.00 96.38 352 SER A O 1
ATOM 2789 N N . HIS A 1 353 ? -14.017 4.507 33.755 1.00 96.38 353 HIS A N 1
ATOM 2790 C CA . HIS A 1 353 ? -13.843 3.060 33.805 1.00 96.38 353 HIS A CA 1
ATOM 2791 C C . HIS A 1 353 ? -14.719 2.337 32.783 1.00 96.38 353 HIS A C 1
ATOM 2793 O O . HIS A 1 353 ? -15.694 2.905 32.278 1.00 96.38 353 HIS A O 1
ATOM 2799 N N . VAL A 1 354 ? -14.380 1.070 32.558 1.00 97.12 354 VAL A N 1
ATOM 2800 C CA . VAL A 1 354 ? -15.179 0.088 31.821 1.00 97.12 354 VAL A CA 1
ATOM 2801 C C . VAL A 1 354 ? -15.345 -1.154 32.693 1.00 97.12 354 VAL A C 1
ATOM 2803 O O . VAL A 1 354 ? -14.398 -1.571 33.361 1.00 97.12 354 VAL A O 1
ATOM 2806 N N . ALA A 1 355 ? -16.545 -1.724 32.728 1.00 97.44 355 ALA A N 1
ATOM 2807 C CA . ALA A 1 355 ? -16.841 -2.987 33.394 1.00 97.44 355 ALA A CA 1
ATOM 2808 C C . ALA A 1 355 ? -17.472 -3.958 32.395 1.00 97.44 355 ALA A C 1
ATOM 2810 O O . ALA A 1 355 ? -18.440 -3.605 31.725 1.00 97.44 355 ALA A O 1
ATOM 2811 N N . ILE A 1 356 ? -16.918 -5.166 32.308 1.00 96.19 356 ILE A N 1
ATOM 2812 C CA . ILE A 1 356 ? -17.321 -6.209 31.359 1.00 96.19 356 ILE A CA 1
ATOM 2813 C C . ILE A 1 356 ? -17.771 -7.417 32.174 1.00 96.19 356 ILE A C 1
ATOM 2815 O O . ILE A 1 356 ? -17.028 -7.887 33.042 1.00 96.19 356 ILE A O 1
ATOM 2819 N N . SER A 1 357 ? -19.004 -7.878 31.964 1.00 94.12 357 SER A N 1
ATOM 2820 C CA . SER A 1 357 ? -19.579 -8.972 32.750 1.00 94.12 357 SER A CA 1
ATOM 2821 C C . SER A 1 357 ? -18.789 -10.257 32.574 1.00 94.12 357 SER A C 1
ATOM 2823 O O . SER A 1 357 ? -18.323 -10.560 31.479 1.00 94.12 357 SER A O 1
ATOM 2825 N N . LEU A 1 358 ? -18.683 -11.030 33.650 1.00 91.25 358 LEU A N 1
ATOM 2826 C CA . LEU A 1 358 ? -18.117 -12.372 33.611 1.00 91.25 358 LEU A CA 1
ATOM 2827 C C . LEU A 1 358 ? -19.222 -13.410 33.841 1.00 91.25 358 LEU A C 1
ATOM 2829 O O . LEU A 1 358 ? -20.154 -13.132 34.606 1.00 91.25 358 LEU A O 1
ATOM 2833 N N . PRO A 1 359 ? -19.091 -14.619 33.271 1.00 86.75 359 PRO A N 1
ATOM 2834 C CA . PRO A 1 359 ? -19.946 -15.743 33.627 1.00 86.75 359 PRO A CA 1
ATOM 2835 C C . PRO A 1 359 ? -19.925 -15.990 35.139 1.00 86.75 359 PRO A C 1
ATOM 2837 O O . PRO A 1 359 ? -18.901 -15.824 35.812 1.00 86.75 359 PRO A O 1
ATOM 2840 N N . VAL A 1 360 ? -21.067 -16.381 35.705 1.00 81.00 360 VAL A N 1
ATOM 2841 C CA . VAL A 1 360 ? -21.233 -16.482 37.163 1.00 81.00 360 VAL A CA 1
ATOM 2842 C C . VAL A 1 360 ? -20.216 -17.455 37.766 1.00 81.00 360 VAL A C 1
ATOM 2844 O O . VAL A 1 360 ? -20.202 -18.641 37.455 1.00 81.00 360 VAL A O 1
ATOM 2847 N N . GLY A 1 361 ? -19.390 -16.958 38.691 1.00 81.56 361 GLY A N 1
ATOM 2848 C CA . GLY A 1 361 ? -18.389 -17.766 39.396 1.00 81.56 361 GLY A CA 1
ATOM 2849 C C . GLY A 1 361 ? -17.096 -18.017 38.612 1.00 81.56 361 GLY A C 1
ATOM 2850 O O . GLY A 1 361 ? -16.198 -18.669 39.144 1.00 81.56 361 GLY A O 1
ATOM 2851 N N . VAL A 1 362 ? -16.971 -17.470 37.401 1.00 87.94 362 VAL A N 1
ATOM 2852 C CA . VAL A 1 362 ? -15.740 -17.493 36.604 1.00 87.94 362 VAL A CA 1
ATOM 2853 C C . VAL A 1 362 ? -14.938 -16.221 36.878 1.00 87.94 362 VAL A C 1
ATOM 2855 O O . VAL A 1 362 ? -15.496 -15.131 36.999 1.00 87.94 362 VAL A O 1
ATOM 2858 N N . ALA A 1 363 ? -13.623 -16.357 37.026 1.00 90.00 363 ALA A N 1
ATOM 2859 C CA . ALA A 1 363 ? -12.686 -15.237 37.057 1.00 90.00 363 ALA A CA 1
ATOM 2860 C C . ALA A 1 363 ? -11.821 -15.299 35.799 1.00 90.00 363 ALA A C 1
ATOM 2862 O O . ALA A 1 363 ? -11.451 -16.395 35.367 1.00 90.00 363 ALA A O 1
ATOM 2863 N N . ALA A 1 364 ? -11.481 -14.146 35.223 1.00 92.44 364 ALA A N 1
ATOM 2864 C CA . ALA A 1 364 ? -10.626 -14.143 34.046 1.00 92.44 364 ALA A CA 1
ATOM 2865 C C . ALA A 1 364 ? -9.194 -14.560 34.408 1.00 92.44 364 ALA A C 1
ATOM 2867 O O . ALA A 1 364 ? -8.656 -14.166 35.444 1.00 92.44 364 ALA A O 1
ATOM 2868 N N . LEU A 1 365 ? -8.569 -15.348 33.537 1.00 92.50 365 LEU A N 1
ATOM 2869 C CA . LEU A 1 365 ? -7.167 -15.752 33.632 1.00 92.50 365 LEU A CA 1
ATOM 2870 C C . LEU A 1 365 ? -6.227 -14.582 33.320 1.00 92.50 365 LEU A C 1
ATOM 2872 O O . LEU A 1 365 ? -5.110 -14.521 33.833 1.00 92.50 365 LEU A O 1
ATOM 2876 N N . SER A 1 366 ? -6.671 -13.646 32.485 1.00 90.69 366 SER A N 1
ATOM 2877 C CA . SER A 1 366 ? -5.937 -12.429 32.155 1.00 90.69 366 SER A CA 1
ATOM 2878 C C . SER A 1 366 ? -6.912 -11.305 31.800 1.00 90.69 366 SER A C 1
ATOM 2880 O O . SER A 1 366 ? -7.910 -11.584 31.136 1.00 90.69 366 SER A O 1
ATOM 2882 N N . PRO A 1 367 ? -6.639 -10.048 32.191 1.00 90.12 367 PRO A N 1
ATOM 2883 C CA . PRO A 1 367 ? -5.554 -9.618 33.077 1.00 90.12 367 PRO A CA 1
ATOM 2884 C C . PRO A 1 367 ? -5.795 -9.974 34.557 1.00 90.12 367 PRO A C 1
ATOM 2886 O O . PRO A 1 367 ? -6.924 -10.150 35.011 1.00 90.12 367 PRO A O 1
ATOM 2889 N N . GLN A 1 368 ? -4.707 -10.096 35.325 1.00 92.44 368 GLN A N 1
ATOM 2890 C CA . GLN A 1 368 ? -4.731 -10.520 36.735 1.00 92.44 368 GLN A CA 1
ATOM 2891 C C . GLN A 1 368 ? -5.336 -9.450 37.662 1.00 92.44 368 GLN A C 1
ATOM 2893 O O . GLN A 1 368 ? -5.194 -8.250 37.411 1.00 92.44 368 GLN A O 1
ATOM 2898 N N . ASP A 1 369 ? -5.953 -9.869 38.770 1.00 95.81 369 ASP A N 1
ATOM 2899 C CA . ASP A 1 369 ? -6.488 -8.947 39.784 1.00 95.81 369 ASP A CA 1
ATOM 2900 C C . ASP A 1 369 ? -5.412 -7.984 40.306 1.00 95.81 369 ASP A C 1
ATOM 2902 O O . ASP A 1 369 ? -4.275 -8.386 40.573 1.00 95.81 369 ASP A O 1
ATOM 2906 N N . LYS A 1 370 ? -5.776 -6.708 40.483 1.00 93.50 370 LYS A N 1
ATOM 2907 C CA . LYS A 1 370 ? -4.905 -5.616 40.967 1.00 93.50 370 LYS A CA 1
ATOM 2908 C C . LYS A 1 370 ? -3.670 -5.353 40.104 1.00 93.50 370 LYS A C 1
ATOM 2910 O O . LYS A 1 370 ? -2.743 -4.675 40.556 1.00 93.50 370 LYS A O 1
ATOM 2915 N N . SER A 1 371 ? -3.645 -5.866 38.878 1.00 93.25 371 SER A N 1
ATOM 2916 C CA . SER A 1 371 ? -2.612 -5.534 37.902 1.00 93.25 371 SER A CA 1
ATOM 2917 C C . SER A 1 371 ? -2.879 -4.181 37.238 1.00 93.25 371 SER A C 1
ATOM 2919 O O . SER A 1 371 ? -3.959 -3.591 37.368 1.00 93.25 371 SER A O 1
ATOM 2921 N N . THR A 1 372 ? -1.866 -3.687 36.529 1.00 92.31 372 THR A N 1
ATOM 2922 C CA . THR A 1 372 ? -2.022 -2.571 35.600 1.00 92.31 372 THR A CA 1
ATOM 2923 C C . THR A 1 372 ? -2.136 -3.140 34.193 1.00 92.31 372 THR A C 1
ATOM 2925 O O . THR A 1 372 ? -1.215 -3.813 33.733 1.00 92.31 372 THR A O 1
ATOM 2928 N N . TYR A 1 373 ? -3.241 -2.855 33.515 1.00 83.50 373 TYR A N 1
ATOM 2929 C CA . TYR A 1 373 ? -3.456 -3.198 32.114 1.00 83.50 373 TYR A CA 1
ATOM 2930 C C . TYR A 1 373 ? -3.051 -2.021 31.224 1.00 83.50 373 TYR A C 1
ATOM 2932 O O . TYR A 1 373 ? -3.360 -0.869 31.536 1.00 83.50 373 TYR A O 1
ATOM 2940 N N . LEU A 1 374 ? -2.340 -2.308 30.137 1.00 81.81 374 LEU A N 1
ATOM 2941 C CA . LEU A 1 374 ? -1.965 -1.326 29.125 1.00 81.81 374 LEU A CA 1
ATOM 2942 C C . LEU A 1 374 ? -2.946 -1.443 27.960 1.00 81.81 374 LEU A C 1
ATOM 2944 O O . LEU A 1 374 ? -2.921 -2.437 27.242 1.00 81.81 374 LEU A O 1
ATOM 2948 N N . GLY A 1 375 ? -3.809 -0.441 27.813 1.00 68.81 375 GLY A N 1
ATOM 2949 C CA . GLY A 1 375 ? -4.580 -0.233 26.595 1.00 68.81 375 GLY A CA 1
ATOM 2950 C C . GLY A 1 375 ? -3.757 0.501 25.536 1.00 68.81 375 GLY A C 1
ATOM 2951 O O . GLY A 1 375 ? -2.611 0.898 25.762 1.00 68.81 375 GLY A O 1
ATOM 2952 N N . ASN A 1 376 ? -4.374 0.721 24.384 1.00 62.66 376 ASN A N 1
ATOM 2953 C CA . ASN A 1 376 ? -3.801 1.429 23.246 1.00 62.66 376 ASN A CA 1
ATOM 2954 C C . ASN A 1 376 ? -3.605 2.926 23.535 1.00 62.66 376 ASN A C 1
ATOM 2956 O O . ASN A 1 376 ? -2.695 3.535 22.975 1.00 62.66 376 ASN A O 1
ATOM 2960 N N . HIS A 1 377 ? -4.426 3.518 24.411 1.00 62.88 377 HIS A N 1
ATOM 2961 C CA . HIS A 1 377 ? -4.311 4.931 24.792 1.00 62.88 377 HIS A CA 1
ATOM 2962 C C . HIS A 1 377 ? -3.984 5.123 26.274 1.00 62.88 377 HIS A C 1
ATOM 2964 O O . HIS A 1 377 ? -3.211 6.017 26.631 1.00 62.88 377 HIS A O 1
ATOM 2970 N N . ASN A 1 378 ? -4.561 4.302 27.153 1.00 84.81 378 ASN A N 1
ATOM 2971 C CA . ASN A 1 378 ? -4.509 4.512 28.593 1.00 84.81 378 ASN A CA 1
ATOM 2972 C C . ASN A 1 378 ? -3.971 3.306 29.376 1.00 84.81 378 ASN A C 1
ATOM 2974 O O . ASN A 1 378 ? -4.032 2.155 28.955 1.00 84.81 378 ASN A O 1
ATOM 2978 N N . LEU A 1 379 ? -3.468 3.580 30.582 1.00 86.62 379 LEU A N 1
ATOM 2979 C CA . LEU A 1 379 ? -3.221 2.555 31.595 1.00 86.62 379 LEU A CA 1
ATOM 2980 C C . LEU A 1 379 ? -4.477 2.382 32.451 1.00 86.62 379 LEU A C 1
ATOM 2982 O O . LEU A 1 379 ? -5.141 3.367 32.769 1.00 86.62 379 LEU A O 1
ATOM 2986 N N . PHE A 1 380 ? -4.760 1.161 32.892 1.00 95.12 380 PHE A N 1
ATOM 2987 C CA . PHE A 1 380 ? -5.936 0.835 33.698 1.00 95.12 380 PHE A CA 1
ATOM 2988 C C . PHE A 1 380 ? -5.556 0.027 34.934 1.00 95.12 380 PHE A C 1
ATOM 2990 O O . PHE A 1 380 ? -4.699 -0.850 34.865 1.00 95.12 380 PHE A O 1
ATOM 2997 N N . LYS A 1 381 ? -6.211 0.280 36.069 1.00 96.25 381 LYS A N 1
ATOM 2998 C CA . LYS A 1 381 ? -6.193 -0.637 37.216 1.00 96.25 381 LYS A CA 1
ATOM 2999 C C . LYS A 1 381 ? -7.254 -1.705 37.009 1.00 96.25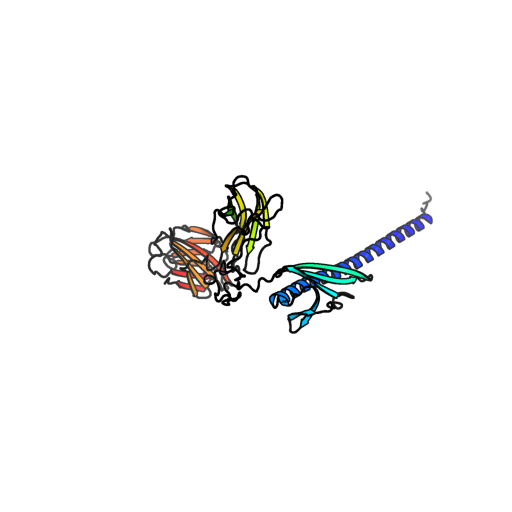 381 LYS A C 1
ATOM 3001 O O . LYS A 1 381 ? -8.400 -1.366 36.720 1.00 96.25 381 LYS A O 1
ATOM 3006 N N . VAL A 1 382 ? -6.872 -2.962 37.189 1.00 96.56 382 VAL A N 1
ATOM 3007 C CA . VAL A 1 382 ? -7.760 -4.110 36.991 1.00 96.56 382 VAL A CA 1
ATOM 3008 C C . VAL A 1 382 ? -8.330 -4.583 38.328 1.00 96.56 382 VAL A C 1
ATOM 3010 O O . VAL A 1 382 ? -7.575 -4.843 39.265 1.00 96.56 382 VAL A O 1
ATOM 3013 N N . GLU A 1 383 ? -9.651 -4.741 38.405 1.00 97.06 383 GLU A N 1
ATOM 3014 C CA . GLU A 1 383 ? -10.334 -5.530 39.439 1.00 97.06 383 GLU A CA 1
ATOM 3015 C C . GLU A 1 383 ? -10.938 -6.780 38.782 1.00 97.06 383 GLU A C 1
ATOM 3017 O O . GLU A 1 383 ? -11.798 -6.652 37.907 1.00 97.06 383 GLU A O 1
ATOM 3022 N N . ASN A 1 384 ? -10.496 -7.979 39.173 1.00 95.62 384 ASN A N 1
ATOM 3023 C CA . ASN A 1 384 ? -10.903 -9.236 38.534 1.00 95.62 384 ASN A CA 1
ATOM 3024 C C . ASN A 1 384 ? -11.034 -10.399 39.548 1.00 95.62 384 ASN A C 1
ATOM 3026 O O . ASN A 1 384 ? -10.015 -10.918 40.002 1.00 95.62 384 ASN A O 1
ATOM 3030 N N . PRO A 1 385 ? -12.248 -10.876 39.874 1.00 94.50 385 PRO A N 1
ATOM 3031 C CA . PRO A 1 385 ? -13.543 -10.275 39.570 1.00 94.50 385 PRO A CA 1
ATOM 3032 C C . PRO A 1 385 ? -13.899 -9.168 40.580 1.00 94.50 385 PRO A C 1
ATOM 3034 O O . PRO A 1 385 ? -13.351 -9.079 41.680 1.00 94.50 385 PRO A O 1
ATOM 3037 N N . THR A 1 386 ? -14.887 -8.350 40.241 1.00 94.00 386 THR A N 1
ATOM 3038 C CA . THR A 1 386 ? -15.524 -7.367 41.126 1.00 94.00 386 THR A CA 1
ATOM 3039 C C . THR A 1 386 ? -17.045 -7.489 41.040 1.00 94.00 386 THR A C 1
ATOM 3041 O O . THR A 1 386 ? -17.569 -8.099 40.118 1.00 94.00 386 THR A O 1
ATOM 3044 N N . ASN A 1 387 ? -17.764 -6.919 42.012 1.00 93.06 387 ASN A N 1
ATOM 3045 C CA . ASN A 1 387 ? -19.237 -6.841 42.031 1.00 93.06 387 ASN A CA 1
ATOM 3046 C C . ASN A 1 387 ? -19.725 -5.392 41.854 1.00 93.06 387 ASN A C 1
ATOM 3048 O O . ASN A 1 387 ? -20.734 -4.985 42.429 1.00 93.06 387 ASN A O 1
ATOM 3052 N N . LYS A 1 388 ? -18.939 -4.565 41.161 1.00 90.44 388 LYS A N 1
ATOM 3053 C CA . LYS A 1 388 ? -19.176 -3.129 40.999 1.00 90.44 388 LYS A CA 1
ATOM 3054 C C . LYS A 1 388 ? -18.950 -2.754 39.535 1.00 90.44 388 LYS A C 1
ATOM 3056 O O . LYS A 1 388 ? -17.791 -2.660 39.137 1.00 90.44 388 LYS A O 1
ATOM 3061 N N . PRO A 1 389 ? -19.999 -2.478 38.750 1.00 90.88 389 PRO A N 1
ATOM 3062 C CA . PRO A 1 389 ? -21.428 -2.406 39.107 1.00 90.88 389 PRO A CA 1
ATOM 3063 C C . PRO A 1 389 ? -22.131 -3.766 39.292 1.00 90.88 389 PRO A C 1
ATOM 3065 O O . PRO A 1 389 ? -23.083 -3.859 40.061 1.00 90.88 389 PRO A O 1
ATOM 3068 N N . PHE A 1 390 ? -21.657 -4.809 38.617 1.00 93.25 390 PHE A N 1
ATOM 3069 C CA . PHE A 1 390 ? -22.164 -6.186 38.655 1.00 93.25 390 PHE A CA 1
ATOM 3070 C C . PHE A 1 390 ? -20.974 -7.159 38.675 1.00 93.25 390 PHE A C 1
ATOM 3072 O O . PHE A 1 390 ? -19.834 -6.706 38.785 1.00 93.25 390 PHE A O 1
ATOM 3079 N N . TYR A 1 391 ? -21.223 -8.473 38.627 1.00 93.94 391 TYR A N 1
ATOM 3080 C CA . TYR A 1 391 ? -20.157 -9.479 38.587 1.00 93.94 391 TYR A CA 1
ATOM 3081 C C . TYR A 1 391 ? -19.373 -9.369 37.268 1.00 93.94 391 TYR A C 1
ATOM 3083 O O . TYR A 1 391 ? -19.885 -9.707 36.202 1.00 93.94 391 TYR A O 1
ATOM 3091 N N . ALA A 1 392 ? -18.169 -8.805 37.337 1.00 95.38 392 ALA A N 1
ATOM 3092 C CA . ALA A 1 392 ? -17.440 -8.301 36.176 1.00 95.38 392 ALA A CA 1
ATOM 3093 C C . ALA A 1 392 ? -15.925 -8.326 36.380 1.00 95.38 392 ALA A C 1
ATOM 3095 O O . ALA A 1 392 ? -15.435 -8.394 37.508 1.00 95.38 392 ALA A O 1
ATOM 3096 N N . ILE A 1 393 ? -15.193 -8.151 35.285 1.00 96.94 393 ILE A N 1
ATOM 3097 C CA . ILE A 1 393 ? -13.852 -7.575 35.305 1.00 96.94 393 ILE A CA 1
ATOM 3098 C C . ILE A 1 393 ? -13.961 -6.073 35.031 1.00 96.94 393 ILE A C 1
ATOM 3100 O O . ILE A 1 393 ? -14.695 -5.641 34.139 1.00 96.94 393 ILE A O 1
ATOM 3104 N N . LYS A 1 394 ? -13.262 -5.258 35.822 1.00 97.69 394 LYS A N 1
ATOM 3105 C CA . LYS A 1 394 ? -13.336 -3.796 35.738 1.00 97.69 394 LYS A CA 1
ATOM 3106 C C . LYS A 1 394 ? -11.968 -3.180 35.488 1.00 97.69 394 LYS A C 1
ATOM 3108 O O . LYS A 1 394 ? -10.996 -3.514 36.159 1.00 97.69 394 LYS A O 1
ATOM 3113 N N . PHE A 1 395 ? -11.942 -2.221 34.571 1.00 97.69 395 PHE A N 1
ATOM 3114 C CA . PHE A 1 395 ? -10.782 -1.444 34.164 1.00 97.69 395 PHE A CA 1
ATOM 3115 C C . PHE A 1 395 ? -10.986 0.018 34.559 1.00 97.69 395 PHE A C 1
ATOM 3117 O O . PHE A 1 395 ? -11.773 0.729 33.937 1.00 97.69 395 PHE A O 1
ATOM 3124 N N . GLU A 1 396 ? -10.298 0.484 35.601 1.00 96.94 396 GLU A N 1
ATOM 3125 C CA . GLU A 1 396 ? -10.335 1.890 36.018 1.00 96.94 396 GLU A CA 1
ATOM 3126 C C . GLU A 1 396 ? -9.193 2.678 35.382 1.00 96.94 396 GLU A C 1
ATOM 3128 O O . GLU A 1 396 ? -8.023 2.364 35.602 1.00 96.94 396 GLU A O 1
ATOM 3133 N N . THR A 1 397 ? -9.518 3.725 34.628 1.00 96.06 397 THR A N 1
ATOM 3134 C CA . THR A 1 397 ? -8.526 4.533 33.918 1.00 96.06 397 THR A CA 1
ATOM 3135 C C . THR A 1 397 ? -7.550 5.202 34.888 1.00 96.06 397 THR A C 1
ATOM 3137 O O . THR A 1 397 ? -7.940 5.859 35.856 1.00 96.06 397 THR A O 1
ATOM 3140 N N . ILE A 1 398 ? -6.255 5.095 34.602 1.00 92.69 398 ILE A N 1
ATOM 3141 C CA . ILE A 1 398 ? -5.186 5.834 35.270 1.00 92.69 398 ILE A CA 1
ATOM 3142 C C . ILE A 1 398 ? -4.849 7.057 34.414 1.00 92.69 398 ILE A C 1
ATOM 3144 O O . ILE A 1 398 ? -4.271 6.938 33.337 1.00 92.69 398 ILE A O 1
ATOM 3148 N N . GLY A 1 399 ? -5.169 8.247 34.924 1.00 90.69 399 GLY A N 1
ATOM 3149 C CA . GLY A 1 399 ? -4.948 9.509 34.216 1.00 90.69 399 GLY A CA 1
ATOM 3150 C C . GLY A 1 399 ? -6.199 9.995 33.484 1.00 90.69 399 GLY A C 1
ATOM 3151 O O . GLY A 1 399 ? -7.316 9.790 33.956 1.00 90.69 399 GLY A O 1
ATOM 3152 N N . GLU A 1 400 ? -6.009 10.697 32.368 1.00 90.94 400 GLU A N 1
ATOM 3153 C CA . GLU A 1 400 ? -7.105 11.200 31.537 1.00 90.94 400 GLU A CA 1
ATOM 3154 C C . GLU A 1 400 ? -7.479 10.160 30.478 1.00 90.94 400 GLU A C 1
ATOM 3156 O O . GLU A 1 400 ? -6.655 9.843 29.629 1.00 90.94 400 GLU A O 1
ATOM 3161 N N . GLY A 1 401 ? -8.699 9.621 30.544 1.00 91.69 401 GLY A N 1
ATOM 3162 C CA . GLY A 1 401 ? -9.190 8.628 29.586 1.00 91.69 401 GLY A CA 1
ATOM 3163 C C . GLY A 1 401 ? -9.638 9.192 28.243 1.00 91.69 401 GLY A C 1
ATOM 3164 O O . GLY A 1 401 ? -9.876 10.395 28.114 1.00 91.69 401 GLY A O 1
ATOM 3165 N N . ILE A 1 402 ? -9.844 8.283 27.288 1.00 87.94 402 ILE A N 1
ATOM 3166 C CA . ILE A 1 402 ? -10.355 8.579 25.944 1.00 87.94 402 ILE A CA 1
ATOM 3167 C C . ILE A 1 402 ? -11.641 9.425 25.952 1.00 87.94 402 ILE A C 1
ATOM 3169 O O . ILE A 1 402 ? -12.505 9.263 26.827 1.00 87.94 402 ILE A O 1
ATOM 3173 N N . LYS A 1 403 ? -11.780 10.331 24.977 1.00 92.19 403 LYS A N 1
ATOM 3174 C CA . LYS A 1 403 ? -12.964 11.190 24.751 1.00 92.19 403 LYS A CA 1
ATOM 3175 C C . LYS A 1 403 ? -13.035 11.683 23.302 1.00 92.19 403 LYS A C 1
ATOM 3177 O O . LYS A 1 403 ? -12.078 11.570 22.553 1.00 92.19 403 LYS A O 1
ATOM 3182 N N . ASN A 1 404 ? -14.142 12.319 22.919 1.00 87.56 404 ASN A N 1
ATOM 3183 C CA . ASN A 1 404 ? -14.320 12.976 21.615 1.00 87.56 404 ASN A CA 1
ATOM 3184 C C . ASN A 1 404 ? -14.058 12.070 20.388 1.00 87.56 404 ASN A C 1
ATOM 3186 O O . ASN A 1 404 ? -13.482 12.517 19.398 1.00 87.56 404 ASN A O 1
ATOM 3190 N N . GLY A 1 405 ? -14.498 10.814 20.445 1.00 76.81 405 GLY A N 1
ATOM 3191 C CA . GLY A 1 405 ? -14.418 9.850 19.343 1.00 76.81 405 GLY A CA 1
ATOM 3192 C C . GLY A 1 405 ? -13.205 8.919 19.392 1.00 76.81 405 GLY A C 1
ATOM 3193 O O . GLY A 1 405 ? -13.073 8.057 18.526 1.00 76.81 405 GLY A O 1
ATOM 3194 N N . GLU A 1 406 ? -12.341 9.061 20.397 1.00 68.88 406 GLU A N 1
ATOM 3195 C CA . GLU A 1 406 ? -11.241 8.131 20.674 1.00 68.88 406 GLU A CA 1
ATOM 3196 C C . GLU A 1 406 ? -11.761 6.760 21.141 1.00 68.88 406 GLU A C 1
ATOM 3198 O O . GLU A 1 406 ? -12.869 6.656 21.677 1.00 68.88 406 GLU A O 1
ATOM 3203 N N . SER A 1 407 ? -10.966 5.705 20.928 1.00 81.12 407 SER A N 1
ATOM 3204 C CA . SER A 1 407 ? -11.348 4.308 21.194 1.00 81.12 407 SER A CA 1
ATOM 3205 C C . SER A 1 407 ? -10.285 3.551 21.983 1.00 81.12 407 SER A C 1
ATOM 3207 O O . SER A 1 407 ? -9.095 3.812 21.833 1.00 81.12 407 SER A O 1
ATOM 3209 N N . GLU A 1 408 ? -10.708 2.592 22.798 1.00 79.19 408 GLU A N 1
ATOM 3210 C CA . GLU A 1 408 ? -9.839 1.751 23.620 1.00 79.19 408 GLU A CA 1
ATOM 3211 C C . GLU A 1 408 ? -10.202 0.273 23.465 1.00 79.19 408 GLU A C 1
ATOM 3213 O O . GLU A 1 408 ? -11.366 -0.049 23.226 1.00 79.19 408 GLU A O 1
ATOM 3218 N N . VAL A 1 409 ? -9.211 -0.615 23.601 1.00 79.88 409 VAL A N 1
ATOM 3219 C CA . VAL A 1 409 ? -9.384 -2.065 23.414 1.00 79.88 409 VAL A CA 1
ATOM 3220 C C . VAL A 1 409 ? -9.010 -2.836 24.681 1.00 79.88 409 VAL A C 1
ATOM 3222 O O . VAL A 1 409 ? -7.911 -2.698 25.226 1.00 79.88 409 VAL A O 1
ATOM 3225 N N . PHE A 1 410 ? -9.918 -3.702 25.124 1.00 84.44 410 PHE A N 1
ATOM 3226 C CA . PHE A 1 410 ? -9.766 -4.555 26.298 1.00 84.44 410 PHE A CA 1
ATOM 3227 C C . PHE A 1 410 ? -9.771 -6.019 25.877 1.00 84.44 410 PHE A C 1
ATOM 3229 O O . PHE A 1 410 ? -10.773 -6.506 25.365 1.00 84.44 410 PHE A O 1
ATOM 3236 N N . LYS A 1 411 ? -8.663 -6.726 26.111 1.00 84.19 411 LYS A N 1
ATOM 3237 C CA . LYS A 1 411 ? -8.553 -8.167 25.876 1.00 84.19 411 LYS A CA 1
ATOM 3238 C C . LYS A 1 411 ? -8.611 -8.925 27.201 1.00 84.19 411 LYS A C 1
ATOM 3240 O O . LYS A 1 411 ? -7.844 -8.631 28.119 1.00 84.19 411 LYS A O 1
ATOM 3245 N N . ILE A 1 412 ? -9.506 -9.902 27.283 1.00 90.81 412 ILE A N 1
ATOM 3246 C CA . ILE A 1 412 ? -9.757 -10.739 28.454 1.00 90.81 412 ILE A CA 1
ATOM 3247 C C . ILE A 1 412 ? -9.621 -12.203 28.033 1.00 90.81 412 ILE A C 1
ATOM 3249 O O . ILE A 1 412 ? -10.154 -12.608 27.006 1.00 90.81 412 ILE A O 1
ATOM 3253 N N . THR A 1 413 ? -8.929 -13.004 28.835 1.00 89.56 413 THR A N 1
ATOM 3254 C CA . THR A 1 413 ? -8.811 -14.454 28.627 1.00 89.56 413 THR A CA 1
ATOM 3255 C C . THR A 1 413 ? -9.547 -15.175 29.748 1.00 89.56 413 THR A C 1
ATOM 3257 O O . THR A 1 413 ? -9.278 -14.924 30.926 1.00 89.56 413 THR A O 1
ATOM 3260 N N . LEU A 1 414 ? -10.453 -16.079 29.400 1.00 89.44 414 LEU A N 1
ATOM 3261 C CA . LEU A 1 414 ? -11.270 -16.885 30.300 1.00 89.44 414 LEU A CA 1
ATOM 3262 C C . LEU A 1 414 ? -10.847 -18.366 30.228 1.00 89.44 414 LEU A C 1
ATOM 3264 O O . LEU A 1 414 ? -10.189 -18.787 29.274 1.00 89.44 414 LEU A O 1
ATOM 3268 N N . PRO A 1 415 ? -11.178 -19.183 31.244 1.00 88.81 415 PRO A N 1
ATOM 3269 C CA . PRO A 1 415 ? -11.074 -20.637 31.125 1.00 88.81 415 PRO A CA 1
ATOM 3270 C C . PRO A 1 415 ? -11.890 -21.154 29.930 1.00 88.81 415 PRO A C 1
ATOM 3272 O O . PRO A 1 415 ? -12.966 -20.628 29.665 1.00 88.81 415 PRO A O 1
ATOM 3275 N N . ALA A 1 416 ? -11.414 -22.193 29.244 1.00 84.25 416 ALA A N 1
ATOM 3276 C CA . ALA A 1 416 ? -12.117 -22.781 28.100 1.00 84.25 416 ALA A CA 1
ATOM 3277 C C . ALA A 1 416 ? -13.555 -23.218 28.447 1.00 84.25 416 ALA A C 1
ATOM 3279 O O . ALA A 1 416 ? -13.770 -23.856 29.485 1.00 84.25 416 ALA A O 1
ATOM 3280 N N . GLY A 1 417 ? -14.514 -22.903 27.574 1.00 79.31 417 GLY A N 1
ATOM 3281 C CA . GLY A 1 417 ? -15.936 -23.217 27.748 1.00 79.31 417 GLY A CA 1
ATOM 3282 C C . GLY A 1 417 ? -16.674 -22.333 28.763 1.00 79.31 417 GLY A C 1
ATOM 3283 O O . GLY A 1 417 ? -17.740 -22.717 29.240 1.00 79.31 417 GLY A O 1
ATOM 3284 N N . SER A 1 418 ? -16.111 -21.180 29.127 1.00 81.31 418 SER A N 1
ATOM 3285 C CA . SER A 1 418 ? -16.770 -20.151 29.942 1.00 81.31 418 SER A CA 1
ATOM 3286 C C . SER A 1 418 ? -17.783 -19.311 29.155 1.00 81.31 418 SER A C 1
ATOM 3288 O O . SER A 1 418 ? -18.682 -18.755 29.780 1.00 81.31 418 SER A O 1
ATOM 3290 N N . LEU A 1 419 ? -17.631 -19.195 27.832 1.00 74.88 419 LEU A N 1
ATOM 3291 C CA . LEU A 1 419 ? -18.515 -18.435 26.937 1.00 74.88 419 LEU A CA 1
ATOM 3292 C C . LEU A 1 419 ? -19.623 -19.295 26.297 1.00 74.88 419 LEU A C 1
ATOM 3294 O O . LEU A 1 419 ? -20.542 -18.761 25.688 1.00 74.88 419 LEU A O 1
ATOM 3298 N N . ALA A 1 420 ? -19.610 -20.615 26.513 1.00 61.41 420 ALA A N 1
ATOM 3299 C CA . ALA A 1 420 ? -20.646 -21.509 26.003 1.00 61.41 420 ALA A CA 1
ATOM 3300 C C . ALA A 1 420 ? -22.004 -21.292 26.716 1.00 61.41 420 ALA A C 1
ATOM 3302 O O . ALA A 1 420 ? -22.063 -21.267 27.946 1.00 61.41 420 ALA A O 1
ATOM 3303 N N . ASP A 1 421 ? -23.086 -21.234 25.926 1.00 54.94 421 ASP A N 1
ATOM 3304 C CA . ASP A 1 421 ? -24.509 -21.008 26.273 1.00 54.94 421 ASP A CA 1
ATOM 3305 C C . ASP A 1 421 ? -24.954 -19.549 26.496 1.00 54.94 421 ASP A C 1
ATOM 3307 O O . ASP A 1 421 ? -25.250 -19.155 27.625 1.00 54.94 421 ASP A O 1
ATOM 3311 N N . GLY A 1 422 ? -25.146 -18.795 25.402 1.00 59.16 422 GLY A N 1
ATOM 3312 C CA . GLY A 1 422 ? -26.202 -17.773 25.232 1.00 59.16 422 GLY A CA 1
ATOM 3313 C C . GLY A 1 422 ? -26.394 -16.743 26.355 1.00 59.16 422 GLY A C 1
ATOM 3314 O O . GLY A 1 422 ? -27.497 -16.215 26.518 1.00 59.16 422 GLY A O 1
ATOM 3315 N N . GLN A 1 423 ? -25.372 -16.502 27.180 1.00 73.25 423 GLN A N 1
ATOM 3316 C CA . GLN A 1 423 ? -25.425 -15.522 28.252 1.00 73.25 423 GLN A CA 1
ATOM 3317 C C . GLN A 1 423 ? -25.069 -14.159 27.672 1.00 73.25 423 GLN A C 1
ATOM 3319 O O . GLN A 1 423 ? -23.981 -14.015 27.117 1.00 73.25 423 GLN A O 1
ATOM 3324 N N . PRO A 1 424 ? -25.930 -13.144 27.840 1.00 83.62 424 PRO A N 1
ATOM 3325 C CA . PRO A 1 424 ? -25.613 -11.815 27.362 1.00 83.62 424 PRO A CA 1
ATOM 3326 C C . PRO A 1 424 ? -24.353 -11.282 28.031 1.00 83.62 424 PRO A C 1
ATOM 3328 O O . PRO A 1 424 ? -24.233 -11.300 29.264 1.00 83.62 424 PRO A O 1
ATOM 3331 N N . ILE A 1 425 ? -23.466 -10.706 27.229 1.00 89.31 425 ILE A N 1
ATOM 3332 C CA . ILE A 1 425 ? -22.343 -9.928 27.729 1.00 89.31 425 ILE A CA 1
ATOM 3333 C C . ILE A 1 425 ? -22.810 -8.495 27.949 1.00 89.31 425 ILE A C 1
ATOM 3335 O O . ILE A 1 425 ? -23.260 -7.798 27.042 1.00 89.31 425 ILE A O 1
ATOM 3339 N N . ILE A 1 426 ? -22.692 -8.039 29.190 1.00 92.94 426 ILE A N 1
ATOM 3340 C CA . ILE A 1 426 ? -23.011 -6.677 29.590 1.00 92.94 426 ILE A CA 1
ATOM 3341 C C . ILE A 1 426 ? -21.712 -5.889 29.664 1.00 92.94 426 ILE A C 1
ATOM 3343 O O . ILE A 1 426 ? -20.818 -6.208 30.455 1.00 92.94 426 ILE A O 1
ATOM 3347 N N . VAL A 1 427 ? -21.641 -4.810 28.892 1.00 96.31 427 VAL A N 1
ATOM 3348 C CA . VAL A 1 427 ? -20.531 -3.860 28.955 1.00 96.31 427 VAL A CA 1
ATOM 3349 C C . VAL A 1 427 ? -21.059 -2.517 29.425 1.00 96.31 427 VAL A C 1
ATOM 3351 O O . VAL A 1 427 ? -21.966 -1.943 28.827 1.00 96.31 427 VAL A O 1
ATOM 3354 N N . GLN A 1 428 ? -20.475 -2.006 30.505 1.00 97.50 428 GLN A N 1
ATOM 3355 C CA . GLN A 1 428 ? -20.742 -0.666 31.006 1.00 97.50 428 GLN A CA 1
ATOM 3356 C C . GLN A 1 428 ? -19.500 0.211 30.844 1.00 97.50 428 GLN A C 1
ATOM 3358 O O . GLN A 1 428 ? -18.420 -0.140 31.319 1.00 97.50 428 GLN A O 1
ATOM 3363 N N . ALA A 1 429 ? -19.670 1.388 30.245 1.00 97.19 429 ALA A N 1
ATOM 3364 C CA . ALA A 1 429 ? -18.646 2.419 30.135 1.00 97.19 429 ALA A CA 1
ATOM 3365 C C . ALA A 1 429 ? -19.103 3.702 30.841 1.00 97.19 429 ALA A C 1
ATOM 3367 O O . ALA A 1 429 ? -20.265 4.103 30.760 1.00 97.19 429 ALA A O 1
ATOM 3368 N N . LYS A 1 430 ? -18.187 4.377 31.543 1.00 96.50 430 LYS A N 1
ATOM 3369 C CA . LYS A 1 430 ? -18.511 5.611 32.273 1.00 96.50 430 LYS A CA 1
ATOM 3370 C C . LYS A 1 430 ? -17.512 6.719 32.013 1.00 96.50 430 LYS A C 1
ATOM 3372 O O . LYS A 1 430 ? -16.316 6.521 32.207 1.00 96.50 430 LYS A O 1
ATOM 3377 N N . GLY A 1 431 ? -17.992 7.927 31.733 1.00 94.50 431 GLY A N 1
ATOM 3378 C CA . GLY A 1 431 ? -17.191 9.146 31.622 1.00 94.50 431 GLY A CA 1
ATOM 3379 C C . GLY A 1 431 ? -17.792 10.290 32.439 1.00 94.50 431 GLY A C 1
ATOM 3380 O O . GLY A 1 431 ? -18.851 10.826 32.114 1.00 94.50 431 GLY A O 1
ATOM 3381 N N . GLY A 1 432 ? -17.126 10.703 33.521 1.00 90.38 432 GLY A N 1
ATOM 3382 C CA . GLY A 1 432 ? -17.685 11.684 34.459 1.00 90.38 432 GLY A CA 1
ATOM 3383 C C . GLY A 1 432 ? -19.030 11.230 35.052 1.00 90.38 432 GLY A C 1
ATOM 3384 O O . GLY A 1 432 ? -19.089 10.251 35.792 1.00 90.38 432 GLY A O 1
ATOM 3385 N N . THR A 1 433 ? -20.109 11.961 34.753 1.00 91.00 433 THR A N 1
ATOM 3386 C CA . THR A 1 433 ? -21.487 11.625 35.165 1.00 91.00 433 THR A CA 1
ATOM 3387 C C . THR A 1 433 ? -22.273 10.851 34.105 1.00 91.00 433 THR A C 1
ATOM 3389 O O . THR A 1 433 ? -23.421 10.508 34.363 1.00 91.00 433 THR A O 1
ATOM 3392 N N . ILE A 1 434 ? -21.696 10.632 32.920 1.00 92.19 434 ILE A N 1
ATOM 3393 C CA . ILE A 1 434 ? -22.329 9.921 31.805 1.00 92.19 434 ILE A CA 1
ATOM 3394 C C . ILE A 1 434 ? -21.963 8.445 31.926 1.00 92.19 434 ILE A C 1
ATOM 3396 O O . ILE A 1 434 ? -20.793 8.115 32.120 1.00 92.19 434 ILE A O 1
ATOM 3400 N N . GLU A 1 435 ? -22.957 7.576 31.830 1.00 94.62 435 GLU A N 1
ATOM 3401 C CA . GLU A 1 435 ? -22.824 6.127 31.952 1.00 94.62 435 GLU A CA 1
ATOM 3402 C C . GLU A 1 435 ? -23.613 5.504 30.803 1.00 94.62 435 GLU A C 1
ATOM 3404 O O . GLU A 1 435 ? -24.783 5.835 30.632 1.00 94.62 435 GLU A O 1
ATOM 3409 N N . GLY A 1 436 ? -22.955 4.687 29.988 1.00 93.88 436 GLY A N 1
ATOM 3410 C CA . GLY A 1 436 ? -23.574 3.909 28.920 1.00 93.88 436 GLY A CA 1
ATOM 3411 C C . GLY A 1 436 ? -23.467 2.428 29.242 1.00 93.88 436 GLY A C 1
ATOM 3412 O O . GLY A 1 436 ? -22.447 1.987 29.784 1.00 93.88 436 GLY A O 1
ATOM 3413 N N . GLN A 1 437 ? -24.511 1.669 28.942 1.00 95.31 437 GLN A N 1
ATOM 3414 C CA . GLN A 1 437 ? -24.520 0.227 29.127 1.00 95.31 437 GLN A CA 1
ATOM 3415 C C . GLN A 1 437 ? -25.173 -0.454 27.932 1.00 95.31 437 GLN A C 1
ATOM 3417 O O . GLN A 1 437 ? -26.309 -0.146 27.587 1.00 95.31 437 GLN A O 1
ATOM 3422 N N . VAL A 1 438 ? -24.468 -1.426 27.366 1.00 91.44 438 VAL A N 1
ATOM 3423 C CA . VAL A 1 438 ? -24.972 -2.278 26.288 1.00 91.44 438 VAL A CA 1
ATOM 3424 C C . VAL A 1 438 ? -25.128 -3.708 26.788 1.00 91.44 438 VAL A C 1
ATOM 3426 O O . VAL A 1 438 ? -24.413 -4.143 27.699 1.00 91.44 438 VAL A O 1
ATOM 3429 N N . ILE A 1 439 ? -26.089 -4.421 26.211 1.00 89.81 439 ILE A N 1
ATOM 3430 C CA . ILE A 1 439 ? -26.334 -5.840 26.465 1.00 89.81 439 ILE A CA 1
ATOM 3431 C C . ILE A 1 439 ? -26.204 -6.532 25.120 1.00 89.81 439 ILE A C 1
ATOM 3433 O O . ILE A 1 439 ? -26.962 -6.234 24.202 1.00 89.81 439 ILE A O 1
ATOM 3437 N N . ILE A 1 440 ? -25.225 -7.417 25.013 1.00 82.38 440 ILE A N 1
ATOM 3438 C CA . ILE A 1 440 ? -24.862 -8.060 23.764 1.00 82.38 440 ILE A CA 1
ATOM 3439 C C . ILE A 1 440 ? -25.206 -9.541 23.860 1.00 82.38 440 ILE A C 1
ATOM 3441 O O . ILE A 1 440 ? -24.645 -10.258 24.686 1.00 82.38 440 ILE A O 1
ATOM 3445 N N . ASP A 1 441 ? -26.142 -9.967 23.018 1.00 77.25 441 ASP A N 1
ATOM 3446 C CA . ASP A 1 441 ? -26.532 -11.362 22.845 1.00 77.25 441 ASP A CA 1
ATOM 3447 C C . ASP A 1 441 ? -25.829 -11.921 21.600 1.00 77.25 441 ASP A C 1
ATOM 3449 O O . ASP A 1 441 ? -26.048 -11.428 20.490 1.00 77.25 441 ASP A O 1
ATOM 3453 N N . PHE A 1 442 ? -25.009 -12.956 21.775 1.00 66.88 442 PHE A N 1
ATOM 3454 C CA . PHE A 1 442 ? -24.448 -13.727 20.664 1.00 66.88 442 PHE A CA 1
ATOM 3455 C C . PHE A 1 442 ? -25.501 -14.751 20.207 1.00 66.88 442 PHE A C 1
ATOM 3457 O O . PHE A 1 442 ? -26.026 -15.507 21.028 1.00 66.88 442 PHE A O 1
ATOM 3464 N N . GLN A 1 443 ? -25.899 -14.679 18.929 1.00 54.09 443 GLN A N 1
ATOM 3465 C CA . GLN A 1 443 ? -26.958 -15.512 18.328 1.00 54.09 443 GLN A CA 1
ATOM 3466 C C . GLN A 1 443 ? -26.461 -16.891 17.916 1.00 54.09 443 GLN A C 1
ATOM 3468 O O . GLN A 1 443 ? -25.382 -16.952 17.288 1.00 54.09 443 GLN A O 1
#

Nearest PDB structures (foldseek):
  1ksj-assembly1_B  TM=6.295E-01  e=2.361E-02  Homo sapiens
  7qjk-assembly4_DDD  TM=5.556E-01  e=7.616E-03  Homo sapiens
  4jvf-assembly1_B  TM=5.674E-01  e=2.023E-02  Homo sapiens
  6tav-assembly1_B  TM=3.449E-01  e=2.217E-03  Homo sapiens
  7q62-assembly1_B  TM=2.137E-01  e=1.396E-03  Homo sapiens

Solvent-accessible surface area (backbone atoms only — not comparable to full-atom values): 24417 Å² total; per-residue (Å²): 134,85,78,80,78,77,84,70,83,51,72,67,57,56,52,50,51,52,51,52,49,50,52,51,50,52,53,51,54,49,52,52,53,50,51,54,50,51,53,52,55,50,54,54,48,54,54,38,51,52,53,20,51,51,46,48,53,40,51,49,54,34,39,75,75,38,58,80,77,62,57,67,46,66,26,9,63,45,80,55,96,92,37,58,43,83,33,83,56,62,22,80,38,48,94,82,34,51,82,15,34,34,38,37,39,34,42,72,78,50,102,54,34,35,40,38,35,17,36,28,38,28,40,46,98,85,73,44,82,46,76,41,71,49,76,52,77,48,62,67,78,87,75,75,64,20,43,6,54,60,83,45,53,82,68,70,85,82,43,48,19,39,87,71,15,75,23,20,92,34,56,73,26,68,49,43,82,48,82,87,80,81,82,68,91,84,72,78,55,86,24,94,42,71,89,49,32,34,66,43,60,76,64,68,74,40,78,47,82,55,58,63,64,44,79,44,79,47,47,31,36,32,44,40,49,90,98,48,66,28,27,38,38,36,34,37,33,42,33,56,33,86,93,36,67,52,77,74,47,77,46,77,74,43,80,40,48,49,70,38,70,51,76,46,83,43,81,43,82,36,62,55,100,81,52,67,28,42,34,38,45,34,39,38,43,46,19,34,78,87,75,69,42,65,38,44,94,68,73,37,73,42,38,43,31,31,33,65,82,76,44,40,76,37,95,51,53,49,72,50,68,25,81,52,32,45,35,38,41,26,41,44,89,63,93,42,23,34,40,38,38,36,44,28,26,55,33,89,42,37,34,44,35,40,34,37,50,44,54,90,94,57,58,54,71,29,64,49,56,76,36,77,45,79,40,87,79,42,40,21,44,29,38,46,64,36,69,70,91,48,59,16,39,30,37,36,44,57,76,84,31,52,33,68,61,34,63,41,57,47,71,36,34,36,56,60,74,60,77,68,74,80,66,62,44,38,40,35,43,30,22,82,92,47,67,20,62,40,76,42,73,73,128

Secondary structure (DSSP, 8-state):
-------PPPHHHHHHHHHHHHHHHHHHHHHHHHHHHHHHHHHHHHHHHHHHHHHHHHHHHHHHH-GGG--SEEEEEEEETTEEEEESSPEE-TTTSTT-EEEEEEEEEETTEEEEEEEEEEE-TTS-EEEEEEEEEEE-TT--S-GGGSSS-SSSSS--STTT-TT-SSTT------S--PPPTT---SBSSTTTSEEEESS-SEE----S-EEEEEEEEEE--TT--EEEEEEEEEE-STT-BPPPEEEEEEEE-TT-EEEEEEEE----TT-S-EEEEEEEEEE-TTT--BSBSS-EEEEEEE-TTTS-S-SEEEEEEETTEEEEEEEEESSSEEEEEEEEE-SSSPEEEEEEE--TT---SBSPTTPEEE-SS-EEEEEEEEESSSEEEEEEEESS---TTEEEEEEEEE-TTSS-S-PPEEEEEEETTEEEEEEE---